Protein AF-0000000076242341 (afdb_homodimer)

Radius of gyration: 24.47 Å; Cα contacts (8 Å, |Δi|>4): 867; chains: 2; bounding box: 62×58×54 Å

pLDDT: mean 91.56, std 12.33, range [20.7, 98.94]

Foldseek 3Di:
DPCPPPPPQDDPVVLVVLVCQQAFLHALQPGALVSCLVNLVSQDDAFDAPAAEAEFLCVPLRCVLCVCVPPNNHDYLCNGCLNVVQPPWAKHAHNDPPGIDGDDDDPPNVRCQSSVLNSLQSSLLRYAEEYEYEWEQQRADPVVRHHDDRDDQPDDHCRPRNLVNHAVVGYQAYEYEYEYAPPGDGRDACPDDVNVVSCVSNVVRVHHYHYYYCPVSSVQVNCPVPCPDDVNDDDDD/DPVPCPPPQDDPVVLVVLVCQQAFLHALQPGALVSCLVNLVSQDDAADAPAAEAEFLCVPLRCVLCVCVPPNNHDYLCNGCLNVVQPPWAKHAHNDPPGIDGDDDDPPNVSCQSSVLNSLQSSLLRYAEEYEYEWEQQRADPVVRHHDDRDDQPDDHCRPRNLVNHAVVGYQAYEYEYEYAPPGDGRDACPDDVNVVSCVSNVVRVHHYHYYYCPVSSVQVNCPVPCPDPVNDDDDD

Nearest PDB structures (foldseek):
  3i9l-assembly1_B  TM=9.436E-01  e=2.288E-23  Aplysia californica
  3zwn-assembly1_A  TM=9.283E-01  e=4.387E-23  Aplysia californica
  1r0s-assembly1_B  TM=9.218E-01  e=2.382E-22  Aplysia californica
  1isf-assembly1_B  TM=8.958E-01  e=8.201E-22  Homo sapiens
  2i67-assembly1_A  TM=8.312E-01  e=7.127E-19  Homo sapiens

InterPro domains:
  IPR003193 ADP-ribosyl cyclase (CD38/157) [PF02267] (9-232)
  IPR003193 ADP-ribosyl cyclase (CD38/157) [PTHR10912] (9-235)

Solvent-accessible surface area (backbone atoms only — not comparable to full-atom values): 25477 Å² total; per-residue (Å²): 98,82,70,60,79,65,62,96,73,75,51,68,67,56,53,53,50,42,57,43,64,34,32,47,50,29,51,43,74,71,51,48,42,76,47,36,46,66,45,49,59,71,51,60,73,87,51,60,72,52,22,36,40,47,62,34,84,23,67,68,64,42,50,64,66,21,30,48,91,79,71,51,61,24,42,40,60,60,73,36,62,72,29,44,74,52,60,82,60,57,58,34,23,26,71,52,90,88,9,60,34,65,80,75,59,66,82,59,73,53,47,54,47,29,52,53,40,46,48,41,28,56,51,31,61,43,46,24,34,43,32,36,33,31,28,14,14,43,36,54,39,84,87,77,64,45,74,49,72,39,44,46,62,84,42,84,48,54,32,62,31,22,50,76,46,56,50,45,90,47,25,65,30,37,40,36,36,31,38,60,57,83,98,53,72,76,72,48,47,70,80,29,73,42,47,29,50,51,53,48,57,43,43,72,57,64,24,50,74,46,69,39,63,47,46,61,38,55,41,24,59,64,20,39,84,47,33,81,42,76,89,43,31,61,39,86,127,112,83,69,61,77,66,63,95,73,74,53,68,68,56,52,52,50,40,56,44,65,33,31,47,50,28,51,44,74,70,52,47,42,75,45,36,45,65,43,50,60,71,50,59,74,87,52,61,71,52,23,37,38,47,62,34,84,21,68,66,64,43,50,64,67,22,30,49,92,79,70,52,62,24,41,40,59,59,70,35,63,71,28,44,74,53,59,68,60,56,58,33,23,27,71,53,93,88,9,58,32,64,80,76,58,65,84,60,73,54,47,54,46,28,51,52,40,45,47,41,27,56,51,32,61,42,46,26,35,42,32,36,34,32,28,14,12,43,36,55,38,84,88,77,65,45,74,49,72,41,44,47,61,86,45,84,48,53,31,61,31,23,51,76,45,56,48,46,90,47,25,65,29,38,41,37,36,31,38,60,58,83,97,51,72,75,72,48,45,68,78,28,73,43,49,29,50,52,54,49,58,43,41,73,57,64,23,49,75,46,69,39,61,47,46,61,38,55,42,24,60,63,20,39,84,47,34,83,43,74,89,43,30,59,39,87,127

Secondary structure (DSSP, 8-state):
-------TT--HHHHHHHHHHHHTTS-GGG--HHHHHHHHHHT-----TT-BEEEES-HHHHHHHH-TTTT---B-GGGSHHHHTTTT---EE-SSTT-EESS---SGGGTTHHHHHHHHHHHHHT--EEEEEEEETT-B-TTT--B--S--TTSTTIIIIIGGG--TTTEEEEEEEEE--TTSPP---TTSHHHHHHHHHHHTTT--EEEEES-HHHHHHHHTT-TTSGGGPBPP-/-------TT--HHHHHHHHHHHHTTS-GGG--HHHHHHHHHHT-----TT-BEEEES-HHHHHHHH-TTTT---B-GGGSHHHHTTTT---EE-SSTT-EESS---SGGGTTHHHHHHHHHHHHHT--EEEEEEEETT-B-TTT--B--S--TTSTTIIIIIGGG--TTTEEEEEEEEE--TTSPP---TTSHHHHHHHHHHHTTT--EEEEES-HHHHHHHHTT-TTSGGGPBPP-

Sequence (474 aa):
MFKRDIPEKWDCGQIWSKFFEAFAYKGPCYVTQKDYEGLINYMAEEVPRDKGLLWSGSREISHKFSDFRYTNRFITLEDTLAGFLVNKLSWCGTEKDPGIDFTQCTWECSIQAPYWSTANKKFAQKLRGTVHIILNGTRQHLDDKNVYPSFMQNRYYLGPYVLPELNSKNIDKIVIIVAHTLHLKPLESCGEKTVLLLTDLIRNKGIPVDCHDDTDAVRHLLCVDDPSTDVCKFQAIMFKRDIPEKWDCGQIWSKFFEAFAYKGPCYVTQKDYEGLINYMAEEVPRDKGLLWSGSREISHKFSDFRYTNRFITLEDTLAGFLVNKLSWCGTEKDPGIDFTQCTWECSIQAPYWSTANKKFAQKLRGTVHIILNGTRQHLDDKNVYPSFMQNRYYLGPYVLPELNSKNIDKIVIIVAHTLHLKPLESCGEKTVLLLTDLIRNKGIPVDCHDDTDAVRHLLCVDDPSTDVCKFQAI

Structure (mmCIF, N/CA/C/O backbone):
data_AF-0000000076242341-model_v1
#
loop_
_entity.id
_entity.type
_entity.pdbx_description
1 polymer 'ADP-ribosyl cyclase/cyclic ADP-ribose hydrolase'
#
loop_
_atom_site.group_PDB
_atom_site.id
_atom_site.type_symbol
_atom_site.label_atom_id
_atom_site.label_alt_id
_atom_site.label_comp_id
_atom_site.label_asym_id
_atom_site.label_entity_id
_atom_site.label_seq_id
_atom_site.pdbx_PDB_ins_code
_atom_site.Cartn_x
_atom_site.Cartn_y
_atom_site.Cartn_z
_atom_site.occupancy
_atom_site.B_iso_or_equiv
_atom_site.auth_seq_id
_atom_site.auth_comp_id
_atom_site.auth_asym_id
_atom_site.auth_atom_id
_atom_site.pdbx_PDB_model_num
ATOM 1 N N . MET A 1 1 ? -6.715 -10.227 6.652 1 20.7 1 MET A N 1
ATOM 2 C CA . MET A 1 1 ? -7.918 -9.492 7.047 1 20.7 1 MET A CA 1
ATOM 3 C C . MET A 1 1 ? -7.668 -8.68 8.32 1 20.7 1 MET A C 1
ATOM 5 O O . MET A 1 1 ? -7.344 -9.25 9.367 1 20.7 1 MET A O 1
ATOM 9 N N . PHE A 1 2 ? -6.93 -7.676 8.18 1 27.08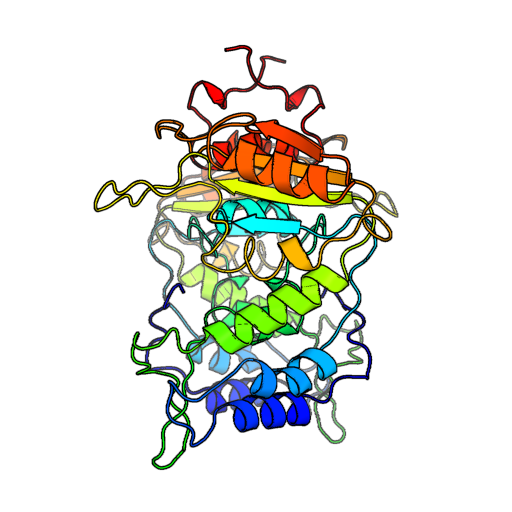 2 PHE A N 1
ATOM 10 C CA . PHE A 1 2 ? -6.867 -6.879 9.391 1 27.08 2 PHE A CA 1
ATOM 11 C C . PHE A 1 2 ? -8.242 -6.742 10.023 1 27.08 2 PHE A C 1
ATOM 13 O O . PHE A 1 2 ? -9.109 -6.043 9.492 1 27.08 2 PHE A O 1
ATOM 20 N N . LYS A 1 3 ? -8.734 -7.73 10.586 1 34.25 3 LYS A N 1
ATOM 21 C CA . LYS A 1 3 ? -9.891 -7.527 11.453 1 34.25 3 LYS A CA 1
ATOM 22 C C . LYS A 1 3 ? -9.75 -6.242 12.258 1 34.25 3 LYS A C 1
ATOM 24 O O . LYS A 1 3 ? -9.055 -6.215 13.281 1 34.25 3 LYS A O 1
ATOM 29 N N . ARG A 1 4 ? -9.453 -5.176 11.609 1 36.88 4 ARG A N 1
ATOM 30 C CA . ARG A 1 4 ? -9.688 -4.078 12.539 1 36.88 4 ARG A CA 1
ATOM 31 C C . ARG A 1 4 ? -10.977 -4.301 13.32 1 36.88 4 ARG A C 1
ATOM 33 O O . ARG A 1 4 ? -11.992 -4.727 12.758 1 36.88 4 ARG A O 1
ATOM 40 N N . ASP A 1 5 ? -10.984 -4.801 14.461 1 37.84 5 ASP A N 1
ATOM 41 C CA . ASP A 1 5 ? -12.172 -4.707 15.312 1 37.84 5 ASP A CA 1
ATOM 42 C C . ASP A 1 5 ? -13.047 -3.523 14.898 1 37.84 5 ASP A C 1
ATOM 44 O O . ASP A 1 5 ? -12.758 -2.379 15.258 1 37.84 5 ASP A O 1
ATOM 48 N N . ILE A 1 6 ? -13.391 -3.424 13.648 1 44.53 6 ILE A N 1
ATOM 49 C CA . ILE A 1 6 ? -14.422 -2.428 13.375 1 44.53 6 ILE A CA 1
ATOM 50 C C . ILE A 1 6 ? -15.453 -2.432 14.5 1 44.53 6 ILE A C 1
ATOM 52 O O . ILE A 1 6 ? -16.125 -3.441 14.727 1 44.53 6 ILE A O 1
ATOM 56 N N . PRO A 1 7 ? -15.266 -1.774 15.469 1 46.03 7 PRO A N 1
ATOM 57 C CA . PRO A 1 7 ? -16.344 -1.709 16.469 1 46.03 7 PRO A CA 1
ATOM 58 C C . PRO A 1 7 ? -17.734 -1.809 15.828 1 46.03 7 PRO A C 1
ATOM 60 O O . PRO A 1 7 ? -17.938 -1.359 14.703 1 46.03 7 PRO A O 1
ATOM 63 N N . GLU A 1 8 ? -18.656 -2.818 16.094 1 54.03 8 GLU A N 1
ATOM 64 C CA . GLU A 1 8 ? -20.094 -2.969 15.977 1 54.03 8 GLU A CA 1
ATOM 65 C C . GLU A 1 8 ? -20.781 -1.61 15.859 1 54.03 8 GLU A C 1
ATOM 67 O O . GLU A 1 8 ? -22 -1.538 15.703 1 54.03 8 GLU A O 1
ATOM 72 N N . LYS A 1 9 ? -19.828 -0.427 15.773 1 66.56 9 LYS A N 1
ATOM 73 C CA . LYS A 1 9 ? -20.438 0.83 16.188 1 66.56 9 LYS A CA 1
ATOM 74 C C . LYS A 1 9 ? -20.922 1.638 14.992 1 66.56 9 LYS A C 1
ATOM 76 O O . LYS A 1 9 ? -21.859 2.434 15.102 1 66.56 9 LYS A O 1
ATOM 81 N N . TRP A 1 10 ? -20.312 1.366 13.703 1 82.38 10 TRP A N 1
ATOM 82 C CA . TRP A 1 10 ? -20.734 2.303 12.664 1 82.38 10 TRP A CA 1
ATOM 83 C C . TRP A 1 10 ? -21.844 1.712 11.812 1 82.38 10 TRP A C 1
ATOM 85 O O . TRP A 1 10 ? -21.797 0.539 11.43 1 82.38 10 TRP A O 1
ATOM 95 N N . ASP A 1 11 ? -22.797 2.459 11.742 1 87.31 11 ASP A N 1
ATOM 96 C CA . ASP A 1 11 ? -23.859 2.133 10.805 1 87.31 11 ASP A CA 1
ATOM 97 C C . ASP A 1 11 ? -23.594 2.748 9.43 1 87.31 11 ASP A C 1
ATOM 99 O O . ASP A 1 11 ? -23.594 3.973 9.281 1 87.31 11 ASP A O 1
ATOM 103 N N . CYS A 1 12 ? -23.344 1.841 8.445 1 88.31 12 CYS A N 1
ATOM 104 C CA . CYS A 1 12 ? -22.953 2.309 7.117 1 88.31 12 CYS A CA 1
ATOM 105 C C . CYS A 1 12 ? -24.016 3.217 6.523 1 88.31 12 CYS A C 1
ATOM 107 O O . CYS A 1 12 ? -23.703 4.242 5.914 1 88.31 12 CYS A O 1
ATOM 109 N N . GLY A 1 13 ? -25.203 2.859 6.711 1 90.19 13 GLY A N 1
ATOM 110 C CA . GLY A 1 13 ? -26.297 3.689 6.223 1 90.19 13 GLY A CA 1
ATOM 111 C C . GLY A 1 13 ? -26.297 5.082 6.824 1 90.19 13 GLY A C 1
ATOM 112 O O . GLY A 1 13 ? -26.516 6.066 6.117 1 90.19 13 GLY A O 1
ATOM 113 N N . GLN A 1 14 ? -26.031 5.125 8 1 91.75 14 GLN A N 1
ATOM 114 C CA . GLN A 1 14 ? -26.016 6.41 8.688 1 91.75 14 GLN A CA 1
ATOM 115 C C . GLN A 1 14 ? -24.828 7.258 8.219 1 91.75 14 GLN A C 1
ATOM 117 O O . GLN A 1 14 ? -24.953 8.477 8.078 1 91.75 14 GLN A O 1
ATOM 122 N N . ILE A 1 15 ? -23.703 6.668 7.98 1 94.38 15 ILE A N 1
ATOM 123 C CA . ILE A 1 15 ? -22.516 7.367 7.504 1 94.38 15 ILE A CA 1
ATOM 124 C C . ILE A 1 15 ? -22.812 8.031 6.16 1 94.38 15 ILE A C 1
ATOM 126 O O . ILE A 1 15 ? -22.594 9.227 5.988 1 94.38 15 ILE A O 1
ATOM 130 N N . TRP A 1 16 ? -23.453 7.262 5.277 1 92.25 16 TRP A N 1
ATOM 131 C CA . TRP A 1 16 ? -23.734 7.805 3.951 1 92.25 16 TRP A CA 1
ATOM 132 C C . TRP A 1 16 ? -24.797 8.883 4.02 1 92.25 16 TRP A C 1
ATOM 134 O O . TRP A 1 16 ? -24.719 9.891 3.311 1 92.25 16 TRP A O 1
ATOM 144 N N . SER A 1 17 ? -25.734 8.641 4.879 1 93.12 17 SER A N 1
ATOM 145 C CA . SER A 1 17 ? -26.781 9.648 5.051 1 93.12 17 SER A CA 1
ATOM 146 C C . SER A 1 17 ? -26.203 10.969 5.527 1 93.12 17 SER A C 1
ATOM 148 O O . SER A 1 17 ? -26.469 12.023 4.941 1 93.12 17 SER A O 1
ATOM 150 N N . LYS A 1 18 ? -25.359 10.898 6.48 1 95.75 18 LYS A N 1
ATOM 151 C CA . LYS A 1 18 ? -24.719 12.102 7.008 1 95.75 18 LYS A CA 1
ATOM 152 C C . LYS A 1 18 ? -23.797 12.734 5.973 1 95.75 18 LYS A C 1
ATOM 154 O O . LYS A 1 18 ? -23.719 13.961 5.871 1 95.75 18 LYS A O 1
ATOM 159 N N . PHE A 1 19 ? -23.109 11.969 5.238 1 96.31 19 PHE A N 1
ATOM 160 C CA . PHE A 1 19 ? -22.219 12.445 4.195 1 96.31 19 PHE A CA 1
ATOM 161 C C . PHE A 1 19 ? -22.984 13.25 3.146 1 96.31 19 PHE A C 1
ATOM 163 O O . PHE A 1 19 ? -22.594 14.367 2.816 1 96.31 19 PHE A O 1
ATOM 170 N N . PHE A 1 20 ? -24.094 12.695 2.748 1 94.44 20 PHE A N 1
ATOM 171 C CA . PHE A 1 20 ? -24.859 13.352 1.693 1 94.44 20 PHE A CA 1
ATOM 172 C C . PHE A 1 20 ? -25.562 14.594 2.225 1 94.44 20 PHE A C 1
ATOM 174 O O . PHE A 1 20 ? -25.703 15.594 1.513 1 94.44 20 PHE A O 1
ATOM 181 N N . GLU A 1 21 ? -25.938 14.539 3.385 1 94.5 21 GLU A N 1
ATOM 182 C CA . GLU A 1 21 ? -26.625 15.672 3.988 1 94.5 21 GLU A CA 1
ATOM 183 C C . GLU A 1 21 ? -25.719 16.906 4.055 1 94.5 21 GLU A C 1
ATOM 185 O O . GLU A 1 21 ? -26.203 18.031 4.059 1 94.5 21 GLU A O 1
ATOM 190 N N . ALA A 1 22 ? -24.453 16.656 4.082 1 95.12 22 ALA A N 1
ATOM 191 C CA . ALA A 1 22 ? -23.5 17.75 4.277 1 95.12 22 ALA A CA 1
ATOM 192 C C . ALA A 1 22 ? -23.422 18.641 3.047 1 95.12 22 ALA A C 1
ATOM 194 O O . ALA A 1 22 ? -23.172 19.844 3.162 1 95.12 22 ALA A O 1
ATOM 195 N N . PHE A 1 23 ? -23.719 18.094 1.886 1 93.62 23 PHE A N 1
ATOM 196 C CA . PHE A 1 23 ? -23.469 18.938 0.722 1 93.62 23 PHE A CA 1
ATOM 197 C C . PHE A 1 23 ? -24.594 18.812 -0.291 1 93.62 23 PHE A C 1
ATOM 199 O O . PHE A 1 23 ? -24.703 19.625 -1.217 1 93.62 23 PHE A O 1
ATOM 206 N N . ALA A 1 24 ? -25.375 17.766 -0.125 1 93.81 24 ALA A N 1
ATOM 207 C CA . ALA A 1 24 ? -26.422 17.547 -1.123 1 93.81 24 ALA A CA 1
ATOM 208 C C . ALA A 1 24 ? -27.328 18.766 -1.237 1 93.81 24 ALA A C 1
ATOM 210 O O . ALA A 1 24 ? -27.703 19.375 -0.227 1 93.81 24 ALA A O 1
ATOM 211 N N . TYR A 1 25 ? -27.609 19.125 -2.537 1 93.06 25 TYR A N 1
ATOM 212 C CA . TYR A 1 25 ? -28.531 20.188 -2.914 1 93.06 25 TYR A CA 1
ATOM 213 C C . TYR A 1 25 ? -28 21.547 -2.463 1 93.06 25 TYR A C 1
ATOM 215 O O . TYR A 1 25 ? -28.781 22.5 -2.326 1 93.06 25 TYR A O 1
ATOM 223 N N . LYS A 1 26 ? -26.734 21.625 -2.123 1 90.62 26 LYS A N 1
ATOM 224 C CA . LYS A 1 26 ? -26.062 22.875 -1.849 1 90.62 26 LYS A CA 1
ATOM 225 C C . LYS A 1 26 ? -25.109 23.25 -2.984 1 90.62 26 LYS A C 1
ATOM 227 O O . LYS A 1 26 ? -24.469 22.375 -3.572 1 90.62 26 LYS A O 1
ATOM 232 N N . GLY A 1 27 ? -25.094 24.547 -3.279 1 86.5 27 GLY A N 1
ATOM 233 C CA . GLY A 1 27 ? -24.047 24.984 -4.184 1 86.5 27 GLY A CA 1
ATOM 234 C C . GLY A 1 27 ? -22.656 24.672 -3.672 1 86.5 27 GLY A C 1
ATOM 235 O O . GLY A 1 27 ? -22.406 24.719 -2.465 1 86.5 27 GLY A O 1
ATOM 236 N N . PRO A 1 28 ? -21.734 24.297 -4.539 1 83.38 28 PRO A N 1
ATOM 237 C CA . PRO A 1 28 ? -20.406 23.844 -4.125 1 83.38 28 PRO A CA 1
ATOM 238 C C . PRO A 1 28 ? -19.672 24.859 -3.258 1 83.38 28 PRO A C 1
ATOM 240 O O . PRO A 1 28 ? -18.844 24.484 -2.418 1 83.38 28 PRO A O 1
ATOM 243 N N . CYS A 1 29 ? -20.016 26.109 -3.375 1 87.25 29 CYS A N 1
ATOM 244 C CA . CYS A 1 29 ? -19.281 27.141 -2.652 1 87.25 29 CYS A CA 1
ATOM 245 C C . CYS A 1 29 ? -19.969 27.469 -1.326 1 87.25 29 CYS A C 1
ATOM 247 O O . CYS A 1 29 ? -19.469 28.281 -0.554 1 87.25 29 CYS A O 1
ATOM 249 N N . TYR A 1 30 ? -21.031 26.75 -1.047 1 89.25 30 TYR A N 1
ATOM 250 C CA . TYR A 1 30 ? -21.797 27.078 0.152 1 89.25 30 TYR A CA 1
ATOM 251 C C . TYR A 1 30 ? -21.609 26.016 1.228 1 89.25 30 TYR A C 1
ATOM 253 O O . TYR A 1 30 ? -22.203 26.094 2.307 1 89.25 30 TYR A O 1
ATOM 261 N N . VAL A 1 31 ? -20.875 25.062 1.008 1 92.62 31 VAL A N 1
ATOM 262 C CA . VAL A 1 31 ? -20.594 24 1.966 1 92.62 31 VAL A CA 1
ATOM 263 C C . VAL A 1 31 ? -19.469 24.422 2.908 1 92.62 31 VAL A C 1
ATOM 265 O O . VAL A 1 31 ? -18.438 24.922 2.465 1 92.62 31 VAL A O 1
ATOM 268 N N . THR A 1 32 ? -19.656 24.234 4.215 1 94.19 32 THR A N 1
ATOM 269 C CA . THR A 1 32 ? -18.688 24.703 5.211 1 94.19 32 THR A CA 1
ATOM 270 C C . THR A 1 32 ? -18.219 23.531 6.082 1 94.19 32 THR A C 1
ATOM 272 O O . THR A 1 32 ? -18.75 22.422 5.992 1 94.19 32 THR A O 1
ATOM 275 N N . GLN A 1 33 ? -17.25 23.781 6.965 1 95.62 33 GLN A N 1
ATOM 276 C CA . GLN A 1 33 ? -16.75 22.781 7.906 1 95.62 33 GLN A CA 1
ATOM 277 C C . GLN A 1 33 ? -17.859 22.281 8.828 1 95.62 33 GLN A C 1
ATOM 279 O O . GLN A 1 33 ? -17.922 21.094 9.148 1 95.62 33 GLN A O 1
ATOM 284 N N . LYS A 1 34 ? -18.734 23.188 9.211 1 96.38 34 LYS A N 1
ATOM 285 C CA . LYS A 1 34 ? -19.812 22.859 10.133 1 96.38 34 LYS A CA 1
ATOM 286 C C . LYS A 1 34 ? -20.703 21.766 9.555 1 96.38 34 LYS A C 1
ATOM 288 O O . LYS A 1 34 ? -21.219 20.922 10.297 1 96.38 34 LYS A O 1
ATOM 293 N N . ASP A 1 35 ? -20.812 21.766 8.312 1 96.75 35 ASP A N 1
ATOM 294 C CA . ASP A 1 35 ? -21.672 20.797 7.645 1 96.75 35 ASP A CA 1
ATOM 295 C C . ASP A 1 35 ? -21.141 19.375 7.816 1 96.75 35 ASP A C 1
ATOM 297 O O . ASP A 1 35 ? -21.922 18.422 7.844 1 96.75 35 ASP A O 1
ATOM 301 N N . TYR A 1 36 ? -19.844 19.266 7.969 1 97.19 36 TYR A N 1
ATOM 302 C CA . TYR A 1 36 ? -19.25 17.938 8.008 1 97.19 36 TYR A CA 1
ATOM 303 C C . TYR A 1 36 ? -18.938 17.516 9.445 1 97.19 36 TYR A C 1
ATOM 305 O O . TYR A 1 36 ? -18.562 16.375 9.695 1 97.19 36 TYR A O 1
ATOM 313 N N . GLU A 1 37 ? -19.109 18.375 10.406 1 97.06 37 GLU A N 1
ATOM 314 C CA . GLU A 1 37 ? -18.719 18.109 11.781 1 97.06 37 GLU A CA 1
ATOM 315 C C . GLU A 1 37 ? -19.438 16.891 12.344 1 97.06 37 GLU A C 1
ATOM 317 O O . GLU A 1 37 ? -18.828 16.047 13 1 97.06 37 GLU A O 1
ATOM 322 N N . GLY A 1 38 ? -20.75 16.844 12.094 1 96.25 38 GLY A N 1
ATOM 323 C CA . GLY A 1 38 ? -21.516 15.711 12.586 1 96.25 38 GLY A CA 1
ATOM 324 C C . GLY A 1 38 ? -21.016 14.375 12.055 1 96.25 38 GLY A C 1
ATOM 325 O O . GLY A 1 38 ? -20.906 13.406 12.812 1 96.25 38 GLY A O 1
ATOM 326 N N . LEU A 1 39 ? -20.766 14.359 10.828 1 97.44 39 LEU A N 1
ATOM 327 C CA . LEU A 1 39 ? -20.281 13.141 10.188 1 97.44 39 LEU A CA 1
ATOM 328 C C . LEU A 1 39 ? -18.922 12.742 10.742 1 97.44 39 LEU A C 1
ATOM 330 O O . LEU A 1 39 ? -18.719 11.594 11.141 1 97.44 39 LEU A O 1
ATOM 334 N N . ILE A 1 40 ? -17.953 13.664 10.82 1 97.38 40 ILE A N 1
ATOM 335 C CA . ILE A 1 40 ? -16.594 13.391 11.234 1 97.38 40 ILE A CA 1
ATOM 336 C C . ILE A 1 40 ? -16.578 12.93 12.688 1 97.38 40 ILE A C 1
ATOM 338 O O . ILE A 1 40 ? -15.828 12.008 13.047 1 97.38 40 ILE A O 1
ATOM 342 N N . ASN A 1 41 ? -17.469 13.5 13.492 1 95.25 41 ASN A N 1
ATOM 343 C CA . ASN A 1 41 ? -17.578 13.078 14.883 1 95.25 41 ASN A CA 1
ATOM 344 C C . ASN A 1 41 ? -18.141 11.664 14.992 1 95.25 41 ASN A C 1
ATOM 346 O O . ASN A 1 41 ? -17.703 10.883 15.844 1 95.25 41 ASN A O 1
ATOM 350 N N . TYR A 1 42 ? -19.062 11.414 14.117 1 95.25 42 TYR A N 1
ATOM 351 C CA . TYR A 1 42 ? -19.688 10.094 14.125 1 95.25 42 TYR A CA 1
ATOM 352 C C . TYR A 1 42 ? -18.688 9.016 13.75 1 95.25 42 TYR A C 1
ATOM 354 O O . TYR A 1 42 ? -18.734 7.906 14.289 1 95.25 42 TYR A O 1
ATOM 362 N N . MET A 1 43 ? -17.719 9.336 12.891 1 95.31 43 MET A N 1
ATOM 363 C CA . MET A 1 43 ? -16.75 8.367 12.383 1 95.31 43 MET A CA 1
ATOM 364 C C . MET A 1 43 ? -15.484 8.375 13.219 1 95.31 43 MET A C 1
ATOM 366 O O . MET A 1 43 ? -14.508 7.699 12.891 1 95.31 43 MET A O 1
ATOM 370 N N . ALA A 1 44 ? -15.523 9.109 14.266 1 91.69 44 ALA A N 1
ATOM 371 C CA . ALA A 1 44 ? -14.305 9.344 15.039 1 91.69 44 ALA A CA 1
ATOM 372 C C . ALA A 1 44 ? -13.742 8.031 15.578 1 91.69 44 ALA A C 1
ATOM 374 O O . ALA A 1 44 ? -14.484 7.168 16.047 1 91.69 44 ALA A O 1
ATOM 375 N N . GLU A 1 45 ? -12.43 7.832 15.438 1 93.5 45 GLU A N 1
ATOM 376 C CA . GLU A 1 45 ? -11.703 6.672 15.953 1 93.5 45 GLU A CA 1
ATOM 377 C C . GLU A 1 45 ? -10.484 7.102 16.766 1 93.5 45 GLU A C 1
ATOM 379 O O . GLU A 1 45 ? -9.953 8.195 16.562 1 93.5 45 GLU A O 1
ATOM 384 N N . GLU A 1 46 ? -10.094 6.242 17.641 1 94 46 GLU A N 1
ATOM 385 C CA . GLU A 1 46 ? -8.883 6.527 18.406 1 94 46 GLU A CA 1
ATOM 386 C C . GLU A 1 46 ? -7.629 6.215 17.609 1 94 46 GLU A C 1
ATOM 388 O O . GLU A 1 46 ? -7.633 5.32 16.766 1 94 46 GLU A O 1
ATOM 393 N N . VAL A 1 47 ? -6.668 7.016 17.844 1 96 47 VAL A N 1
ATOM 394 C CA . VAL A 1 47 ? -5.344 6.773 17.281 1 96 47 VAL A CA 1
ATOM 395 C C . VAL A 1 47 ? -4.395 6.312 18.391 1 96 47 VAL A C 1
ATOM 397 O O . VAL A 1 47 ? -4.184 7.027 19.375 1 96 47 VAL A O 1
ATOM 400 N N . PRO A 1 48 ? -3.877 5.117 18.297 1 97.25 48 PRO A N 1
ATOM 401 C CA . PRO A 1 48 ? -2.959 4.637 19.344 1 97.25 48 PRO A CA 1
ATOM 402 C C . PRO A 1 48 ? -1.779 5.578 19.562 1 97.25 48 PRO A C 1
ATOM 404 O O . PRO A 1 48 ? -1.338 6.254 18.625 1 97.25 48 PRO A O 1
ATOM 407 N N . ARG A 1 49 ? -1.332 5.551 20.797 1 98.06 49 ARG A N 1
ATOM 408 C CA . ARG A 1 49 ? -0.187 6.375 21.172 1 98.06 49 ARG A CA 1
ATOM 409 C C . ARG A 1 49 ? 1.026 6.051 20.297 1 98.06 49 ARG A C 1
ATOM 411 O O . ARG A 1 49 ? 1.271 4.883 19.984 1 98.06 49 ARG A O 1
ATOM 418 N N . ASP A 1 50 ? 1.842 7.09 19.828 1 98.5 50 ASP A N 1
ATOM 419 C CA . ASP A 1 50 ? 3.115 6.988 19.109 1 98.5 50 ASP A CA 1
ATOM 420 C C . ASP A 1 50 ? 2.916 6.457 17.703 1 98.5 50 ASP A C 1
ATOM 422 O O . ASP A 1 50 ? 3.859 5.965 17.078 1 98.5 50 ASP A O 1
ATOM 426 N N . LYS A 1 51 ? 1.624 6.594 17.219 1 98.31 51 LYS A N 1
ATOM 427 C CA . LYS A 1 51 ? 1.351 5.992 15.914 1 98.31 51 LYS A CA 1
ATOM 428 C C . LYS A 1 51 ? 0.975 7.055 14.883 1 98.31 51 LYS A C 1
ATOM 430 O O . LYS A 1 51 ? 0.915 6.773 13.688 1 98.31 51 LYS A O 1
ATOM 435 N N . GLY A 1 52 ? 0.767 8.219 15.258 1 98.44 52 GLY A N 1
ATOM 436 C CA . GLY A 1 52 ? 0.307 9.266 14.367 1 98.44 52 GLY A CA 1
ATOM 437 C C . GLY A 1 52 ? 1.368 9.711 13.375 1 98.44 52 GLY A C 1
ATOM 438 O O . GLY A 1 52 ? 2.523 9.922 13.75 1 98.44 52 GLY A O 1
ATOM 439 N N . LEU A 1 53 ? 1.04 9.797 12.109 1 98.81 53 LEU A N 1
ATOM 440 C CA . LEU A 1 53 ? 1.924 10.289 11.055 1 98.81 53 LEU A CA 1
ATOM 441 C C . LEU A 1 53 ? 1.217 11.328 10.195 1 98.81 53 LEU A C 1
ATOM 443 O O . LEU A 1 53 ? 0.128 11.078 9.672 1 98.81 53 LEU A O 1
ATOM 447 N N . LEU A 1 54 ? 1.782 12.469 10.117 1 98.88 54 LEU A N 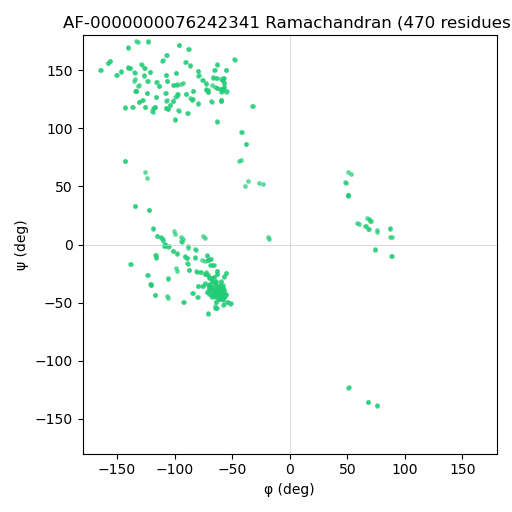1
ATOM 448 C CA . LEU A 1 54 ? 1.328 13.578 9.289 1 98.88 54 LEU A CA 1
ATOM 449 C C . LEU A 1 54 ? 2.254 13.773 8.094 1 98.88 54 LEU A C 1
ATOM 451 O O . LEU A 1 54 ? 3.369 13.25 8.07 1 98.88 54 LEU A O 1
ATOM 455 N N . TRP A 1 55 ? 1.725 14.531 7.086 1 98.38 55 TRP A N 1
ATOM 456 C CA . TRP A 1 55 ? 2.566 14.75 5.914 1 98.38 55 TRP A CA 1
ATOM 457 C C . TRP A 1 55 ? 2.127 15.992 5.148 1 98.38 55 TRP A C 1
ATOM 459 O O . TRP A 1 55 ? 1.009 16.469 5.332 1 98.38 55 TRP A O 1
ATOM 469 N N . SER A 1 56 ? 3.035 16.562 4.395 1 97.19 56 SER A N 1
ATOM 470 C CA . SER A 1 56 ? 2.787 17.672 3.488 1 97.19 56 SER A CA 1
ATOM 471 C C . SER A 1 56 ? 3.613 17.547 2.213 1 97.19 56 SER A C 1
ATOM 473 O O . SER A 1 56 ? 4.844 17.625 2.254 1 97.19 56 SER A O 1
ATOM 475 N N . GLY A 1 57 ? 2.904 17.422 1.119 1 94.75 57 GLY A N 1
ATOM 476 C CA . GLY A 1 57 ? 3.58 17.328 -0.165 1 94.75 57 GLY A CA 1
ATOM 477 C C . GLY A 1 57 ? 4.352 16.031 -0.33 1 94.75 57 GLY A C 1
ATOM 478 O O . GLY A 1 57 ? 5.199 15.914 -1.217 1 94.75 57 GLY A O 1
ATOM 479 N N . SER A 1 58 ? 4.121 15.039 0.534 1 96.62 58 SER A N 1
ATOM 480 C CA . SER A 1 58 ? 4.914 13.812 0.566 1 96.62 58 SER A CA 1
ATOM 481 C C . SER A 1 58 ? 4.02 12.578 0.662 1 96.62 58 SER A C 1
ATOM 483 O O . SER A 1 58 ? 4.375 11.602 1.322 1 96.62 58 SER A O 1
ATOM 485 N N . ARG A 1 59 ? 2.875 12.609 0.085 1 94.44 59 ARG A N 1
ATOM 486 C CA . ARG A 1 59 ? 1.843 11.594 0.237 1 94.44 59 ARG A CA 1
ATOM 487 C C . ARG A 1 59 ? 2.408 10.203 -0.029 1 94.44 59 ARG A C 1
ATOM 489 O O . ARG A 1 59 ? 2.273 9.305 0.804 1 94.44 59 ARG A O 1
ATOM 496 N N . GLU A 1 60 ? 3.082 10.031 -1.143 1 94.38 60 GLU A N 1
ATOM 497 C CA . GLU A 1 60 ? 3.537 8.711 -1.556 1 94.38 60 GLU A CA 1
ATOM 498 C C . GLU A 1 60 ? 4.539 8.133 -0.557 1 94.38 60 GLU A C 1
ATOM 500 O O . GLU A 1 60 ? 4.332 7.043 -0.021 1 94.38 60 GLU A O 1
ATOM 505 N N . ILE A 1 61 ? 5.598 8.875 -0.271 1 96.81 61 ILE A N 1
ATOM 506 C CA . ILE A 1 61 ? 6.645 8.367 0.607 1 96.81 61 ILE A CA 1
ATOM 507 C C . ILE A 1 61 ? 6.102 8.219 2.025 1 96.81 61 ILE A C 1
ATOM 509 O O . ILE A 1 61 ? 6.492 7.297 2.752 1 96.81 61 ILE A O 1
ATOM 513 N N . SER A 1 62 ? 5.133 9.078 2.436 1 97.5 62 SER A N 1
ATOM 514 C CA . SER A 1 62 ? 4.543 9 3.768 1 97.5 62 SER A CA 1
ATOM 515 C C . SER A 1 62 ? 3.758 7.707 3.947 1 97.5 62 SER A C 1
ATOM 517 O O . SER A 1 62 ? 3.875 7.043 4.977 1 97.5 62 SER A O 1
ATOM 519 N N . HIS A 1 63 ? 3.029 7.34 2.947 1 95.88 63 HIS A N 1
ATOM 520 C CA . HIS A 1 63 ? 2.223 6.133 3.064 1 95.88 63 HIS A CA 1
ATOM 521 C C . HIS A 1 63 ? 3.082 4.879 2.932 1 95.88 63 HIS A C 1
ATOM 523 O O . HIS A 1 63 ? 2.801 3.859 3.562 1 95.88 63 HIS A O 1
ATOM 529 N N . LYS A 1 64 ? 4.09 4.969 2.072 1 95.81 64 LYS A N 1
ATOM 530 C CA . LYS A 1 64 ? 5.039 3.861 2.029 1 95.81 64 LYS A CA 1
ATOM 531 C C . LYS A 1 64 ? 5.734 3.68 3.377 1 95.81 64 LYS A C 1
ATOM 533 O O . LYS A 1 64 ? 5.91 2.553 3.842 1 95.81 64 LYS A O 1
ATOM 538 N N . PHE A 1 65 ? 6.051 4.781 3.982 1 97.31 65 PHE A N 1
ATOM 539 C CA . PHE A 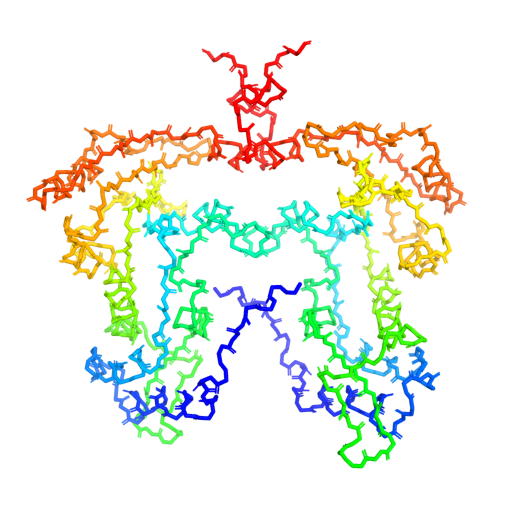1 65 ? 6.742 4.766 5.266 1 97.31 65 PHE A CA 1
ATOM 540 C C . PHE A 1 65 ? 5.812 4.301 6.379 1 97.31 65 PHE A C 1
ATOM 542 O O . PHE A 1 65 ? 6.219 3.541 7.258 1 97.31 65 PHE A O 1
ATOM 549 N N . SER A 1 66 ? 4.578 4.738 6.359 1 96.44 66 SER A N 1
ATOM 550 C CA . SER A 1 66 ? 3.617 4.336 7.383 1 96.44 66 SER A CA 1
ATOM 551 C C . SER A 1 66 ? 3.334 2.84 7.316 1 96.44 66 SER A C 1
ATOM 553 O O . SER A 1 66 ? 3.16 2.189 8.352 1 96.44 66 SER A O 1
ATOM 555 N N . ASP A 1 67 ? 3.232 2.34 6.055 1 94.12 67 ASP A N 1
ATOM 556 C CA . ASP A 1 67 ? 3.043 0.91 5.832 1 94.12 67 ASP A CA 1
ATOM 557 C C . ASP A 1 67 ? 1.89 0.37 6.672 1 94.12 67 ASP A C 1
ATOM 559 O O . ASP A 1 67 ? 2.002 -0.7 7.277 1 94.12 67 ASP A O 1
ATOM 563 N N . PHE A 1 68 ? 0.826 1.084 6.742 1 92 68 PHE A N 1
ATOM 564 C CA . PHE A 1 68 ? -0.314 0.778 7.598 1 92 68 PHE A CA 1
ATOM 565 C C . PHE A 1 68 ? -0.878 -0.601 7.277 1 92 68 PHE A C 1
ATOM 567 O O . PHE A 1 68 ? -1.188 -1.377 8.18 1 92 68 PHE A O 1
ATOM 574 N N . ARG A 1 69 ? -0.899 -0.988 6.043 1 85.5 69 ARG A N 1
ATOM 575 C CA . ARG A 1 69 ? -1.592 -2.188 5.586 1 85.5 69 ARG A CA 1
ATOM 576 C C . ARG A 1 69 ? -0.837 -3.447 6 1 85.5 69 ARG A C 1
ATOM 578 O O . ARG A 1 69 ? -1.445 -4.492 6.234 1 85.5 69 ARG A O 1
ATOM 585 N N . TYR A 1 70 ? 0.442 -3.311 6.188 1 85.5 70 TYR A N 1
ATOM 586 C CA . TYR A 1 70 ? 1.206 -4.539 6.371 1 85.5 70 TYR A CA 1
ATOM 587 C C . TYR A 1 70 ? 1.843 -4.586 7.754 1 85.5 70 TYR A C 1
ATOM 589 O O . TYR A 1 70 ? 1.803 -5.617 8.43 1 85.5 70 TYR A O 1
ATOM 597 N N . THR A 1 71 ? 2.412 -3.494 8.188 1 86.5 71 THR A N 1
ATOM 598 C CA . THR A 1 71 ? 3.111 -3.512 9.469 1 86.5 71 THR A CA 1
ATOM 599 C C . THR A 1 71 ? 2.432 -2.584 10.469 1 86.5 71 THR A C 1
ATOM 601 O O . THR A 1 71 ? 2.732 -2.623 11.664 1 86.5 71 THR A O 1
ATOM 604 N N . ASN A 1 72 ? 1.521 -1.767 10.039 1 89.38 72 ASN A N 1
ATOM 605 C CA . ASN A 1 72 ? 0.877 -0.779 10.898 1 89.38 72 ASN A CA 1
ATOM 606 C C . ASN A 1 72 ? 1.902 0.044 11.672 1 89.38 72 ASN A C 1
ATOM 608 O O . ASN A 1 72 ? 1.771 0.224 12.883 1 89.38 72 ASN A O 1
ATOM 612 N N . ARG A 1 73 ? 2.969 0.428 10.938 1 94 73 ARG A N 1
ATOM 613 C CA . ARG A 1 73 ? 4.02 1.217 11.57 1 94 73 ARG A CA 1
ATOM 614 C C . ARG A 1 73 ? 3.479 2.549 12.078 1 94 73 ARG A C 1
ATOM 616 O O . ARG A 1 73 ? 3.734 2.938 13.219 1 94 73 ARG A O 1
ATOM 623 N N . PHE A 1 74 ? 2.723 3.229 11.266 1 97.81 74 PHE A N 1
ATOM 624 C CA . PHE A 1 74 ? 2.072 4.48 11.633 1 97.81 74 PHE A CA 1
ATOM 625 C C . PHE A 1 74 ? 0.667 4.555 11.055 1 97.81 74 PHE A C 1
ATOM 627 O O . PHE A 1 74 ? 0.286 3.715 10.234 1 97.81 74 PHE A O 1
ATOM 634 N N . ILE A 1 75 ? -0.083 5.531 11.492 1 97.94 75 ILE A N 1
ATOM 635 C CA . ILE A 1 75 ? -1.452 5.766 11.047 1 97.94 75 ILE A CA 1
ATOM 636 C C . ILE A 1 75 ? -1.593 7.199 10.547 1 97.94 75 ILE A C 1
ATOM 638 O O . ILE A 1 75 ? -1.271 8.148 11.258 1 97.94 75 ILE A O 1
ATOM 642 N N . THR A 1 76 ? -1.936 7.359 9.281 1 97.94 76 THR A N 1
ATOM 643 C CA . THR A 1 76 ? -2.285 8.656 8.719 1 97.94 76 THR A CA 1
ATOM 644 C C . THR A 1 76 ? -3.797 8.859 8.719 1 97.94 76 THR A C 1
ATOM 646 O O . THR A 1 76 ? -4.551 7.934 9.023 1 97.94 76 THR A O 1
ATOM 649 N N . LEU A 1 77 ? -4.219 10.047 8.391 1 97.69 77 LEU A N 1
ATOM 650 C CA . LEU A 1 77 ? -5.648 10.32 8.297 1 97.69 77 LEU A CA 1
ATOM 651 C C . LEU A 1 77 ? -6.316 9.375 7.305 1 97.69 77 LEU A C 1
ATOM 653 O O . LEU A 1 77 ? -7.395 8.844 7.578 1 97.69 77 LEU A O 1
ATOM 657 N N . GLU A 1 78 ? -5.621 9.109 6.215 1 95.94 78 GLU A N 1
ATOM 658 C CA . GLU A 1 78 ? -6.18 8.289 5.145 1 95.94 78 GLU A CA 1
ATOM 659 C C . GLU A 1 78 ? -6.34 6.84 5.586 1 95.94 78 GLU A C 1
ATOM 661 O O . GLU A 1 78 ? -7 6.051 4.914 1 95.94 78 GLU A O 1
ATOM 666 N N . ASP A 1 79 ? -5.727 6.523 6.723 1 95.06 79 ASP A N 1
ATOM 667 C CA . ASP A 1 79 ? -5.836 5.168 7.254 1 95.06 79 ASP A CA 1
ATOM 668 C C . ASP A 1 79 ? -7.02 5.043 8.211 1 95.06 79 ASP A C 1
ATOM 670 O O . ASP A 1 79 ? -7.359 3.941 8.648 1 95.06 79 ASP A O 1
ATOM 674 N N . THR A 1 80 ? -7.625 6.105 8.594 1 95.62 80 THR A N 1
ATOM 675 C CA . THR A 1 80 ? -8.828 6.121 9.414 1 95.62 80 THR A CA 1
ATOM 676 C C . THR A 1 80 ? -10.078 6.039 8.547 1 95.62 80 THR A C 1
ATOM 678 O O . THR A 1 80 ? -10.008 6.207 7.324 1 95.62 80 THR A O 1
ATOM 681 N N . LEU A 1 81 ? -11.188 5.809 9.203 1 94.56 81 LEU A N 1
ATOM 682 C CA . LEU A 1 81 ? -12.438 5.734 8.461 1 94.56 81 LEU A CA 1
ATOM 683 C C . LEU A 1 81 ? -12.727 7.055 7.758 1 94.56 81 LEU A C 1
ATOM 685 O O . LEU A 1 81 ? -13.109 7.07 6.586 1 94.56 81 LEU A O 1
ATOM 689 N N . ALA A 1 82 ? -12.523 8.148 8.398 1 95.88 82 ALA A N 1
ATOM 690 C CA . ALA A 1 82 ? -12.812 9.477 7.852 1 95.88 82 ALA A CA 1
ATOM 691 C C . ALA A 1 82 ? -11.984 9.742 6.598 1 95.88 82 ALA A C 1
ATOM 693 O O . ALA A 1 82 ? -12.453 10.398 5.668 1 95.88 82 ALA A O 1
ATOM 694 N N . GLY A 1 83 ? -10.781 9.305 6.613 1 95.69 83 GLY A N 1
ATOM 695 C CA . GLY A 1 83 ? -9.922 9.5 5.453 1 95.69 83 GLY A CA 1
ATOM 696 C C . GLY A 1 83 ? -10.109 8.445 4.383 1 95.69 83 GLY A C 1
ATOM 697 O O . GLY A 1 83 ? -10.211 8.766 3.197 1 95.69 83 GLY A O 1
ATOM 698 N N . PHE A 1 84 ? -10.242 7.219 4.793 1 92.69 84 PHE A N 1
ATOM 699 C CA . PHE A 1 84 ? -10.289 6.066 3.904 1 92.69 84 PHE A CA 1
ATOM 700 C C . PHE A 1 84 ? -11.562 6.082 3.062 1 92.69 84 PHE A C 1
ATOM 702 O O . PHE A 1 84 ? -11.523 5.789 1.866 1 92.69 84 PHE A O 1
ATOM 709 N N . LEU A 1 85 ? -12.586 6.477 3.646 1 90.88 85 LEU A N 1
ATOM 710 C CA . LEU A 1 85 ? -13.914 6.379 3.049 1 90.88 85 LEU A CA 1
ATOM 711 C C . LEU A 1 85 ? -14 7.219 1.779 1 90.88 85 LEU A C 1
ATOM 713 O O . LEU A 1 85 ? -14.602 6.797 0.792 1 90.88 85 LEU A O 1
ATOM 717 N N . VAL A 1 86 ? -13.391 8.336 1.796 1 91.62 86 VAL A N 1
ATOM 718 C CA . VAL A 1 86 ? -13.625 9.25 0.685 1 91.62 86 VAL A CA 1
ATOM 719 C C . VAL A 1 86 ? -12.305 9.523 -0.042 1 91.62 86 VAL A C 1
ATOM 721 O O . VAL A 1 86 ? -12.211 10.469 -0.835 1 91.62 86 VAL A O 1
ATOM 724 N N . ASN A 1 87 ? -11.375 8.664 0.316 1 87.56 87 ASN A N 1
ATOM 725 C CA . ASN A 1 87 ? -10.078 8.836 -0.331 1 87.56 87 ASN A CA 1
ATOM 726 C C . ASN A 1 87 ? -10.188 8.695 -1.847 1 87.56 87 ASN A C 1
ATOM 728 O O . ASN A 1 87 ? -10.773 7.738 -2.346 1 87.56 87 ASN A O 1
ATOM 732 N N . LYS A 1 88 ? -9.75 9.703 -2.682 1 81.25 88 LYS A N 1
ATOM 733 C CA . LYS A 1 88 ? -9.711 9.742 -4.141 1 81.25 88 LYS A CA 1
ATOM 734 C C . LYS A 1 88 ? -11.102 9.961 -4.723 1 81.25 88 LYS A C 1
ATOM 736 O O . LYS A 1 88 ? -11.312 9.797 -5.926 1 81.25 88 LYS A O 1
ATOM 741 N N . LEU A 1 89 ? -12.016 10.312 -3.91 1 85.06 89 LEU A N 1
ATOM 742 C CA . LEU A 1 89 ? -13.344 10.656 -4.395 1 85.06 89 LEU A CA 1
ATOM 743 C C . LEU A 1 89 ? -13.469 12.164 -4.617 1 85.06 89 LEU A C 1
ATOM 745 O O . LEU A 1 89 ? -12.891 12.953 -3.871 1 85.06 89 LEU A O 1
ATOM 749 N N . SER A 1 90 ? -14.094 12.469 -5.684 1 86.44 90 SER A N 1
ATOM 750 C CA . SER A 1 90 ? -14.523 13.844 -5.906 1 86.44 90 SER A CA 1
ATOM 751 C C . SER A 1 90 ? -16.031 13.984 -5.758 1 86.44 90 SER A C 1
ATOM 753 O O . SER A 1 90 ? -16.797 13.164 -6.277 1 86.44 90 SER A O 1
ATOM 755 N N . TRP A 1 91 ? -16.406 14.906 -5.023 1 90.38 91 TRP A N 1
ATOM 756 C CA . TRP A 1 91 ? -17.844 15.094 -4.832 1 90.38 91 TRP A CA 1
ATOM 757 C C . TRP A 1 91 ? -18.172 16.578 -4.668 1 90.38 91 TRP A C 1
ATOM 759 O O . TRP A 1 91 ? -17.344 17.359 -4.238 1 90.38 91 TRP A O 1
ATOM 769 N N . CYS A 1 92 ? -19.359 16.938 -5.113 1 91.12 92 CYS A N 1
ATOM 770 C CA . CYS A 1 92 ? -19.906 18.266 -4.867 1 91.12 92 CYS A CA 1
ATOM 771 C C . CYS A 1 92 ? -21.422 18.25 -4.945 1 91.12 92 CYS A C 1
ATOM 773 O O . CYS A 1 92 ? -22.016 17.266 -5.398 1 91.12 92 CYS A O 1
ATOM 775 N N . GLY A 1 93 ? -22.016 19.234 -4.312 1 89.56 93 GLY A N 1
ATOM 776 C CA . GLY A 1 93 ? -23.453 19.391 -4.383 1 89.56 93 GLY A CA 1
ATOM 777 C C . GLY A 1 93 ? -23.906 20.203 -5.586 1 89.56 93 GLY A C 1
ATOM 778 O O . GLY A 1 93 ? -23.109 20.906 -6.195 1 89.56 93 GLY A O 1
ATOM 779 N N . THR A 1 94 ? -25.109 19.922 -5.969 1 87.31 94 THR A N 1
ATOM 780 C CA . THR A 1 94 ? -25.781 20.734 -6.977 1 87.31 94 THR A CA 1
ATOM 781 C C . THR A 1 94 ? -27.219 21.031 -6.551 1 87.31 94 THR A C 1
ATOM 783 O O . THR A 1 94 ? -27.828 20.25 -5.824 1 87.31 94 THR A O 1
ATOM 786 N N . GLU A 1 95 ? -27.594 22.172 -7.004 1 87.94 95 GLU A N 1
ATOM 787 C CA . GLU A 1 95 ? -28.922 22.609 -6.594 1 87.94 95 GLU A CA 1
ATOM 788 C C . GLU A 1 95 ? -30.016 21.812 -7.305 1 87.94 95 GLU A C 1
ATOM 790 O O . GLU A 1 95 ? -31.141 21.703 -6.809 1 87.94 95 GLU A O 1
ATOM 795 N N . LYS A 1 96 ? -29.75 21.281 -8.383 1 88.69 96 LYS A N 1
ATOM 796 C CA . LYS A 1 96 ? -30.719 20.531 -9.164 1 88.69 96 LYS A CA 1
ATOM 797 C C . LYS A 1 96 ? -30.688 19.047 -8.797 1 88.69 96 LYS A C 1
ATOM 799 O O . LYS A 1 96 ? -29.656 18.547 -8.328 1 88.69 96 LYS A O 1
ATOM 804 N N . ASP A 1 97 ? -31.797 18.391 -9.07 1 89.56 97 ASP A N 1
ATOM 805 C CA . ASP A 1 97 ? -31.828 16.953 -8.859 1 89.56 97 ASP A CA 1
ATOM 806 C C . ASP A 1 97 ? -30.766 16.25 -9.695 1 89.56 97 ASP A C 1
ATOM 808 O O . ASP A 1 97 ? -30.547 16.594 -10.852 1 89.56 97 ASP A O 1
ATOM 812 N N . PRO A 1 98 ? -29.969 15.312 -8.953 1 90.12 98 PRO A N 1
ATOM 813 C CA . PRO A 1 98 ? -30.219 14.609 -7.695 1 90.12 98 PRO A CA 1
ATOM 814 C C . PRO A 1 98 ? -29.5 15.258 -6.508 1 90.12 98 PRO A C 1
ATOM 816 O O . PRO A 1 98 ? -29.484 14.688 -5.414 1 90.12 98 PRO A O 1
ATOM 819 N N . GLY A 1 99 ? -29 16.406 -6.738 1 92 99 GLY A N 1
ATOM 820 C CA . GLY A 1 99 ? -28.406 17.203 -5.668 1 92 99 GLY A CA 1
ATOM 821 C C . GLY A 1 99 ? -26.938 16.906 -5.434 1 92 99 GLY A C 1
ATOM 822 O O . GLY A 1 99 ? -26.297 17.531 -4.59 1 92 99 GLY A O 1
ATOM 823 N N . ILE A 1 100 ? -26.5 15.867 -6.059 1 90.38 100 ILE A N 1
ATOM 824 C CA . ILE A 1 100 ? -25.125 15.438 -5.859 1 90.38 100 ILE A CA 1
ATOM 825 C C . ILE A 1 100 ? -24.422 15.297 -7.207 1 90.38 100 ILE A C 1
ATOM 827 O O . ILE A 1 100 ? -25.062 15.016 -8.219 1 90.38 100 ILE A O 1
ATOM 831 N N . ASP A 1 101 ? -23.141 15.609 -7.262 1 85.5 101 ASP A N 1
ATOM 832 C CA . ASP A 1 101 ? -22.297 15.422 -8.445 1 85.5 101 ASP A CA 1
ATOM 833 C C . ASP A 1 101 ? -20.938 14.828 -8.078 1 85.5 101 ASP A C 1
ATOM 835 O O . ASP A 1 101 ? -20.188 15.438 -7.32 1 85.5 101 ASP A O 1
ATOM 839 N N . PHE A 1 102 ? -20.688 13.641 -8.633 1 81.44 102 PHE A N 1
ATOM 840 C CA . PHE A 1 102 ? -19.422 12.969 -8.336 1 81.44 102 PHE A CA 1
ATOM 841 C C . PHE A 1 102 ? -18.469 13.055 -9.523 1 81.44 102 PHE A C 1
ATOM 843 O O . PHE A 1 102 ? -17.328 12.594 -9.453 1 81.44 102 PHE A O 1
ATOM 850 N N . THR A 1 103 ? -18.844 13.609 -10.547 1 78.06 103 THR A N 1
ATOM 851 C CA . THR A 1 103 ? -18.062 13.508 -11.781 1 78.06 103 THR A CA 1
ATOM 852 C C . THR A 1 103 ? -17.641 14.883 -12.273 1 78.06 103 THR A C 1
ATOM 854 O O . THR A 1 103 ? -16.625 15.023 -12.945 1 78.06 103 THR A O 1
ATOM 857 N N . GLN A 1 104 ? -18.422 15.891 -12.102 1 72.25 104 GLN A N 1
ATOM 858 C CA . GLN A 1 104 ? -18.156 17.188 -12.703 1 72.25 104 GLN A CA 1
ATOM 859 C C . GLN A 1 104 ? -18.109 18.281 -11.641 1 72.25 104 GLN A C 1
ATOM 861 O O . GLN A 1 104 ? -18.969 19.172 -11.609 1 72.25 104 GLN A O 1
ATOM 866 N N . CYS A 1 105 ? -17.234 18.062 -10.734 1 78.62 105 CYS A N 1
ATOM 867 C CA . CYS A 1 105 ? -17.094 19.125 -9.742 1 78.62 105 CYS A CA 1
ATOM 868 C C . CYS A 1 105 ? -16.141 20.203 -10.234 1 78.62 105 CYS A C 1
ATOM 870 O O . CYS A 1 105 ? -15.109 19.906 -10.836 1 78.62 105 CYS A O 1
ATOM 872 N N . THR A 1 106 ? -16.672 21.375 -10.234 1 72 106 THR A N 1
ATOM 873 C CA . THR A 1 106 ? -15.836 22.5 -10.633 1 72 106 THR A CA 1
ATOM 874 C C . THR A 1 106 ? -14.711 22.734 -9.625 1 72 106 THR A C 1
ATOM 876 O O . THR A 1 106 ? -14.812 22.328 -8.469 1 72 106 THR A O 1
ATOM 879 N N . TRP A 1 107 ? -13.578 23.109 -10.133 1 68.31 107 TRP A N 1
ATOM 880 C CA . TRP A 1 107 ? -12.43 23.391 -9.281 1 68.31 107 TRP A CA 1
ATOM 881 C C . TRP A 1 107 ? -12.625 24.719 -8.539 1 68.31 107 TRP A C 1
ATOM 883 O O . TRP A 1 107 ? -11.781 25.109 -7.73 1 68.31 107 TRP A O 1
ATOM 893 N N . GLU A 1 108 ? -13.867 25.203 -8.789 1 69.12 108 GLU A N 1
ATOM 894 C CA . GLU A 1 108 ? -14.109 26.484 -8.125 1 69.12 108 GLU A CA 1
ATOM 895 C C . GLU A 1 108 ? -14.352 26.297 -6.633 1 69.12 108 GLU A C 1
ATOM 897 O O . GLU A 1 108 ? -14.828 25.25 -6.203 1 69.12 108 GLU A O 1
ATOM 902 N N . CYS A 1 109 ? -13.852 27.203 -5.602 1 73.88 109 CYS A N 1
ATOM 903 C CA . CYS A 1 109 ? -14.086 27.375 -4.172 1 73.88 109 CYS A CA 1
ATOM 904 C C . CYS A 1 109 ? -13.516 26.203 -3.379 1 73.88 109 CYS A C 1
ATOM 906 O O . CYS A 1 109 ? -13.906 25.984 -2.23 1 73.88 109 CYS A O 1
ATOM 908 N N . SER A 1 110 ? -12.625 25.422 -3.76 1 74.62 110 SER A N 1
ATOM 909 C CA . SER A 1 110 ? -12.023 24.328 -3.025 1 74.62 110 SER A CA 1
ATOM 910 C C . SER A 1 110 ? -13.086 23.375 -2.469 1 74.62 110 SER A C 1
ATOM 912 O O . SER A 1 110 ? -13.156 23.172 -1.258 1 74.62 110 SER A O 1
ATOM 914 N N . ILE A 1 111 ? -13.875 22.766 -3.262 1 78.94 111 ILE A N 1
ATOM 915 C CA . ILE A 1 111 ? -15.172 22.125 -3.004 1 78.94 111 ILE A CA 1
ATOM 916 C C . ILE A 1 111 ? -15.016 21.062 -1.919 1 78.94 111 ILE A C 1
ATOM 918 O O . ILE A 1 111 ? -15.922 20.859 -1.11 1 78.94 111 ILE A O 1
ATOM 922 N N . GLN A 1 112 ? -13.953 20.469 -1.732 1 90.31 112 GLN A N 1
ATOM 923 C CA . GLN A 1 112 ? -13.867 19.406 -0.739 1 90.31 112 GLN A CA 1
ATOM 924 C C . GLN A 1 112 ? -13.023 19.844 0.459 1 90.31 112 GLN A C 1
ATOM 926 O O . GLN A 1 112 ? -12.859 19.078 1.414 1 90.31 112 GLN A O 1
ATOM 931 N N . ALA A 1 113 ? -12.602 21.062 0.472 1 91.94 113 ALA A N 1
ATOM 932 C CA . ALA A 1 113 ? -11.734 21.594 1.526 1 91.94 113 ALA A CA 1
ATOM 933 C C . ALA A 1 113 ? -12.438 21.547 2.881 1 91.94 113 ALA A C 1
ATOM 935 O O . ALA A 1 113 ? -11.828 21.219 3.896 1 91.94 113 ALA A O 1
ATOM 936 N N . PRO A 1 114 ? -13.75 21.812 2.889 1 94.06 114 PRO A N 1
ATOM 937 C CA . PRO A 1 114 ? -14.422 21.781 4.191 1 94.06 114 PRO A CA 1
ATOM 938 C C . PRO A 1 114 ? -14.367 20.406 4.844 1 94.06 114 PRO A C 1
ATOM 940 O O . PRO A 1 114 ? -14.203 20.297 6.062 1 94.06 114 PRO A O 1
ATOM 943 N N . TYR A 1 115 ? -14.531 19.438 4.07 1 96.12 115 TYR A N 1
ATOM 944 C CA . TYR A 1 115 ? -14.461 18.078 4.613 1 96.12 115 TYR A CA 1
ATOM 945 C C . TYR A 1 115 ? -13.062 17.781 5.133 1 96.12 115 TYR A C 1
ATOM 947 O O . TYR A 1 115 ? -12.891 17.406 6.293 1 96.12 115 TYR A O 1
ATOM 955 N N . TRP A 1 116 ? -12.07 17.953 4.305 1 96.38 116 TRP A N 1
ATOM 956 C CA . TRP A 1 116 ? -10.703 17.562 4.617 1 96.38 116 TRP A CA 1
ATOM 957 C C . TRP A 1 116 ? -10.125 18.438 5.73 1 96.38 116 TRP A C 1
ATOM 959 O O . TRP A 1 116 ? -9.328 17.969 6.543 1 96.38 116 TRP A O 1
ATOM 969 N N . SER A 1 117 ? -10.492 19.672 5.754 1 96.81 117 SER A N 1
ATOM 970 C CA . SER A 1 117 ? -10.055 20.531 6.855 1 96.81 117 SER A CA 1
ATOM 971 C C . SER A 1 117 ? -10.594 20.031 8.195 1 96.81 117 SER A C 1
ATOM 973 O O . SER A 1 117 ? -9.852 19.938 9.172 1 96.81 117 SER A O 1
ATOM 975 N N . THR A 1 118 ? -11.867 19.656 8.172 1 97.88 118 THR A N 1
ATOM 976 C CA . THR A 1 118 ? -12.5 19.156 9.391 1 97.88 118 THR A CA 1
ATOM 977 C C . THR A 1 118 ? -11.875 17.828 9.812 1 97.88 118 THR A C 1
ATOM 979 O O . THR A 1 118 ? -11.594 17.609 10.992 1 97.8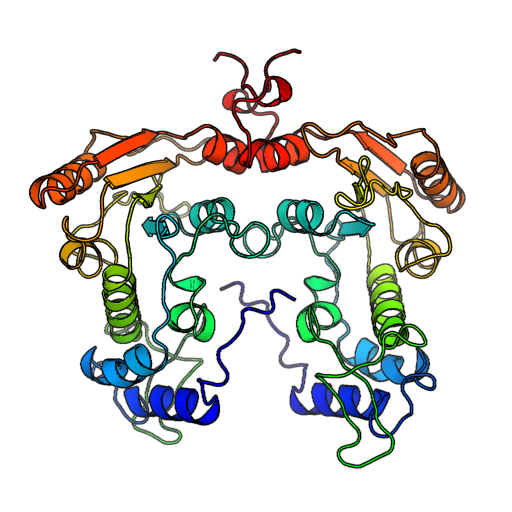8 118 THR A O 1
ATOM 982 N N . ALA A 1 119 ? -11.68 16.969 8.867 1 98.12 119 ALA A N 1
ATOM 983 C CA . ALA A 1 119 ? -11.102 15.648 9.141 1 98.12 119 ALA A CA 1
ATOM 984 C C . ALA A 1 119 ? -9.68 15.781 9.68 1 98.12 119 ALA A C 1
ATOM 986 O O . ALA A 1 119 ? -9.305 15.086 10.633 1 98.12 119 ALA A O 1
ATOM 987 N N . ASN A 1 120 ? -8.883 16.672 9.102 1 98.25 120 ASN A N 1
ATOM 988 C CA . ASN A 1 120 ? -7.512 16.891 9.555 1 98.25 120 ASN A CA 1
ATOM 989 C C . ASN A 1 120 ? -7.477 17.453 10.969 1 98.25 120 ASN A C 1
ATOM 991 O O . ASN A 1 120 ? -6.652 17.047 11.789 1 98.25 120 ASN A O 1
ATOM 995 N N . LYS A 1 121 ? -8.328 18.375 11.219 1 98 121 LYS A N 1
ATOM 996 C CA . LYS A 1 121 ? -8.422 18.969 12.547 1 98 121 LYS A CA 1
ATOM 997 C C . LYS A 1 121 ? -8.719 17.906 13.602 1 98 121 LYS A C 1
ATOM 999 O O . LYS A 1 121 ? -8.039 17.828 14.625 1 98 121 LYS A O 1
ATOM 1004 N N . LYS A 1 122 ? -9.75 17.141 13.328 1 97.81 122 LYS A N 1
ATOM 1005 C CA . LYS A 1 122 ? -10.164 16.109 14.273 1 97.81 122 LYS A CA 1
ATOM 1006 C C . LYS A 1 122 ? -9.086 15.039 14.438 1 97.81 122 LYS A C 1
ATOM 1008 O O . LYS A 1 122 ? -8.867 14.539 15.547 1 97.81 122 LYS A O 1
ATOM 1013 N N . PHE A 1 123 ? -8.445 14.68 13.406 1 98.12 123 PHE A N 1
ATOM 1014 C CA . PHE A 1 123 ? -7.348 13.727 13.461 1 98.12 123 PHE A CA 1
ATOM 1015 C C . PHE A 1 123 ? -6.223 14.242 14.352 1 98.12 123 PHE A C 1
ATOM 1017 O O . PHE A 1 123 ? -5.695 13.508 15.188 1 98.12 123 PHE A O 1
ATOM 1024 N N . ALA A 1 124 ? -5.879 15.484 14.148 1 98.5 124 ALA A N 1
ATOM 1025 C CA . ALA A 1 124 ? -4.816 16.109 14.93 1 98.5 124 ALA A CA 1
ATOM 1026 C C . ALA A 1 124 ? -5.129 16.062 16.422 1 98.5 124 ALA A C 1
ATOM 1028 O O . ALA A 1 124 ? -4.234 15.844 17.234 1 98.5 124 ALA A O 1
ATOM 1029 N N . GLN A 1 125 ? -6.371 16.188 16.75 1 97.94 125 GLN A N 1
ATOM 1030 C CA . GLN A 1 125 ? -6.805 16.234 18.141 1 97.94 125 GLN A CA 1
ATOM 1031 C C . GLN A 1 125 ? -6.621 14.875 18.812 1 97.94 125 GLN A C 1
ATOM 1033 O O . GLN A 1 125 ? -6.621 14.781 20.047 1 97.94 125 GLN A O 1
ATOM 1038 N N . LYS A 1 126 ? -6.465 13.859 18.047 1 97.56 126 LYS A N 1
ATOM 1039 C CA . LYS A 1 126 ? -6.398 12.508 18.594 1 97.56 126 LYS A CA 1
ATOM 1040 C C . LYS A 1 126 ? -4.953 12.047 18.734 1 97.56 126 LYS A C 1
ATOM 1042 O O . LYS A 1 126 ? -4.691 10.977 19.297 1 97.56 126 LYS A O 1
ATOM 1047 N N . LEU A 1 127 ? -4.035 12.82 18.234 1 98.5 127 LEU A N 1
ATOM 1048 C CA . LEU A 1 127 ? -2.633 12.414 18.234 1 98.5 127 LEU A CA 1
ATOM 1049 C C . LEU A 1 127 ? -2.049 12.492 19.641 1 98.5 127 LEU A C 1
ATOM 1051 O O . LEU A 1 127 ? -2.33 13.438 20.391 1 98.5 127 LEU A O 1
ATOM 1055 N N . ARG A 1 128 ? -1.345 11.469 20.031 1 98.56 128 ARG A N 1
ATOM 1056 C CA . ARG A 1 128 ? -0.713 11.375 21.344 1 98.56 128 ARG A CA 1
ATOM 1057 C C . ARG A 1 128 ? 0.685 10.773 21.25 1 98.56 128 ARG A C 1
ATOM 1059 O O . ARG A 1 128 ? 0.949 9.961 20.359 1 98.56 128 ARG A O 1
ATOM 1066 N N . GLY A 1 129 ? 1.591 11.164 22.234 1 98.69 129 GLY A N 1
ATOM 1067 C CA . GLY A 1 129 ? 2.938 10.617 22.266 1 98.69 129 GLY A CA 1
ATOM 1068 C C . GLY A 1 129 ? 3.846 11.203 21.203 1 98.69 129 GLY A C 1
ATOM 1069 O O . GLY A 1 129 ? 3.85 12.414 20.984 1 98.69 129 GLY A O 1
ATOM 1070 N N . THR A 1 130 ? 4.617 10.422 20.594 1 98.81 130 THR A N 1
ATOM 1071 C CA . THR A 1 130 ? 5.496 10.875 19.516 1 98.81 130 THR A CA 1
ATOM 1072 C C . THR A 1 130 ? 4.758 10.883 18.188 1 98.81 130 THR A C 1
ATOM 1074 O O . THR A 1 130 ? 4.164 9.883 17.797 1 98.81 130 THR A O 1
ATOM 1077 N N . VAL A 1 131 ? 4.75 11.961 17.547 1 98.88 131 VAL A N 1
ATOM 1078 C CA . VAL A 1 131 ? 4.086 12.125 16.25 1 98.88 131 VAL A CA 1
ATOM 1079 C C . VAL A 1 131 ? 5.125 12.422 15.172 1 98.88 131 VAL A C 1
ATOM 1081 O O . VAL A 1 131 ? 6.078 13.172 15.406 1 98.88 131 VAL A O 1
ATOM 1084 N N . HIS A 1 132 ? 4.957 11.844 14.008 1 98.88 132 HIS A N 1
ATOM 1085 C CA . HIS A 1 132 ? 5.883 12.055 12.906 1 98.88 132 HIS A CA 1
ATOM 1086 C C . HIS A 1 132 ? 5.258 12.93 11.82 1 98.88 132 HIS A C 1
ATOM 1088 O O . HIS A 1 132 ? 4.043 12.883 11.602 1 98.88 132 HIS A O 1
ATOM 1094 N N . ILE A 1 133 ? 6.043 13.711 11.195 1 98.94 133 ILE A N 1
ATOM 1095 C CA . ILE A 1 133 ? 5.672 14.508 10.023 1 98.94 133 ILE A CA 1
ATOM 1096 C C . ILE A 1 133 ? 6.676 14.273 8.898 1 98.94 133 ILE A C 1
ATOM 1098 O O . ILE A 1 133 ? 7.879 14.469 9.086 1 98.94 133 ILE A O 1
ATOM 1102 N N . ILE A 1 134 ? 6.188 13.875 7.746 1 98.88 134 ILE A N 1
ATOM 1103 C CA . ILE A 1 134 ? 7.082 13.711 6.605 1 98.88 134 ILE A CA 1
ATOM 1104 C C . ILE A 1 134 ? 6.844 14.836 5.598 1 98.88 134 ILE A C 1
ATOM 1106 O O . ILE A 1 134 ? 5.719 15.031 5.129 1 98.88 134 ILE A O 1
ATOM 1110 N N . LEU A 1 135 ? 7.883 15.555 5.277 1 98.69 135 LEU A N 1
ATOM 1111 C CA . LEU A 1 135 ? 7.848 16.656 4.324 1 98.69 135 LEU A CA 1
ATOM 1112 C C . LEU A 1 135 ? 8.602 16.297 3.049 1 98.69 135 LEU A C 1
ATOM 1114 O O . LEU A 1 135 ? 9.406 15.359 3.045 1 98.69 135 LEU A O 1
ATOM 1118 N N . ASN A 1 136 ? 8.258 17 2.035 1 98.06 136 ASN A N 1
ATOM 1119 C CA . ASN A 1 136 ? 8.938 16.859 0.752 1 98.06 136 ASN A CA 1
ATOM 1120 C C . ASN A 1 136 ? 9.969 17.969 0.542 1 98.06 136 ASN A C 1
ATOM 1122 O O . ASN A 1 136 ? 9.617 19.109 0.257 1 98.06 136 ASN A O 1
ATOM 1126 N N . GLY A 1 137 ? 11.195 17.656 0.622 1 97.94 137 GLY A N 1
ATOM 1127 C CA . GLY A 1 137 ? 12.266 18.625 0.481 1 97.94 137 GLY A CA 1
ATOM 1128 C C . GLY A 1 137 ? 12.602 18.938 -0.965 1 97.94 137 GLY A C 1
ATOM 1129 O O . GLY A 1 137 ? 13.461 19.781 -1.241 1 97.94 137 GLY A O 1
ATOM 1130 N N . THR A 1 138 ? 11.977 18.25 -1.914 1 96.19 138 THR A N 1
ATOM 1131 C CA . THR A 1 138 ? 12.164 18.469 -3.344 1 96.19 138 THR A CA 1
ATOM 1132 C C . THR A 1 138 ? 10.836 18.812 -4.023 1 96.19 138 THR A C 1
ATOM 1134 O O . THR A 1 138 ? 10.648 18.516 -5.203 1 96.19 138 THR A O 1
ATOM 1137 N N . ARG A 1 139 ? 9.992 19.391 -3.344 1 93.38 139 ARG A N 1
ATOM 1138 C CA . ARG A 1 139 ? 8.633 19.641 -3.83 1 93.38 139 ARG A CA 1
ATOM 1139 C C . ARG A 1 139 ? 8.656 20.562 -5.055 1 93.38 139 ARG A C 1
ATOM 1141 O O . ARG A 1 139 ? 8.922 21.75 -4.941 1 93.38 139 ARG A O 1
ATOM 1148 N N . GLN A 1 140 ? 8.406 19.922 -6.176 1 87.19 140 GLN A N 1
ATOM 1149 C CA . GLN A 1 140 ? 8.43 20.641 -7.438 1 87.19 140 GLN A CA 1
ATOM 1150 C C . GLN A 1 140 ? 7.48 20.016 -8.453 1 87.19 140 GLN A C 1
ATOM 1152 O O . GLN A 1 140 ? 7.148 18.828 -8.344 1 87.19 140 GLN A O 1
ATOM 1157 N N . HIS A 1 141 ? 6.934 20.906 -9.234 1 78.25 141 HIS A N 1
ATOM 1158 C CA . HIS A 1 141 ? 6.16 20.391 -10.367 1 78.25 141 HIS A CA 1
ATOM 1159 C C . HIS A 1 141 ? 7.074 19.969 -11.516 1 78.25 141 HIS A C 1
ATOM 1161 O O . HIS A 1 141 ? 7.859 20.781 -12.008 1 78.25 141 HIS A O 1
ATOM 1167 N N . LEU A 1 142 ? 6.977 18.766 -11.891 1 69.06 142 LEU A N 1
ATOM 1168 C CA . LEU A 1 142 ? 7.914 18.234 -12.875 1 69.06 142 LEU A CA 1
ATOM 1169 C C . LEU A 1 142 ? 7.66 18.844 -14.25 1 69.06 142 LEU A C 1
ATOM 1171 O O . LEU A 1 142 ? 8.602 19.062 -15.023 1 69.06 142 LEU A O 1
ATOM 1175 N N . ASP A 1 143 ? 6.469 19.203 -14.469 1 68.56 143 ASP A N 1
ATOM 1176 C CA . ASP A 1 143 ? 6.117 19.672 -15.805 1 68.56 143 ASP A CA 1
ATOM 1177 C C . ASP A 1 143 ? 6.531 21.125 -16 1 68.56 143 ASP A C 1
ATOM 1179 O O . ASP A 1 143 ? 7.133 21.484 -17.016 1 68.56 143 ASP A O 1
ATOM 1183 N N . ASP A 1 144 ? 6.223 21.938 -14.961 1 73.81 144 ASP A N 1
ATOM 1184 C CA . ASP A 1 144 ? 6.512 23.359 -15.133 1 73.81 144 ASP A CA 1
ATOM 1185 C C . ASP A 1 144 ? 7.641 23.797 -14.211 1 73.81 144 ASP A C 1
ATOM 1187 O O . ASP A 1 144 ? 7.965 24.984 -14.148 1 73.81 144 ASP A O 1
ATOM 1191 N N . LYS A 1 145 ? 8.25 22.984 -13.523 1 76.19 145 LYS A N 1
ATOM 1192 C CA . LYS A 1 145 ? 9.422 23.172 -12.68 1 76.19 145 LYS A CA 1
ATOM 1193 C C . LYS A 1 145 ? 9.156 24.203 -11.578 1 76.19 145 LYS A C 1
ATOM 1195 O O . LYS A 1 145 ? 10.086 24.781 -11.016 1 76.19 145 LYS A O 1
ATOM 1200 N N . ASN A 1 146 ? 7.844 24.375 -11.438 1 86.06 146 ASN A N 1
ATOM 1201 C CA . ASN A 1 146 ? 7.496 25.219 -10.305 1 86.06 146 ASN A CA 1
ATOM 1202 C C . ASN A 1 146 ? 7.879 24.578 -8.977 1 86.06 146 ASN A C 1
ATOM 1204 O O . ASN A 1 146 ? 7.734 23.375 -8.805 1 86.06 146 ASN A O 1
ATOM 1208 N N . VAL A 1 147 ? 8.461 25.438 -8.141 1 88.12 147 VAL A N 1
ATOM 1209 C CA . VAL A 1 147 ? 8.922 24.984 -6.836 1 88.12 147 VAL A CA 1
ATOM 1210 C C . VAL A 1 147 ? 7.91 25.375 -5.762 1 88.12 147 VAL A C 1
ATOM 1212 O O . VAL A 1 147 ? 7.367 26.484 -5.797 1 88.12 147 VAL A O 1
ATOM 1215 N N . TYR A 1 148 ? 7.664 24.469 -4.887 1 90.62 148 TYR A N 1
ATOM 1216 C CA . TYR A 1 148 ? 6.766 24.719 -3.766 1 90.62 148 TYR A CA 1
ATOM 1217 C C . TYR A 1 148 ? 7.48 24.516 -2.438 1 90.62 148 TYR A C 1
ATOM 1219 O O . TYR A 1 148 ? 8.414 23.703 -2.346 1 90.62 148 TYR A O 1
ATOM 1227 N N . PRO A 1 149 ? 7.02 25.328 -1.446 1 95.06 149 PRO A N 1
ATOM 1228 C CA . PRO A 1 149 ? 7.609 25.109 -0.125 1 95.06 149 PRO A CA 1
ATOM 1229 C C . PRO A 1 149 ? 7.262 23.734 0.451 1 95.06 149 PRO A C 1
ATOM 1231 O O . PRO A 1 149 ? 6.207 23.188 0.136 1 95.06 149 PRO A O 1
ATOM 1234 N N . SER A 1 150 ? 8.172 23.156 1.292 1 96.94 150 SER A N 1
ATOM 1235 C CA . SER A 1 150 ? 7.926 21.891 1.961 1 96.94 150 SER A CA 1
ATOM 1236 C C . SER A 1 150 ? 6.758 21.984 2.938 1 96.94 150 SER A C 1
ATOM 1238 O O . SER A 1 150 ? 6.027 21.016 3.146 1 96.94 150 SER A O 1
ATOM 1240 N N . PHE A 1 151 ? 6.633 23.156 3.486 1 97.69 151 PHE A N 1
ATOM 1241 C CA . PHE A 1 151 ? 5.582 23.453 4.449 1 97.69 151 PHE A CA 1
ATOM 1242 C C . PHE A 1 151 ? 4.91 24.781 4.121 1 97.69 151 PHE A C 1
ATOM 1244 O O . PHE A 1 151 ? 5.586 25.766 3.818 1 97.69 151 PHE A O 1
ATOM 1251 N N . MET A 1 152 ? 3.615 24.75 4.125 1 95.75 152 MET A N 1
ATOM 1252 C CA . MET A 1 152 ? 2.836 25.969 3.914 1 95.75 152 MET A CA 1
ATOM 1253 C C . MET A 1 152 ? 1.957 26.266 5.125 1 95.75 152 MET A C 1
ATOM 1255 O O . MET A 1 152 ? 0.976 25.562 5.371 1 95.75 152 MET A O 1
ATOM 1259 N N . GLN A 1 153 ? 2.232 27.312 5.746 1 95.81 153 GLN A N 1
ATOM 1260 C CA . GLN A 1 153 ? 1.612 27.641 7.027 1 95.81 153 GLN A CA 1
ATOM 1261 C C . GLN A 1 153 ? 0.13 27.953 6.855 1 95.81 153 GLN A C 1
ATOM 1263 O O . GLN A 1 153 ? -0.686 27.625 7.719 1 95.81 153 GLN A O 1
ATOM 1268 N N . ASN A 1 154 ? -0.226 28.625 5.719 1 94.44 154 ASN A N 1
ATOM 1269 C CA . ASN A 1 154 ? -1.585 29.141 5.594 1 94.44 154 ASN A CA 1
ATOM 1270 C C . ASN A 1 154 ? -2.342 28.453 4.457 1 94.44 154 ASN A C 1
ATOM 1272 O O . ASN A 1 154 ? -3.398 28.938 4.035 1 94.44 154 ASN A O 1
ATOM 1276 N N . ARG A 1 155 ? -1.714 27.484 3.949 1 91.81 155 ARG A N 1
ATOM 1277 C CA . ARG A 1 155 ? -2.334 26.781 2.838 1 91.81 155 ARG A CA 1
ATOM 1278 C C . ARG A 1 155 ? -2.402 25.281 3.117 1 91.81 155 ARG A C 1
ATOM 1280 O O . ARG A 1 155 ? -1.63 24.75 3.922 1 91.81 155 ARG A O 1
ATOM 1287 N N . TYR A 1 156 ? -3.389 24.625 2.523 1 91.62 156 TYR A N 1
ATOM 1288 C CA . TYR A 1 156 ? -3.615 23.188 2.639 1 91.62 156 TYR A CA 1
ATOM 1289 C C . TYR A 1 156 ? -4.043 22.812 4.055 1 91.62 156 TYR A C 1
ATOM 1291 O O . TYR A 1 156 ? -4.895 23.484 4.648 1 91.62 156 TYR A O 1
ATOM 1299 N N . TYR A 1 157 ? -3.449 21.719 4.594 1 96.62 157 TYR A N 1
ATOM 1300 C CA . TYR A 1 157 ? -4.137 21.219 5.777 1 96.62 157 TYR A CA 1
ATOM 1301 C C . TYR A 1 157 ? -3.215 21.219 6.992 1 96.62 157 TYR A C 1
ATOM 1303 O O . TYR A 1 157 ? -3.643 21.547 8.102 1 96.62 157 TYR A O 1
ATOM 1311 N N . LEU A 1 158 ? -1.898 20.953 6.855 1 98.25 158 LEU A N 1
ATOM 1312 C CA . LEU A 1 158 ? -0.979 20.812 7.98 1 98.25 158 LEU A CA 1
ATOM 1313 C C . LEU A 1 158 ? -0.862 22.125 8.758 1 98.25 158 LEU A C 1
ATOM 1315 O O . LEU A 1 158 ? -0.958 22.125 9.984 1 98.25 158 LEU A O 1
ATOM 1319 N N . GLY A 1 159 ? -0.719 23.172 8.07 1 97.88 159 GLY A N 1
ATOM 1320 C CA . GLY A 1 159 ? -0.519 24.469 8.695 1 97.88 159 GLY A CA 1
ATOM 1321 C C . GLY A 1 159 ? -1.765 25 9.383 1 97.88 159 GLY A C 1
ATOM 1322 O O . GLY A 1 159 ? -1.804 25.125 10.609 1 97.88 159 GLY A O 1
ATOM 1323 N N . PRO A 1 160 ? -2.805 25.172 8.625 1 97.38 160 PRO A N 1
ATOM 1324 C CA . PRO A 1 160 ? -3.959 25.906 9.172 1 97.38 160 PRO A CA 1
ATOM 1325 C C . PRO A 1 160 ? -4.844 25.016 10.047 1 97.38 160 PRO A C 1
ATOM 1327 O O . PRO A 1 160 ? -5.52 25.516 10.953 1 97.38 160 PRO A O 1
ATOM 1330 N N . TYR A 1 161 ? -4.816 23.75 9.891 1 97.75 161 TYR A N 1
ATOM 1331 C CA . TYR A 1 161 ? -5.859 22.969 10.539 1 97.75 161 TYR A CA 1
ATOM 1332 C C . TYR A 1 161 ? -5.254 21.906 11.461 1 97.75 161 TYR A C 1
ATOM 1334 O O . TYR A 1 161 ? -5.891 21.484 12.422 1 97.75 161 TYR A O 1
ATOM 1342 N N . VAL A 1 162 ? -4.043 21.469 11.18 1 98.69 162 VAL A N 1
ATOM 1343 C CA . VAL A 1 162 ? -3.414 20.438 11.992 1 98.69 162 VAL A CA 1
ATOM 1344 C C . VAL A 1 162 ? -2.58 21.078 13.094 1 98.69 162 VAL A C 1
ATOM 1346 O O . VAL A 1 162 ? -2.789 20.812 14.281 1 98.69 162 VAL A O 1
ATOM 1349 N N . LEU A 1 163 ? -1.738 22.016 12.758 1 98.44 163 LEU A N 1
ATOM 1350 C CA . LEU A 1 163 ? -0.758 22.609 13.664 1 98.44 163 LEU A CA 1
ATOM 1351 C C . LEU A 1 163 ? -1.446 23.266 14.859 1 98.44 163 LEU A C 1
ATOM 1353 O O . LEU A 1 163 ? -1.047 23.047 16 1 98.44 163 LEU A O 1
ATOM 1357 N N . PRO A 1 164 ? -2.529 24.016 14.648 1 98.06 164 PRO A N 1
ATOM 1358 C CA . PRO A 1 164 ? -3.166 24.672 15.789 1 98.06 164 PRO A CA 1
ATOM 1359 C C . PRO A 1 164 ? -3.723 23.688 16.812 1 98.06 164 PRO A C 1
ATOM 1361 O O . PRO A 1 164 ? -3.887 24.016 17.984 1 98.06 164 PRO A O 1
ATOM 1364 N N . GLU A 1 165 ? -3.979 22.484 16.359 1 98.31 165 GLU A N 1
ATOM 1365 C CA . GLU A 1 165 ? -4.637 21.5 17.234 1 98.31 165 GLU A CA 1
ATOM 1366 C C . GLU A 1 165 ? -3.619 20.703 18.047 1 98.31 165 GLU A C 1
ATOM 1368 O O . GLU A 1 165 ? -3.98 20.016 18.984 1 98.31 165 GLU A O 1
ATOM 1373 N N . LEU A 1 166 ? -2.342 20.75 17.625 1 98.12 166 LEU A N 1
ATOM 1374 C CA . LEU A 1 166 ? -1.299 20.031 18.344 1 98.12 166 LEU A CA 1
ATOM 1375 C C . LEU A 1 166 ? -1.008 20.703 19.688 1 98.12 166 LEU A C 1
ATOM 1377 O O . LEU A 1 166 ? -0.948 21.922 19.781 1 98.12 166 LEU A O 1
ATOM 1381 N N . ASN A 1 167 ? -0.94 19.859 20.75 1 94.56 167 ASN A N 1
ATOM 1382 C CA . ASN A 1 167 ? -0.679 20.453 22.062 1 94.56 167 ASN A CA 1
ATOM 1383 C C . ASN A 1 167 ? 0.278 19.594 22.891 1 94.56 167 ASN A C 1
ATOM 1385 O O . ASN A 1 167 ? 0.281 18.375 22.766 1 94.56 167 ASN A O 1
ATOM 1389 N N . SER A 1 168 ? 1.025 20.234 23.781 1 96.94 168 SER A N 1
ATOM 1390 C CA . SER A 1 168 ? 2.104 19.609 24.547 1 96.94 168 SER A CA 1
ATOM 1391 C C . SER A 1 168 ? 1.553 18.703 25.641 1 96.94 168 SER A C 1
ATOM 1393 O O . SER A 1 168 ? 2.291 17.906 26.219 1 96.94 168 SER A O 1
ATOM 1395 N N . LYS A 1 169 ? 0.312 18.812 25.938 1 97.44 169 LYS A N 1
ATOM 1396 C CA . LYS A 1 169 ? -0.288 17.953 26.953 1 97.44 169 LYS A CA 1
ATOM 1397 C C . LYS A 1 169 ? -0.388 16.516 26.469 1 97.44 169 LYS A C 1
ATOM 1399 O O . LYS A 1 169 ? -0.243 15.578 27.25 1 97.44 169 LYS A O 1
ATOM 1404 N N . ASN A 1 170 ? -0.634 16.359 25.203 1 97.81 170 ASN A N 1
ATOM 1405 C CA . ASN A 1 170 ? -0.859 15.031 24.625 1 97.81 170 ASN A CA 1
ATOM 1406 C C . ASN A 1 170 ? 0.344 14.555 23.812 1 97.81 170 ASN A C 1
ATOM 1408 O O . ASN A 1 170 ? 0.556 13.352 23.656 1 97.81 170 ASN A O 1
ATOM 1412 N N . ILE A 1 171 ? 1.092 15.508 23.234 1 98.69 171 ILE A N 1
ATOM 1413 C CA . ILE A 1 171 ? 2.195 15.164 22.344 1 98.69 171 ILE A CA 1
ATOM 1414 C C . ILE A 1 171 ? 3.525 15.367 23.078 1 98.69 171 ILE A C 1
ATOM 1416 O O . ILE A 1 171 ? 3.85 16.484 23.5 1 98.69 171 ILE A O 1
ATOM 1420 N N . ASP A 1 172 ? 4.281 14.328 23.203 1 98.69 172 ASP A N 1
ATOM 1421 C CA . ASP A 1 172 ? 5.566 14.359 23.891 1 98.69 172 ASP A CA 1
ATOM 1422 C C . ASP A 1 172 ? 6.656 14.945 23 1 98.69 172 ASP A C 1
ATOM 1424 O O . ASP A 1 172 ? 7.582 15.602 23.484 1 98.69 172 ASP A O 1
ATOM 1428 N N . LYS A 1 173 ? 6.535 14.633 21.734 1 98.69 173 LYS A N 1
ATOM 1429 C CA . LYS A 1 173 ? 7.562 15.047 20.797 1 98.69 173 LYS A CA 1
ATOM 1430 C C . LYS A 1 173 ? 7.062 14.922 19.359 1 98.69 173 LYS A C 1
ATOM 1432 O O . LYS A 1 173 ? 6.195 14.102 19.062 1 98.69 173 LYS A O 1
ATOM 1437 N N . ILE A 1 174 ? 7.586 15.766 18.516 1 98.88 174 ILE A N 1
ATOM 1438 C CA . ILE A 1 174 ? 7.34 15.664 17.078 1 98.88 174 ILE A CA 1
ATOM 1439 C C . ILE A 1 174 ? 8.648 15.375 16.344 1 98.88 174 ILE A C 1
ATOM 1441 O O . ILE A 1 174 ? 9.672 16.016 16.609 1 98.88 174 ILE A O 1
ATOM 1445 N N . VAL A 1 175 ? 8.672 14.375 15.562 1 98.88 175 VAL A N 1
ATOM 1446 C CA . VAL A 1 175 ? 9.812 14.039 14.719 1 98.88 175 VAL A CA 1
ATOM 1447 C C . VAL A 1 175 ? 9.5 14.398 13.266 1 98.88 175 VAL A C 1
ATOM 1449 O O . VAL A 1 175 ? 8.594 13.828 12.656 1 98.88 175 VAL A O 1
ATOM 1452 N N . ILE A 1 176 ? 10.242 15.305 12.711 1 98.88 176 ILE A N 1
ATOM 1453 C CA . ILE A 1 176 ? 10.094 15.719 11.32 1 98.88 176 ILE A CA 1
ATOM 1454 C C . ILE A 1 176 ? 11.117 14.984 10.461 1 98.88 176 ILE A C 1
ATOM 1456 O O . ILE A 1 176 ? 12.297 14.906 10.812 1 98.88 176 ILE A O 1
ATOM 1460 N N . ILE A 1 177 ? 10.664 14.383 9.398 1 98.88 177 ILE A N 1
ATOM 1461 C CA . ILE A 1 177 ? 11.531 13.773 8.406 1 98.88 177 ILE A CA 1
ATOM 1462 C C . ILE A 1 177 ? 11.367 14.484 7.062 1 98.88 177 ILE A C 1
ATOM 1464 O O . ILE A 1 177 ? 10.266 14.539 6.516 1 98.88 177 ILE A O 1
ATOM 1468 N N . VAL A 1 178 ? 12.422 15.062 6.574 1 98.81 178 VAL A N 1
ATOM 1469 C CA . VAL A 1 178 ? 12.414 15.688 5.258 1 98.81 178 VAL A CA 1
ATOM 1470 C C . VAL A 1 178 ? 12.977 14.719 4.219 1 98.81 178 VAL A C 1
ATOM 1472 O O . VAL A 1 178 ? 14.156 14.359 4.273 1 98.81 178 VAL A O 1
ATOM 1475 N N . ALA A 1 179 ? 12.125 14.32 3.287 1 98.38 179 ALA A N 1
ATOM 1476 C CA . ALA A 1 179 ? 12.523 13.375 2.248 1 98.38 179 ALA A CA 1
ATOM 1477 C C . ALA A 1 179 ? 12.898 14.094 0.959 1 98.38 179 ALA A C 1
ATOM 1479 O O . ALA A 1 179 ? 12.234 15.055 0.561 1 98.38 179 ALA A O 1
ATOM 1480 N N . HIS A 1 180 ? 13.961 13.656 0.324 1 97.31 180 HIS A N 1
ATOM 1481 C CA . HIS A 1 180 ? 14.414 14.227 -0.94 1 97.31 180 HIS A CA 1
ATOM 1482 C C . HIS A 1 180 ? 14.398 13.18 -2.049 1 97.31 180 HIS A C 1
ATOM 1484 O O . HIS A 1 180 ? 15.102 12.164 -1.966 1 97.31 180 HIS A O 1
ATOM 1490 N N . THR A 1 181 ? 13.602 13.414 -3.049 1 94.06 181 THR A N 1
ATOM 1491 C CA . THR A 1 181 ? 13.523 12.508 -4.191 1 94.06 181 THR A CA 1
ATOM 1492 C C . THR A 1 181 ? 14.883 12.383 -4.875 1 94.06 181 THR A C 1
ATOM 1494 O O . THR A 1 181 ? 15.586 13.375 -5.051 1 94.06 181 THR A O 1
ATOM 1497 N N . LEU A 1 182 ? 15.188 11.164 -5.324 1 93.75 182 LEU A N 1
ATOM 1498 C CA . LEU A 1 182 ? 16.469 10.914 -5.965 1 93.75 182 LEU A CA 1
ATOM 1499 C C . LEU A 1 182 ? 16.609 11.711 -7.258 1 93.75 182 LEU A C 1
ATOM 1501 O O . LEU A 1 182 ? 15.625 11.914 -7.969 1 93.75 182 LEU A O 1
ATOM 1505 N N . HIS A 1 183 ? 17.766 12.18 -7.531 1 92.12 183 HIS A N 1
ATOM 1506 C CA . HIS A 1 183 ? 18.156 12.812 -8.789 1 92.12 183 HIS A CA 1
ATOM 1507 C C . HIS A 1 183 ? 17.562 14.211 -8.906 1 92.12 183 HIS A C 1
ATOM 1509 O O . HIS A 1 183 ? 17.734 14.875 -9.93 1 92.12 183 HIS A O 1
ATOM 1515 N N . LEU A 1 184 ? 16.75 14.656 -7.965 1 91.81 184 LEU A N 1
ATOM 1516 C CA . LEU A 1 184 ? 16.234 16.016 -7.953 1 91.81 184 LEU A CA 1
ATOM 1517 C C . LEU A 1 184 ? 17.047 16.891 -6.992 1 91.81 184 LEU A C 1
ATOM 1519 O O . LEU A 1 184 ? 17.531 16.406 -5.965 1 91.81 184 LEU A O 1
ATOM 1523 N N . LYS A 1 185 ? 17.156 18.094 -7.328 1 91.19 185 LYS A N 1
ATOM 1524 C CA . LYS A 1 185 ? 17.875 19.031 -6.484 1 91.19 185 LYS A CA 1
ATOM 1525 C C . LYS A 1 185 ? 17.141 19.297 -5.176 1 91.19 185 LYS A C 1
ATOM 1527 O O . LYS A 1 185 ? 15.945 19.609 -5.184 1 91.19 185 LYS A O 1
ATOM 1532 N N . PRO A 1 186 ? 17.781 19.062 -4.066 1 94.81 186 PRO A N 1
ATOM 1533 C CA . PRO A 1 186 ? 17.156 19.406 -2.787 1 94.81 186 PRO A CA 1
ATOM 1534 C C . PRO A 1 186 ? 16.797 20.891 -2.693 1 94.81 186 PRO A C 1
ATOM 1536 O O . PRO A 1 186 ? 17.609 21.75 -3.055 1 94.81 186 PRO A O 1
ATOM 1539 N N . LEU A 1 187 ? 15.625 21.188 -2.252 1 96.31 187 LEU A N 1
ATOM 1540 C CA . LEU A 1 187 ? 15.148 22.562 -2.16 1 96.31 187 LEU A CA 1
ATOM 1541 C C . LEU A 1 187 ? 15.133 23.031 -0.709 1 96.31 187 LEU A C 1
ATOM 1543 O O . LEU A 1 187 ? 15.5 24.172 -0.419 1 96.31 187 LEU A O 1
ATOM 1547 N N . GLU A 1 188 ? 14.617 22.203 0.181 1 97.62 188 GLU A N 1
ATOM 1548 C CA . GLU A 1 188 ? 14.586 22.531 1.603 1 97.62 188 GLU A CA 1
ATOM 1549 C C . GLU A 1 188 ? 15.031 21.344 2.453 1 97.62 188 GLU A C 1
ATOM 1551 O O . GLU A 1 188 ? 14.758 20.188 2.107 1 97.62 188 GLU A O 1
ATOM 1556 N N . SER A 1 189 ? 15.758 21.625 3.51 1 98.31 189 SER A N 1
ATOM 1557 C CA . SER A 1 189 ? 16.219 20.641 4.492 1 98.31 189 SER A CA 1
ATOM 1558 C C . SER A 1 189 ? 15.977 21.141 5.914 1 98.31 189 SER A C 1
ATOM 1560 O O . SER A 1 189 ? 15.508 22.25 6.121 1 98.31 189 SER A O 1
ATOM 1562 N N . CYS A 1 190 ? 16.266 20.297 6.84 1 98.62 190 CYS A N 1
ATOM 1563 C CA . CYS A 1 190 ? 16.109 20.688 8.234 1 98.62 190 CYS A CA 1
ATOM 1564 C C . CYS A 1 190 ? 16.906 21.953 8.531 1 98.62 190 CYS A C 1
ATOM 1566 O O . CYS A 1 190 ? 18.047 22.094 8.109 1 98.62 190 CYS A O 1
ATOM 1568 N N . GLY A 1 191 ? 16.188 22.891 9.18 1 98.19 191 GLY A N 1
ATOM 1569 C CA . GLY A 1 191 ? 16.844 24.125 9.594 1 98.19 191 GLY A CA 1
ATOM 1570 C C . GLY A 1 191 ? 16.812 25.203 8.531 1 98.19 191 GLY A C 1
ATOM 1571 O O . GLY A 1 191 ? 17.406 26.266 8.703 1 98.19 191 GLY A O 1
ATOM 1572 N N . GLU A 1 192 ? 16.078 24.875 7.461 1 97.81 192 GLU A N 1
ATOM 1573 C CA . GLU A 1 192 ? 16.047 25.844 6.367 1 97.81 192 GLU A CA 1
ATOM 1574 C C . GLU A 1 192 ? 14.617 26.25 6.027 1 97.81 192 GLU A C 1
ATOM 1576 O O . GLU A 1 192 ? 13.695 25.438 6.121 1 97.81 192 GLU A O 1
ATOM 1581 N N . LYS A 1 193 ? 14.461 27.531 5.746 1 97.62 193 LYS A N 1
ATOM 1582 C CA . LYS A 1 193 ? 13.273 28.078 5.094 1 97.62 193 LYS A CA 1
ATOM 1583 C C . LYS A 1 193 ? 12 27.625 5.805 1 97.62 193 LYS A C 1
ATOM 1585 O O . LYS A 1 193 ? 11.859 27.812 7.012 1 97.62 193 LYS A O 1
ATOM 1590 N N . THR A 1 194 ? 11.086 26.969 5.055 1 98.44 194 THR A N 1
ATOM 1591 C CA . THR A 1 194 ? 9.773 26.688 5.637 1 98.44 194 THR A CA 1
ATOM 1592 C C . THR A 1 194 ? 9.852 25.5 6.59 1 98.44 194 THR A C 1
ATOM 1594 O O . THR A 1 194 ? 8.969 25.328 7.438 1 98.44 194 THR A O 1
ATOM 1597 N N . VAL A 1 195 ? 10.828 24.641 6.426 1 98.69 195 VAL A N 1
ATOM 1598 C CA . VAL A 1 195 ? 11.023 23.562 7.395 1 98.69 195 VAL A CA 1
ATOM 1599 C C . VAL A 1 195 ? 11.391 24.156 8.758 1 98.69 195 VAL A C 1
ATOM 1601 O O . VAL A 1 195 ? 10.883 23.719 9.789 1 98.69 195 VAL A O 1
ATOM 1604 N N . LEU A 1 196 ? 12.312 25.156 8.695 1 98.62 196 LEU A N 1
ATOM 1605 C CA . LEU A 1 196 ? 12.664 25.859 9.922 1 98.62 196 LEU A CA 1
ATOM 1606 C C . LEU A 1 196 ? 11.438 26.547 10.531 1 98.62 196 LEU A C 1
ATOM 1608 O O . LEU A 1 196 ? 11.242 26.5 11.75 1 98.62 196 LEU A O 1
ATOM 1612 N N . LEU A 1 197 ? 10.711 27.172 9.68 1 98.69 197 LEU A N 1
ATOM 1613 C CA . LEU A 1 197 ? 9.492 27.844 10.133 1 98.69 197 LEU A CA 1
ATOM 1614 C C . LEU A 1 197 ? 8.586 26.859 10.875 1 98.69 197 LEU A C 1
ATOM 1616 O O . LEU A 1 197 ? 8.102 27.172 11.961 1 98.69 197 LEU A O 1
ATOM 1620 N N . LEU A 1 198 ? 8.32 25.688 10.289 1 98.75 198 LEU A N 1
ATOM 1621 C CA . LEU A 1 198 ? 7.488 24.672 10.914 1 98.75 198 LEU A CA 1
ATOM 1622 C C . LEU A 1 198 ? 8.062 24.25 12.266 1 98.75 198 LEU A C 1
ATOM 1624 O O . LEU A 1 198 ? 7.332 24.156 13.258 1 98.75 198 LEU A O 1
ATOM 1628 N N . THR A 1 199 ? 9.383 23.984 12.312 1 98.69 199 THR A N 1
ATOM 1629 C CA . THR A 1 199 ? 10.055 23.578 13.539 1 98.69 199 THR A CA 1
ATOM 1630 C C . THR A 1 199 ? 9.852 24.625 14.633 1 98.69 199 THR A C 1
ATOM 1632 O O . THR A 1 199 ? 9.531 24.281 15.773 1 98.69 199 THR A O 1
ATOM 1635 N N . ASP A 1 200 ? 9.961 25.844 14.281 1 98.44 200 ASP A N 1
ATOM 1636 C CA . ASP A 1 200 ? 9.82 26.938 15.242 1 98.44 200 ASP A CA 1
ATOM 1637 C C . ASP A 1 200 ? 8.383 27.031 15.75 1 98.44 200 ASP A C 1
ATOM 1639 O O . ASP A 1 200 ? 8.156 27.266 16.938 1 98.44 200 ASP A O 1
ATOM 1643 N N . LEU A 1 201 ? 7.488 26.938 14.828 1 98.56 201 LEU A N 1
ATOM 1644 C CA . LEU A 1 201 ? 6.078 27.016 15.203 1 98.56 201 LEU A CA 1
ATOM 1645 C C . LEU A 1 201 ? 5.719 25.922 16.203 1 98.56 201 LEU A C 1
ATOM 1647 O O . LEU A 1 201 ? 4.965 26.172 17.141 1 98.56 201 LEU A O 1
ATOM 1651 N N . ILE A 1 202 ? 6.246 24.734 16.016 1 98.62 202 ILE A N 1
ATOM 1652 C CA . ILE A 1 202 ? 5.977 23.609 16.906 1 98.62 202 ILE A CA 1
ATOM 1653 C C . ILE A 1 202 ? 6.648 23.844 18.266 1 98.62 202 ILE A C 1
ATOM 1655 O O . ILE A 1 202 ? 6.031 23.641 19.312 1 98.62 202 ILE A O 1
ATOM 1659 N N . ARG A 1 203 ? 7.871 24.344 18.25 1 98.12 203 ARG A N 1
ATOM 1660 C CA . ARG A 1 203 ? 8.602 24.641 19.469 1 98.12 203 ARG A CA 1
ATOM 1661 C C . ARG A 1 203 ? 7.887 25.719 20.297 1 98.12 203 ARG A C 1
ATOM 1663 O O . ARG A 1 203 ? 7.863 25.656 21.516 1 98.12 203 ARG A O 1
ATOM 1670 N N . ASN A 1 204 ? 7.348 26.625 19.594 1 97.69 204 ASN A N 1
ATOM 1671 C CA . ASN A 1 204 ? 6.637 27.703 20.25 1 97.69 204 ASN A CA 1
ATOM 1672 C C . ASN A 1 204 ? 5.387 27.203 20.969 1 97.69 204 ASN A C 1
ATOM 1674 O O . ASN A 1 204 ? 4.867 27.859 21.859 1 97.69 204 ASN A O 1
ATOM 1678 N N . LYS A 1 205 ? 4.934 26.078 20.656 1 97.81 205 LYS A N 1
ATOM 1679 C CA . LYS A 1 205 ? 3.795 25.453 21.328 1 97.81 205 LYS A CA 1
ATOM 1680 C C . LYS A 1 205 ? 4.246 24.641 22.531 1 97.81 205 LYS A C 1
ATOM 1682 O O . LYS A 1 205 ? 3.422 24.031 23.219 1 97.81 205 LYS A O 1
ATOM 1687 N N . GLY A 1 206 ? 5.59 24.609 22.688 1 97.94 206 GLY A N 1
ATOM 1688 C CA . GLY A 1 206 ? 6.141 23.906 23.828 1 97.94 206 GLY A CA 1
ATOM 1689 C C . GLY A 1 206 ? 6.371 22.422 23.562 1 97.94 206 GLY A C 1
ATOM 1690 O O . GLY A 1 206 ? 6.496 21.625 24.5 1 97.94 206 GLY A O 1
ATOM 1691 N N . ILE A 1 207 ? 6.34 22 22.391 1 98.62 207 ILE A N 1
ATOM 1692 C CA . ILE A 1 207 ? 6.543 20.594 22.016 1 98.62 207 ILE A CA 1
ATOM 1693 C C . ILE A 1 207 ? 7.965 20.406 21.5 1 98.62 207 ILE A C 1
ATOM 1695 O O . ILE A 1 207 ? 8.398 21.094 20.562 1 98.62 207 ILE A O 1
ATOM 1699 N N . PRO A 1 208 ? 8.711 19.5 22.125 1 98.56 208 PRO A N 1
ATOM 1700 C CA . PRO A 1 208 ? 10.031 19.188 21.578 1 98.56 208 PRO A CA 1
ATOM 1701 C C . PRO A 1 208 ? 9.977 18.703 20.141 1 98.56 208 PRO A C 1
ATOM 1703 O O . PRO A 1 208 ? 9.039 17.984 19.75 1 98.56 208 PRO A O 1
ATOM 1706 N N . VAL A 1 209 ? 10.992 19.109 19.328 1 98.44 209 VAL A N 1
ATOM 1707 C CA . VAL A 1 209 ? 10.992 18.75 17.922 1 98.44 209 VAL A CA 1
ATOM 1708 C C . VAL A 1 209 ? 12.375 18.25 17.5 1 98.44 209 VAL A C 1
ATOM 1710 O O . VAL A 1 209 ? 13.391 18.859 17.875 1 98.44 209 VAL A O 1
ATOM 1713 N N . ASP A 1 210 ? 12.414 17.109 16.797 1 98.5 210 ASP A N 1
ATOM 1714 C CA . ASP A 1 210 ? 13.594 16.625 16.094 1 98.5 210 ASP A CA 1
ATOM 1715 C C . ASP A 1 210 ? 13.367 16.625 14.586 1 98.5 210 ASP A C 1
ATOM 1717 O O . ASP A 1 210 ? 12.281 16.281 14.117 1 98.5 210 ASP A O 1
ATOM 1721 N N . CYS A 1 211 ? 14.359 17.078 13.891 1 98.75 211 CYS A N 1
ATOM 1722 C CA . CYS A 1 211 ? 14.266 17.109 12.438 1 98.75 211 CYS A CA 1
ATOM 1723 C C . CYS A 1 211 ? 15.414 16.344 11.797 1 98.75 211 CYS A C 1
ATOM 1725 O O . CYS A 1 211 ? 16.578 16.531 12.18 1 98.75 211 CYS A O 1
ATOM 1727 N N . HIS A 1 212 ? 15.117 15.445 10.859 1 98.62 212 HIS A N 1
ATOM 1728 C CA . HIS A 1 212 ? 16.109 14.633 10.172 1 98.62 212 HIS A CA 1
ATOM 1729 C C . HIS A 1 212 ? 15.898 14.656 8.656 1 98.62 212 HIS A C 1
ATOM 1731 O O . HIS A 1 212 ? 14.758 14.594 8.195 1 98.62 212 HIS A O 1
ATOM 1737 N N . ASP A 1 213 ? 17 14.789 7.977 1 98.19 213 ASP A N 1
ATOM 1738 C CA . ASP A 1 213 ? 16.938 14.648 6.527 1 98.19 213 ASP A CA 1
ATOM 1739 C C . ASP A 1 213 ? 17.172 13.195 6.109 1 98.19 213 ASP A C 1
ATOM 1741 O O . ASP A 1 213 ? 18.156 12.57 6.539 1 98.19 213 ASP A O 1
ATOM 1745 N N . ASP A 1 214 ? 16.281 12.664 5.27 1 97.06 214 ASP A N 1
ATOM 1746 C CA . ASP A 1 214 ? 16.484 11.391 4.582 1 97.06 214 ASP A CA 1
ATOM 1747 C C . ASP A 1 214 ? 16.938 10.305 5.559 1 97.06 214 ASP A C 1
ATOM 1749 O O . ASP A 1 214 ? 17.969 9.664 5.34 1 97.06 214 ASP A O 1
ATOM 1753 N N . THR A 1 215 ? 16.141 10.148 6.637 1 97.25 215 THR A N 1
ATOM 1754 C CA . THR A 1 215 ? 16.5 9.055 7.535 1 97.25 215 THR A CA 1
ATOM 1755 C C . THR A 1 215 ? 16.75 7.77 6.746 1 97.25 215 THR A C 1
ATOM 1757 O O . THR A 1 215 ? 16.281 7.621 5.621 1 97.25 215 THR A O 1
ATOM 1760 N N . ASP A 1 216 ? 17.469 6.812 7.32 1 96.88 216 ASP A N 1
ATOM 1761 C CA . ASP A 1 216 ? 17.844 5.59 6.621 1 96.88 216 ASP A CA 1
ATOM 1762 C C . ASP A 1 216 ? 16.625 4.848 6.102 1 96.88 216 ASP A C 1
ATOM 1764 O O . ASP A 1 216 ? 16.609 4.363 4.969 1 96.88 216 ASP A O 1
ATOM 1768 N N . ALA A 1 217 ? 15.633 4.73 6.934 1 97.38 217 ALA A N 1
ATOM 1769 C CA . ALA A 1 217 ? 14.414 4.039 6.527 1 97.38 217 ALA A CA 1
ATOM 1770 C C . ALA A 1 217 ? 13.797 4.688 5.293 1 97.38 217 ALA A C 1
ATOM 1772 O O . ALA A 1 217 ? 13.422 3.998 4.34 1 97.38 217 ALA A O 1
ATOM 1773 N N . VAL A 1 218 ? 13.727 6.016 5.281 1 97.75 218 VAL A N 1
ATOM 1774 C CA . VAL A 1 218 ? 13.164 6.766 4.16 1 97.75 218 VAL A CA 1
ATOM 1775 C C . VAL A 1 218 ? 14.062 6.605 2.934 1 97.75 218 VAL A C 1
ATOM 1777 O O . VAL A 1 218 ? 13.57 6.426 1.816 1 97.75 218 VAL A O 1
ATOM 1780 N N . ARG A 1 219 ? 15.352 6.672 3.141 1 97.06 219 ARG A N 1
ATOM 1781 C CA . ARG A 1 219 ? 16.297 6.504 2.047 1 97.06 219 ARG A CA 1
ATOM 1782 C C . ARG A 1 219 ? 16.141 5.137 1.392 1 97.06 219 ARG A C 1
ATOM 1784 O O . ARG A 1 219 ? 16.203 5.02 0.166 1 97.06 219 ARG A O 1
ATOM 1791 N N . HIS A 1 220 ? 16 4.086 2.201 1 98.12 220 HIS A N 1
ATOM 1792 C CA . HIS A 1 220 ? 15.758 2.758 1.655 1 98.12 220 HIS A CA 1
ATOM 1793 C C . HIS A 1 220 ? 14.523 2.748 0.763 1 98.12 220 HIS A C 1
ATOM 1795 O O . HIS A 1 220 ? 14.523 2.137 -0.308 1 98.12 220 HIS A O 1
ATOM 1801 N N . LEU A 1 221 ? 13.461 3.406 1.189 1 97.62 221 LEU A N 1
ATOM 1802 C CA . LEU A 1 221 ? 12.234 3.473 0.395 1 97.62 221 LEU A CA 1
ATOM 1803 C C . LEU A 1 221 ? 12.484 4.195 -0.925 1 97.62 221 LEU A C 1
ATOM 1805 O O . LEU A 1 221 ? 12.023 3.748 -1.979 1 97.62 221 LEU A O 1
ATOM 1809 N N . LEU A 1 222 ? 13.242 5.27 -0.888 1 96.62 222 LEU A N 1
ATOM 1810 C CA . LEU A 1 222 ? 13.539 6.047 -2.086 1 96.62 222 LEU A CA 1
ATOM 1811 C C . LEU A 1 222 ? 14.414 5.25 -3.049 1 96.62 222 LEU A C 1
ATOM 1813 O O . LEU A 1 222 ? 14.312 5.414 -4.266 1 96.62 222 LEU A O 1
ATOM 1817 N N . CYS A 1 223 ? 15.188 4.383 -2.551 1 97.44 223 CYS A N 1
ATOM 1818 C CA . CYS A 1 223 ? 16.203 3.674 -3.324 1 97.44 223 CYS A CA 1
ATOM 1819 C C . CYS A 1 223 ? 15.594 2.492 -4.07 1 97.44 223 CYS A C 1
ATOM 1821 O O . CYS A 1 223 ? 16.219 1.928 -4.969 1 97.44 223 CYS A O 1
ATOM 1823 N N . VAL A 1 224 ? 14.352 2.109 -3.777 1 96.62 224 VAL A N 1
ATOM 1824 C CA . VAL A 1 224 ? 13.727 0.932 -4.367 1 96.62 224 VAL A CA 1
ATOM 1825 C C . VAL A 1 224 ? 13.648 1.092 -5.883 1 96.62 224 VAL A C 1
ATOM 1827 O O . VAL A 1 224 ? 13.883 0.136 -6.629 1 96.62 224 VAL A O 1
ATOM 1830 N N . ASP A 1 225 ? 13.438 2.271 -6.363 1 91.62 225 ASP A N 1
ATOM 1831 C CA . ASP A 1 225 ? 13.18 2.492 -7.781 1 91.62 225 ASP A CA 1
ATOM 1832 C C . ASP A 1 225 ? 14.484 2.662 -8.555 1 91.62 225 ASP A C 1
ATOM 1834 O O . ASP A 1 225 ? 14.5 2.559 -9.781 1 91.62 225 ASP A O 1
ATOM 1838 N N . ASP A 1 226 ? 15.516 3.021 -7.871 1 94.31 226 ASP A N 1
ATOM 1839 C CA . ASP A 1 226 ? 16.828 3.121 -8.5 1 94.31 226 ASP A CA 1
ATOM 1840 C C . ASP A 1 226 ? 17.938 2.656 -7.543 1 94.31 226 ASP A C 1
ATOM 1842 O O . ASP A 1 226 ? 18.766 3.453 -7.125 1 94.31 226 ASP A O 1
ATOM 1846 N N . PRO A 1 227 ? 17.953 1.404 -7.355 1 95.62 227 PRO A N 1
ATOM 1847 C CA . PRO A 1 227 ? 18.875 0.892 -6.336 1 95.62 227 PRO A CA 1
ATOM 1848 C C . PRO A 1 227 ? 20.328 0.987 -6.758 1 95.62 227 PRO A C 1
ATOM 1850 O O . PRO A 1 227 ? 21.234 0.856 -5.926 1 95.62 227 PRO A O 1
ATOM 1853 N N . SER A 1 228 ? 20.641 1.241 -8.008 1 94 228 SER A N 1
ATOM 1854 C CA . SER A 1 228 ? 22.016 1.235 -8.5 1 94 228 SER A CA 1
ATOM 1855 C C . SER A 1 228 ? 22.656 2.611 -8.367 1 94 228 SER A C 1
ATOM 1857 O O . SER A 1 228 ? 23.859 2.762 -8.57 1 94 228 SER A O 1
ATOM 1859 N N . THR A 1 229 ? 21.891 3.629 -8.086 1 94.38 229 THR A N 1
ATOM 1860 C CA . THR A 1 229 ? 22.453 4.969 -7.922 1 94.38 229 THR A CA 1
ATOM 1861 C C . THR A 1 229 ? 23.406 5.012 -6.738 1 94.38 229 THR A C 1
ATOM 1863 O O . THR A 1 229 ? 23.25 4.277 -5.766 1 94.38 229 THR A O 1
ATOM 1866 N N . ASP A 1 230 ? 24.297 5.867 -6.723 1 92.25 230 ASP A N 1
ATOM 1867 C CA . ASP A 1 230 ? 25.406 5.879 -5.785 1 92.25 230 ASP A CA 1
ATOM 1868 C C . ASP A 1 230 ? 24.922 6 -4.344 1 92.25 230 ASP A C 1
ATOM 1870 O O . ASP A 1 230 ? 25.375 5.273 -3.461 1 92.25 230 ASP A O 1
ATOM 1874 N N . VAL A 1 231 ? 24.016 6.801 -4.098 1 93.12 231 VAL A N 1
ATOM 1875 C CA . VAL A 1 231 ? 23.562 7.074 -2.736 1 93.12 231 VAL A CA 1
ATOM 1876 C C . VAL A 1 231 ? 22.781 5.875 -2.207 1 93.12 231 VAL A C 1
ATOM 1878 O O . VAL A 1 231 ? 22.484 5.797 -1.012 1 93.12 231 VAL A O 1
ATOM 1881 N N . CYS A 1 232 ? 22.453 4.871 -3.041 1 96.38 232 CYS A N 1
ATOM 1882 C CA . CYS A 1 232 ? 21.609 3.744 -2.668 1 96.38 232 CYS A CA 1
ATOM 1883 C C . CYS A 1 232 ? 22.422 2.461 -2.57 1 96.38 232 CYS A C 1
ATOM 1885 O O . CYS A 1 232 ? 21.875 1.4 -2.248 1 96.38 232 CYS A O 1
ATOM 1887 N N . LYS A 1 233 ? 23.656 2.52 -2.84 1 96.06 233 LYS A N 1
ATOM 1888 C CA . LYS A 1 233 ? 24.516 1.329 -2.811 1 96.06 233 LYS A CA 1
ATOM 1889 C C . LYS A 1 233 ? 24.781 0.877 -1.378 1 96.06 233 LYS A C 1
ATOM 1891 O O . LYS A 1 233 ? 24.984 1.705 -0.489 1 96.06 233 LYS A O 1
ATOM 1896 N N . PHE A 1 234 ? 24.734 -0.381 -1.189 1 95.56 234 PHE A N 1
ATOM 1897 C CA . PHE A 1 234 ? 24.953 -0.97 0.126 1 95.56 234 PHE A CA 1
ATOM 1898 C C . PHE A 1 234 ? 26.453 -1.041 0.445 1 95.56 234 PHE A C 1
ATOM 1900 O O . PHE A 1 234 ? 27.281 -1.157 -0.459 1 95.56 234 PHE A O 1
ATOM 1907 N N . GLN A 1 235 ? 26.703 -0.942 1.729 1 91.44 235 GLN A N 1
ATOM 1908 C CA . GLN A 1 235 ? 28.062 -1.216 2.197 1 91.44 235 GLN A CA 1
ATOM 1909 C C . GLN A 1 235 ? 28.453 -2.664 1.924 1 91.44 235 GLN A C 1
ATOM 1911 O O . GLN A 1 235 ? 27.641 -3.574 2.07 1 91.44 235 GLN A O 1
ATOM 1916 N N . ALA A 1 236 ? 29.672 -2.842 1.402 1 79 236 ALA A N 1
ATOM 1917 C CA . ALA A 1 236 ? 30.172 -4.195 1.162 1 79 236 ALA A CA 1
ATOM 1918 C C . ALA A 1 236 ? 30.234 -4.996 2.461 1 79 236 ALA A C 1
ATOM 1920 O O . ALA A 1 236 ? 30.594 -4.457 3.51 1 79 236 ALA A O 1
ATOM 1921 N N . ILE A 1 237 ? 29.578 -6.156 2.539 1 68.19 237 ILE A N 1
ATOM 1922 C CA . ILE A 1 237 ? 29.641 -7.008 3.721 1 68.19 237 ILE A CA 1
ATOM 1923 C C . ILE A 1 237 ? 30.891 -7.879 3.662 1 68.19 237 ILE A C 1
ATOM 1925 O O . ILE A 1 237 ? 31.266 -8.359 2.592 1 68.19 237 ILE A O 1
ATOM 1929 N N . MET B 1 1 ? -5.191 9.898 -8.117 1 20.97 1 MET B N 1
ATOM 1930 C CA . MET B 1 1 ? -6.414 9.172 -8.453 1 20.97 1 MET B CA 1
ATOM 1931 C C . MET B 1 1 ? -6.223 8.328 -9.711 1 20.97 1 MET B C 1
ATOM 1933 O O . MET B 1 1 ? -5.996 8.875 -10.789 1 20.97 1 MET B O 1
ATOM 1937 N N . PHE B 1 2 ? -5.422 7.363 -9.57 1 26.39 2 PHE B N 1
ATOM 1938 C CA . PHE B 1 2 ? -5.328 6.562 -10.789 1 26.39 2 PHE B CA 1
ATOM 1939 C C . PHE B 1 2 ? -6.707 6.312 -11.383 1 26.39 2 PHE B C 1
ATOM 1941 O O . PHE B 1 2 ? -7.508 5.566 -10.812 1 26.39 2 PHE B O 1
ATOM 1948 N N . LYS B 1 3 ? -7.266 7.266 -11.914 1 33.69 3 LYS B N 1
ATOM 1949 C CA . LYS B 1 3 ? -8.406 6.984 -12.781 1 33.69 3 LYS B CA 1
ATOM 1950 C C . LYS B 1 3 ? -8.195 5.684 -13.555 1 33.69 3 LYS B C 1
ATOM 1952 O O . LYS B 1 3 ? -7.484 5.66 -14.562 1 33.69 3 LYS B O 1
ATOM 1957 N N . ARG B 1 4 ? -7.934 4.637 -12.836 1 37.22 4 ARG B N 1
ATOM 1958 C CA . ARG B 1 4 ? -8.062 3.516 -13.758 1 37.22 4 ARG B CA 1
ATOM 1959 C C . ARG B 1 4 ? -9.266 3.693 -14.672 1 37.22 4 ARG B C 1
ATOM 1961 O O . ARG B 1 4 ? -10.344 4.074 -14.219 1 37.22 4 ARG B O 1
ATOM 1968 N N . ASP B 1 5 ? -9.188 4.152 -15.805 1 37.38 5 ASP B N 1
ATOM 1969 C CA . ASP B 1 5 ? -10.281 4.02 -16.766 1 37.38 5 ASP B CA 1
ATOM 1970 C C . ASP B 1 5 ? -11.133 2.789 -16.469 1 37.38 5 ASP B C 1
ATOM 1972 O O . ASP B 1 5 ? -10.766 1.667 -16.812 1 37.38 5 ASP B O 1
ATOM 1976 N N . ILE B 1 6 ? -11.609 2.641 -15.25 1 44.94 6 ILE B N 1
ATOM 1977 C CA . ILE B 1 6 ? -12.609 1.587 -15.133 1 44.94 6 ILE B CA 1
ATOM 1978 C C . ILE B 1 6 ? -13.492 1.569 -16.375 1 44.94 6 ILE B C 1
ATOM 1980 O O . ILE B 1 6 ? -14.172 2.551 -16.672 1 44.94 6 ILE B O 1
ATOM 1984 N N . PRO B 1 7 ? -13.164 0.944 -17.328 1 45.22 7 PRO B N 1
ATOM 1985 C CA . PRO B 1 7 ? -14.102 0.837 -18.438 1 45.22 7 PRO B CA 1
ATOM 1986 C C . PRO B 1 7 ? -15.562 0.819 -17.984 1 45.22 7 PRO B C 1
ATOM 1988 O O . PRO B 1 7 ? -15.859 0.348 -16.875 1 45.22 7 PRO B O 1
ATOM 1991 N N . GLU B 1 8 ? -16.5 1.737 -18.344 1 53.09 8 GLU B N 1
ATOM 1992 C CA . GLU B 1 8 ? -17.953 1.78 -18.422 1 53.09 8 GLU B CA 1
ATOM 1993 C C . GLU B 1 8 ? -18.547 0.374 -18.438 1 53.09 8 GLU B C 1
ATOM 1995 O O . GLU B 1 8 ? -19.781 0.211 -18.453 1 53.09 8 GLU B O 1
ATOM 2000 N N . LYS B 1 9 ? -17.562 -0.702 -18.219 1 66.75 9 LYS B N 1
ATOM 2001 C CA . LYS B 1 9 ? -18.047 -1.977 -18.734 1 66.75 9 LYS B CA 1
ATOM 2002 C C . LYS B 1 9 ? -18.625 -2.842 -17.625 1 66.75 9 LYS B C 1
ATOM 2004 O O . LYS B 1 9 ? -19.5 -3.68 -17.859 1 66.75 9 LYS B O 1
ATOM 2009 N N . TRP B 1 10 ? -18.234 -2.533 -16.266 1 82.69 10 TRP B N 1
ATOM 2010 C CA . TRP B 1 10 ? -18.719 -3.494 -15.289 1 82.69 10 TRP B CA 1
ATOM 2011 C C . TRP B 1 10 ? -19.969 -2.969 -14.586 1 82.69 10 TRP B C 1
ATOM 2013 O O . TRP B 1 10 ? -20.031 -1.795 -14.211 1 82.69 10 TRP B O 1
ATOM 2023 N N . ASP B 1 11 ? -20.891 -3.77 -14.641 1 87.12 11 ASP B N 1
ATOM 2024 C CA . ASP B 1 11 ? -22.094 -3.506 -13.836 1 87.12 11 ASP B CA 1
ATOM 2025 C C . ASP B 1 11 ? -21.953 -4.102 -12.438 1 87.12 11 ASP B C 1
ATOM 2027 O O . ASP B 1 11 ? -21.906 -5.324 -12.281 1 87.12 11 ASP B O 1
ATOM 2031 N N . CYS B 1 12 ? -21.891 -3.18 -11.438 1 88.25 12 CYS B N 1
ATOM 2032 C CA . CYS B 1 12 ? -21.641 -3.625 -10.07 1 88.25 12 CYS B CA 1
ATOM 2033 C C . CYS B 1 12 ? -22.734 -4.594 -9.617 1 88.25 12 CYS B C 1
ATOM 2035 O O . CYS B 1 12 ? -22.438 -5.594 -8.961 1 88.25 12 CYS B O 1
ATOM 2037 N N . GLY B 1 13 ? -23.906 -4.285 -9.969 1 90 13 GLY B N 1
ATOM 2038 C CA . GLY B 1 13 ? -25 -5.176 -9.617 1 90 13 GLY B CA 1
ATOM 2039 C C . GLY B 1 13 ? -24.844 -6.566 -10.203 1 90 13 GLY B C 1
ATOM 2040 O O . GLY B 1 13 ? -25.109 -7.562 -9.523 1 90 13 GLY B O 1
ATOM 2041 N N . GLN B 1 14 ? -24.422 -6.598 -11.328 1 91.69 14 GLN B N 1
ATOM 2042 C CA . GLN B 1 14 ? -24.234 -7.879 -12 1 91.69 14 GLN B CA 1
ATOM 2043 C C . GLN B 1 14 ? -23.094 -8.664 -11.375 1 91.69 14 GLN B C 1
ATOM 2045 O O . GLN B 1 14 ? -23.156 -9.883 -11.242 1 91.69 14 GLN B O 1
ATOM 2050 N N . ILE B 1 15 ? -22.047 -8.016 -11.008 1 94.38 15 ILE B N 1
ATOM 2051 C CA . ILE B 1 15 ? -20.891 -8.648 -10.375 1 94.38 15 ILE B CA 1
ATOM 2052 C C . ILE B 1 15 ? -21.312 -9.32 -9.078 1 94.38 15 ILE B C 1
ATOM 2054 O O . ILE B 1 15 ? -21.047 -10.508 -8.867 1 94.38 15 ILE B O 1
ATOM 2058 N N . TRP B 1 16 ? -22.094 -8.594 -8.289 1 92.25 16 TRP B N 1
ATOM 2059 C CA . TRP B 1 16 ? -22.516 -9.148 -7.004 1 92.25 16 TRP B CA 1
ATOM 2060 C C . TRP B 1 16 ? -23.516 -10.289 -7.199 1 92.25 16 TRP B C 1
ATOM 2062 O O . TRP B 1 16 ? -23.469 -11.289 -6.48 1 92.25 16 TRP B O 1
ATOM 2072 N N . SER B 1 17 ? -24.344 -10.094 -8.18 1 93 17 SER B N 1
ATOM 2073 C CA . SER B 1 17 ? -25.297 -11.156 -8.477 1 93 17 SER B CA 1
ATOM 2074 C C . SER B 1 17 ? -24.578 -12.445 -8.867 1 93 17 SER B C 1
ATOM 2076 O O . SER B 1 17 ? -24.875 -13.508 -8.312 1 93 17 SER B O 1
ATOM 2078 N N . LYS B 1 18 ? -23.641 -12.328 -9.711 1 95.75 18 LYS B N 1
ATOM 2079 C CA . LYS B 1 18 ? -22.875 -13.5 -10.148 1 95.75 18 LYS B CA 1
ATOM 2080 C C . LYS B 1 18 ? -22.047 -14.078 -9 1 95.75 18 LYS B C 1
ATOM 2082 O O . LYS B 1 18 ? -21.906 -15.297 -8.883 1 95.75 18 LYS B O 1
ATOM 2087 N N . PHE B 1 19 ? -21.516 -13.273 -8.188 1 96.31 19 PHE B N 1
ATOM 2088 C CA . PHE B 1 19 ? -20.719 -13.695 -7.035 1 96.31 19 PHE B CA 1
ATOM 2089 C C . PHE B 1 19 ? -21.562 -14.539 -6.086 1 96.31 19 PHE B C 1
ATOM 2091 O O . PHE B 1 19 ? -21.156 -15.641 -5.703 1 96.31 19 PHE B O 1
ATOM 2098 N N . PHE B 1 20 ? -22.75 -14.047 -5.836 1 94.5 20 PHE B N 1
ATOM 2099 C CA . PHE B 1 20 ? -23.609 -14.742 -4.883 1 94.5 20 PHE B CA 1
ATOM 2100 C C . PHE B 1 20 ? -24.172 -16.031 -5.492 1 94.5 20 PHE B C 1
ATOM 2102 O O . PHE B 1 20 ? -24.344 -17.031 -4.797 1 94.5 20 PHE B O 1
ATOM 2109 N N . GLU B 1 21 ? -24.406 -15.992 -6.691 1 94.5 21 GLU B N 1
ATOM 2110 C CA . GLU B 1 21 ? -24.938 -17.172 -7.367 1 94.5 21 GLU B CA 1
ATOM 2111 C C . GLU B 1 21 ? -23.969 -18.328 -7.312 1 94.5 21 GLU B C 1
ATOM 2113 O O . GLU B 1 21 ? -24.375 -19.5 -7.363 1 94.5 21 GLU B O 1
ATOM 2118 N N . ALA B 1 22 ? -22.719 -18.031 -7.184 1 95.25 22 ALA B N 1
ATOM 2119 C CA . ALA B 1 22 ? -21.688 -19.047 -7.25 1 95.25 22 ALA B CA 1
ATOM 2120 C C . ALA B 1 22 ? -21.719 -19.953 -6.016 1 95.25 22 ALA B C 1
ATOM 2122 O O . ALA B 1 22 ? -21.391 -21.141 -6.09 1 95.25 22 ALA B O 1
ATOM 2123 N N . PHE B 1 23 ? -22.188 -19.406 -4.898 1 93.75 23 PHE B N 1
ATOM 2124 C CA . PHE B 1 23 ? -22.047 -20.234 -3.707 1 93.75 23 PHE B CA 1
ATOM 2125 C C . PHE B 1 23 ? -23.297 -20.188 -2.85 1 93.75 23 PHE B C 1
ATOM 2127 O O . PHE B 1 23 ? -23.469 -21 -1.94 1 93.75 23 PHE B O 1
ATOM 2134 N N . ALA B 1 24 ? -24.109 -19.188 -3.121 1 93.88 24 ALA B N 1
ATOM 2135 C CA . ALA B 1 24 ? -25.281 -19.031 -2.268 1 93.88 24 ALA B CA 1
ATOM 2136 C C . ALA B 1 24 ? -26.125 -20.297 -2.262 1 93.88 24 ALA B C 1
ATOM 2138 O O . ALA B 1 24 ? -26.328 -20.922 -3.307 1 93.88 24 ALA B O 1
ATOM 2139 N N . TYR B 1 25 ? -26.547 -20.672 -0.999 1 93.12 25 TYR B N 1
ATOM 2140 C CA . TYR B 1 25 ? -27.438 -21.781 -0.735 1 93.12 25 TYR B CA 1
ATOM 2141 C C . TYR B 1 25 ? -26.797 -23.109 -1.109 1 93.12 25 TYR B C 1
ATOM 2143 O O . TYR B 1 25 ? -27.484 -24.109 -1.344 1 93.12 25 TYR B O 1
ATOM 2151 N N . LYS B 1 26 ? -25.5 -23.109 -1.282 1 90.69 26 LYS B N 1
ATOM 2152 C CA . LYS B 1 26 ? -24.719 -24.328 -1.458 1 90.69 26 LYS B CA 1
ATOM 2153 C C . LYS B 1 26 ? -23.906 -24.641 -0.207 1 90.69 26 LYS B C 1
ATOM 2155 O O . LYS B 1 26 ? -23.391 -23.734 0.458 1 90.69 26 LYS B O 1
ATOM 2160 N N . GLY B 1 27 ? -23.859 -25.953 0.091 1 86.5 27 GLY B N 1
ATOM 2161 C CA . GLY B 1 27 ? -22.906 -26.328 1.126 1 86.5 27 GLY B CA 1
ATOM 2162 C C . GLY B 1 27 ? -21.484 -25.938 0.796 1 86.5 27 GLY B C 1
ATOM 2163 O O . GLY B 1 27 ? -21.078 -25.953 -0.369 1 86.5 27 GLY B O 1
ATOM 2164 N N . PRO B 1 28 ? -20.703 -25.5 1.768 1 83.06 28 PRO B N 1
ATOM 2165 C CA . PRO B 1 28 ? -19.359 -24.969 1.526 1 83.06 28 PRO B CA 1
ATOM 2166 C C . PRO B 1 28 ? -18.469 -25.938 0.762 1 83.06 28 PRO B C 1
ATOM 2168 O O . PRO B 1 28 ? -17.562 -25.516 0.037 1 83.06 28 PRO B O 1
ATOM 2171 N N . CYS B 1 29 ? -18.75 -27.203 0.845 1 87.19 29 CYS B N 1
ATOM 2172 C CA . CYS B 1 29 ? -17.875 -28.203 0.221 1 87.19 29 CYS B CA 1
ATOM 2173 C C . CYS B 1 29 ? -18.359 -28.547 -1.178 1 87.19 29 CYS B C 1
ATOM 2175 O O . CYS B 1 29 ? -17.734 -29.344 -1.879 1 87.19 29 CYS B O 1
ATOM 2177 N N . TYR B 1 30 ? -19.422 -27.891 -1.606 1 89.25 30 TYR B N 1
ATOM 2178 C CA . TYR B 1 30 ? -20.016 -28.266 -2.889 1 89.25 30 TYR B CA 1
ATOM 2179 C C . TYR B 1 30 ? -19.734 -27.188 -3.941 1 89.25 30 TYR B C 1
ATOM 2181 O O . TYR B 1 30 ? -20.172 -27.312 -5.09 1 89.25 30 TYR B O 1
ATOM 2189 N N . VAL B 1 31 ? -19.094 -26.203 -3.627 1 92.75 31 VAL B N 1
ATOM 2190 C CA . VAL B 1 31 ? -18.766 -25.125 -4.547 1 92.75 31 VAL B CA 1
ATOM 2191 C C . VAL B 1 31 ? -17.5 -25.484 -5.336 1 92.75 31 VAL B C 1
ATOM 2193 O O . VAL B 1 31 ? -16.516 -25.922 -4.758 1 92.75 31 VAL B O 1
ATOM 2196 N N . THR B 1 32 ? -17.516 -25.312 -6.664 1 94.31 32 THR B N 1
ATOM 2197 C CA . THR B 1 32 ? -16.406 -25.703 -7.523 1 94.31 32 THR B CA 1
ATOM 2198 C C . THR B 1 32 ? -15.898 -24.516 -8.336 1 94.31 32 THR B C 1
ATOM 2200 O O . THR B 1 32 ? -16.516 -23.453 -8.32 1 94.31 32 THR B O 1
ATOM 2203 N N . GLN B 1 33 ? -14.828 -24.703 -9.086 1 95.69 33 GLN B N 1
ATOM 2204 C CA . GLN B 1 33 ? -14.266 -23.688 -9.961 1 95.69 33 GLN B CA 1
ATOM 2205 C C . GLN B 1 33 ? -15.273 -23.25 -11.023 1 95.69 33 GLN B C 1
ATOM 2207 O O . GLN B 1 33 ? -15.367 -22.062 -11.344 1 95.69 33 GLN B O 1
ATOM 2212 N N . LYS B 1 34 ? -16.031 -24.203 -11.5 1 96.44 34 LYS B N 1
ATOM 2213 C CA . LYS B 1 34 ? -17 -23.938 -12.555 1 96.44 34 LYS B CA 1
ATOM 2214 C C . LYS B 1 34 ? -18.031 -22.891 -12.109 1 96.44 34 LYS B C 1
ATOM 2216 O O . LYS B 1 34 ? -18.5 -22.078 -12.906 1 96.44 34 LYS B O 1
ATOM 2221 N N . ASP B 1 35 ? -18.297 -22.922 -10.875 1 96.88 35 ASP B N 1
ATOM 2222 C CA . ASP B 1 35 ? -19.297 -22 -10.328 1 96.88 35 ASP B CA 1
ATOM 2223 C C . ASP B 1 35 ? -18.828 -20.547 -10.438 1 96.88 35 ASP B C 1
ATOM 2225 O O . ASP B 1 35 ? -19.641 -19.641 -10.562 1 96.88 35 ASP B O 1
ATOM 2229 N N . TYR B 1 36 ? -17.531 -20.359 -10.43 1 97.25 36 TYR B N 1
ATOM 2230 C CA . TYR B 1 36 ? -17 -19 -10.398 1 97.25 36 TYR B CA 1
ATOM 2231 C C . TYR B 1 36 ? -16.531 -18.562 -11.781 1 97.25 36 TYR B C 1
ATOM 2233 O O . TYR B 1 36 ? -16.188 -17.391 -11.992 1 97.25 36 TYR B O 1
ATOM 2241 N N . GLU B 1 37 ? -16.547 -19.422 -12.766 1 97.06 37 GLU B N 1
ATOM 2242 C CA . GLU B 1 37 ? -15.977 -19.141 -14.086 1 97.06 37 GLU B CA 1
ATOM 2243 C C . GLU B 1 37 ? -16.688 -17.969 -14.742 1 97.06 37 GLU B C 1
ATOM 2245 O O . GLU B 1 37 ? -16.047 -17.078 -15.32 1 97.06 37 GLU B O 1
ATOM 2250 N N . GLY B 1 38 ? -18.016 -17.984 -14.664 1 96.25 38 GLY B N 1
ATOM 2251 C CA . GLY B 1 38 ? -18.781 -16.891 -15.25 1 96.25 38 GLY B CA 1
ATOM 2252 C C . GLY B 1 38 ? -18.438 -15.531 -14.672 1 96.25 38 GLY B C 1
ATOM 2253 O O . GLY B 1 38 ? -18.297 -14.555 -15.406 1 96.25 38 GLY B O 1
ATOM 2254 N N . LEU B 1 39 ? -18.328 -15.508 -13.414 1 97.44 39 LEU B N 1
ATOM 2255 C CA . LEU B 1 39 ? -18 -14.273 -12.719 1 97.44 39 LEU B CA 1
ATOM 2256 C C . LEU B 1 39 ? -16.609 -13.789 -13.102 1 97.44 39 LEU B C 1
ATOM 2258 O O . LEU B 1 39 ? -16.422 -12.633 -13.477 1 97.44 39 LEU B O 1
ATOM 2262 N N . ILE B 1 40 ? -15.602 -14.664 -13.055 1 97.38 40 ILE B N 1
ATOM 2263 C CA . ILE B 1 40 ? -14.211 -14.312 -13.289 1 97.38 40 ILE B CA 1
ATOM 2264 C C . ILE B 1 40 ? -14.031 -13.852 -14.727 1 97.38 40 ILE B C 1
ATOM 2266 O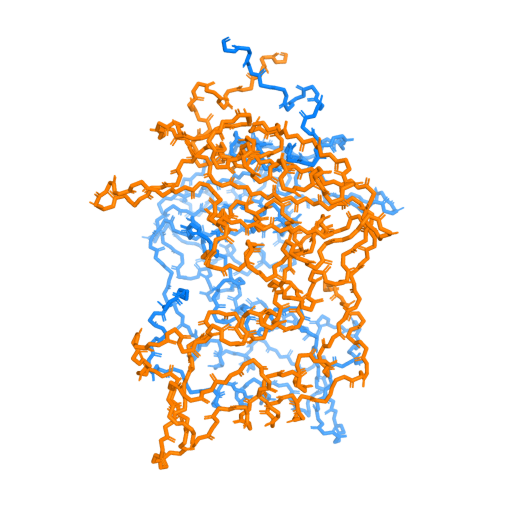 O . ILE B 1 40 ? -13.297 -12.891 -14.992 1 97.38 40 ILE B O 1
ATOM 2270 N N . ASN B 1 41 ? -14.766 -14.469 -15.625 1 95.12 41 ASN B N 1
ATOM 2271 C CA . ASN B 1 41 ? -14.719 -14.047 -17.031 1 95.12 41 ASN B CA 1
ATOM 2272 C C . ASN B 1 41 ? -15.336 -12.672 -17.219 1 95.12 41 ASN B C 1
ATOM 2274 O O . ASN B 1 41 ? -14.844 -11.867 -18.016 1 95.12 41 ASN B O 1
ATOM 2278 N N . TYR B 1 42 ? -16.391 -12.469 -16.484 1 95.19 42 TYR B N 1
ATOM 2279 C CA . TYR B 1 42 ? -17.078 -11.188 -16.578 1 95.19 42 TYR B CA 1
ATOM 2280 C C . TYR B 1 42 ? -16.188 -10.055 -16.078 1 95.19 42 TYR B C 1
ATOM 2282 O O . TYR B 1 42 ? -16.234 -8.945 -16.625 1 95.19 42 TYR B O 1
ATOM 2290 N N . MET B 1 43 ? -15.344 -10.328 -15.086 1 95.19 43 MET B N 1
ATOM 2291 C CA . MET B 1 43 ? -14.5 -9.312 -14.461 1 95.19 43 MET B CA 1
ATOM 2292 C C . MET B 1 43 ? -13.133 -9.242 -15.125 1 95.19 43 MET B C 1
ATOM 2294 O O . MET B 1 43 ? -12.25 -8.508 -14.68 1 95.19 43 MET B O 1
ATOM 2298 N N . ALA B 1 44 ? -12.992 -9.992 -16.156 1 91.69 44 ALA B N 1
ATOM 2299 C CA . ALA B 1 44 ? -11.672 -10.156 -16.766 1 91.69 44 ALA B CA 1
ATOM 2300 C C . ALA B 1 44 ? -11.117 -8.812 -17.234 1 91.69 44 ALA B C 1
ATOM 2302 O O . ALA B 1 44 ? -11.852 -7.996 -17.797 1 91.69 44 ALA B O 1
ATOM 2303 N N . GLU B 1 45 ? -9.852 -8.531 -16.922 1 93.38 45 GLU B N 1
ATOM 2304 C CA . GLU B 1 45 ? -9.133 -7.332 -17.344 1 93.38 45 GLU B CA 1
ATOM 2305 C C . GLU B 1 45 ? -7.801 -7.684 -18 1 93.38 45 GLU B C 1
ATOM 2307 O O . GLU B 1 45 ? -7.246 -8.758 -17.75 1 93.38 45 GLU B O 1
ATOM 2312 N N . GLU B 1 46 ? -7.355 -6.812 -18.828 1 94 46 GLU B N 1
ATOM 2313 C CA . GLU B 1 46 ? -6.047 -7.023 -19.438 1 94 46 GLU B CA 1
ATOM 2314 C C . GLU B 1 46 ? -4.922 -6.645 -18.469 1 94 46 GLU B C 1
ATOM 2316 O O . GLU B 1 46 ? -5.086 -5.746 -17.641 1 94 46 GLU B O 1
ATOM 2321 N N . VAL B 1 47 ? -3.898 -7.387 -18.594 1 96 47 VAL B N 1
ATOM 2322 C CA . VAL B 1 47 ? -2.672 -7.07 -17.875 1 96 47 VAL B CA 1
ATOM 2323 C C . VAL B 1 47 ? -1.615 -6.551 -18.844 1 96 47 VAL B C 1
ATOM 2325 O O . VAL B 1 47 ? -1.242 -7.246 -19.797 1 96 47 VAL B O 1
ATOM 2328 N N . PRO B 1 48 ? -1.181 -5.316 -18.688 1 97.25 48 PRO B N 1
ATOM 2329 C CA . PRO B 1 48 ? -0.166 -4.781 -19.609 1 97.25 48 PRO B CA 1
ATOM 2330 C C . PRO B 1 48 ? 1.084 -5.656 -19.672 1 97.25 48 PRO B C 1
ATOM 2332 O O . PRO B 1 48 ? 1.438 -6.312 -18.688 1 97.25 48 PRO B O 1
ATOM 2335 N N . ARG B 1 49 ? 1.682 -5.609 -20.828 1 98.12 49 ARG B N 1
ATOM 2336 C CA . ARG B 1 49 ? 2.91 -6.367 -21.047 1 98.12 49 ARG B CA 1
ATOM 2337 C C . ARG B 1 49 ? 3.98 -5.973 -20.031 1 98.12 49 ARG B C 1
ATOM 2339 O O . ARG B 1 49 ? 4.117 -4.797 -19.688 1 98.12 49 ARG B O 1
ATOM 2346 N N . ASP B 1 50 ? 4.785 -6.965 -19.453 1 98.56 50 ASP B N 1
ATOM 2347 C CA . ASP B 1 50 ? 5.949 -6.801 -18.594 1 98.56 50 ASP B CA 1
ATOM 2348 C C . ASP B 1 50 ? 5.539 -6.281 -17.219 1 98.56 50 ASP B C 1
ATOM 2350 O O . ASP B 1 50 ? 6.367 -5.734 -16.484 1 98.56 50 ASP B O 1
ATOM 2354 N N . LYS B 1 51 ? 4.211 -6.488 -16.891 1 98.38 51 LYS B N 1
ATOM 2355 C CA . LYS B 1 51 ? 3.74 -5.906 -15.641 1 98.38 51 LYS B CA 1
ATOM 2356 C C . LYS B 1 51 ? 3.293 -6.992 -14.664 1 98.38 51 LYS B C 1
ATOM 2358 O O . LYS B 1 51 ? 3.064 -6.719 -13.484 1 98.38 51 LYS B O 1
ATOM 2363 N N . GLY B 1 52 ? 3.203 -8.164 -15.07 1 98.44 52 GLY B N 1
ATOM 2364 C CA . GLY B 1 52 ? 2.689 -9.242 -14.234 1 98.44 52 GLY B CA 1
ATOM 2365 C C . GLY B 1 52 ? 3.637 -9.633 -13.117 1 98.44 52 GLY B C 1
ATOM 2366 O O . GLY B 1 52 ? 4.84 -9.781 -13.336 1 98.44 52 GLY B O 1
ATOM 2367 N N . LEU B 1 53 ? 3.152 -9.734 -11.898 1 98.88 53 LEU B N 1
ATOM 2368 C CA . LEU B 1 53 ? 3.918 -10.18 -10.734 1 98.88 53 LEU B CA 1
ATOM 2369 C C . LEU B 1 53 ? 3.164 -11.258 -9.969 1 98.88 53 LEU B C 1
ATOM 2371 O O . LEU B 1 53 ? 2.008 -11.062 -9.586 1 98.88 53 LEU B O 1
ATOM 2375 N N . LEU B 1 54 ? 3.779 -12.367 -9.828 1 98.88 54 LEU B N 1
ATOM 2376 C CA . LEU B 1 54 ? 3.285 -13.508 -9.055 1 98.88 54 LEU B CA 1
ATOM 2377 C C . LEU B 1 54 ? 4.059 -13.656 -7.75 1 98.88 54 LEU B C 1
ATOM 2379 O O . LEU B 1 54 ? 5.137 -13.078 -7.59 1 98.88 54 LEU B O 1
ATOM 2383 N N . TRP B 1 55 ? 3.445 -14.438 -6.816 1 98.38 55 TRP B N 1
ATOM 2384 C CA . TRP B 1 55 ? 4.141 -14.602 -5.547 1 98.38 55 TRP B CA 1
ATOM 2385 C C . TRP B 1 55 ? 3.672 -15.867 -4.836 1 98.38 55 TRP B C 1
ATOM 2387 O O . TRP B 1 55 ? 2.613 -16.422 -5.156 1 98.38 55 TRP B O 1
ATOM 2397 N N . SER B 1 56 ? 4.5 -16.391 -3.969 1 97.25 56 SER B N 1
ATOM 2398 C CA . SER B 1 56 ? 4.199 -17.516 -3.094 1 97.25 56 SER B CA 1
ATOM 2399 C C . SER B 1 56 ? 4.848 -17.344 -1.726 1 97.25 56 SER B C 1
ATOM 2401 O O . SER B 1 56 ? 6.078 -17.344 -1.609 1 97.25 56 SER B O 1
ATOM 2403 N N . GLY B 1 57 ? 4.012 -17.281 -0.732 1 94.81 57 GLY B N 1
ATOM 2404 C CA . GLY B 1 57 ? 4.512 -17.141 0.626 1 94.81 57 GLY B CA 1
ATOM 2405 C C . GLY B 1 57 ? 5.176 -15.797 0.881 1 94.81 57 GLY B C 1
ATOM 2406 O O . GLY B 1 57 ? 5.898 -15.633 1.868 1 94.81 57 GLY B O 1
ATOM 2407 N N . SER B 1 58 ? 5.008 -14.82 -0.004 1 96.56 58 SER B N 1
ATOM 2408 C CA . SER B 1 58 ? 5.727 -13.547 0.059 1 96.56 58 SER B CA 1
ATOM 2409 C C . SER B 1 58 ? 4.785 -12.367 -0.156 1 96.56 58 SER B C 1
ATOM 2411 O O . SER B 1 58 ? 5.164 -11.375 -0.772 1 96.56 58 SER B O 1
ATOM 2413 N N . ARG B 1 59 ? 3.568 -12.469 0.271 1 94.31 59 ARG B N 1
ATOM 2414 C CA . ARG B 1 59 ? 2.506 -11.508 -0.014 1 94.31 59 ARG B CA 1
ATOM 2415 C C . ARG B 1 59 ? 2.951 -10.086 0.318 1 94.31 59 ARG B C 1
ATOM 2417 O O . ARG B 1 59 ? 2.871 -9.195 -0.527 1 94.31 59 ARG B O 1
ATOM 2424 N N . GLU B 1 60 ? 3.473 -9.891 1.511 1 94.31 60 GLU B N 1
ATOM 2425 C CA . GLU B 1 60 ? 3.795 -8.539 1.974 1 94.31 60 GLU B CA 1
ATOM 2426 C C . GLU B 1 60 ? 4.879 -7.906 1.109 1 94.31 60 GLU B C 1
ATOM 2428 O O . GLU B 1 60 ? 4.68 -6.828 0.546 1 94.31 60 GLU B O 1
ATOM 2433 N N . ILE B 1 61 ? 6.004 -8.586 0.965 1 96.75 61 ILE B N 1
ATOM 2434 C CA . ILE B 1 61 ? 7.129 -8.023 0.228 1 96.75 61 ILE B CA 1
ATOM 2435 C C . ILE B 1 61 ? 6.766 -7.895 -1.25 1 96.75 61 ILE B C 1
ATOM 2437 O O . ILE B 1 61 ? 7.191 -6.953 -1.923 1 96.75 61 ILE B O 1
ATOM 2441 N N . SER B 1 62 ? 5.91 -8.805 -1.771 1 97.5 62 SER B N 1
ATOM 2442 C CA . SER B 1 62 ? 5.492 -8.758 -3.168 1 97.5 62 SER B CA 1
ATOM 2443 C C . SER B 1 62 ? 4.664 -7.508 -3.453 1 97.5 62 SER B C 1
ATOM 2445 O O . SER B 1 62 ? 4.871 -6.832 -4.461 1 97.5 62 SER B O 1
ATOM 2447 N N . HIS B 1 63 ? 3.791 -7.191 -2.564 1 95.88 63 HIS B N 1
ATOM 2448 C CA . HIS B 1 63 ? 2.938 -6.031 -2.789 1 95.88 63 HIS B CA 1
ATOM 2449 C C . HIS B 1 63 ? 3.701 -4.734 -2.557 1 95.88 63 HIS B C 1
ATOM 2451 O O . HIS B 1 63 ? 3.447 -3.729 -3.225 1 95.88 63 HIS B O 1
ATOM 2457 N N . LYS B 1 64 ? 4.602 -4.77 -1.57 1 95.81 64 LYS B N 1
ATOM 2458 C CA . LYS B 1 64 ? 5.477 -3.611 -1.408 1 95.81 64 LYS B CA 1
ATOM 2459 C C . LYS B 1 64 ? 6.328 -3.387 -2.654 1 95.81 64 LYS B C 1
ATOM 2461 O O . LYS B 1 64 ? 6.5 -2.25 -3.098 1 95.81 64 LYS B O 1
ATOM 2466 N N . PHE B 1 65 ? 6.777 -4.461 -3.207 1 97.44 65 PHE B N 1
ATOM 2467 C CA . PHE B 1 65 ? 7.629 -4.398 -4.387 1 97.44 65 PHE B CA 1
ATOM 2468 C C . PHE B 1 65 ? 6.828 -3.982 -5.613 1 97.44 65 PHE B C 1
ATOM 2470 O O . PHE B 1 65 ? 7.305 -3.195 -6.434 1 97.44 65 PHE B O 1
ATOM 2477 N N . SER B 1 66 ? 5.621 -4.492 -5.766 1 96.5 66 SER B N 1
ATOM 2478 C CA . SER B 1 66 ? 4.785 -4.141 -6.906 1 96.5 66 SER B CA 1
ATOM 2479 C C . SER B 1 66 ? 4.418 -2.66 -6.887 1 96.5 66 SER B C 1
ATOM 2481 O O . SER B 1 66 ? 4.348 -2.018 -7.938 1 96.5 66 SER B O 1
ATOM 2483 N N . ASP B 1 67 ? 4.137 -2.172 -5.656 1 94.38 67 ASP B N 1
ATOM 2484 C CA . ASP B 1 67 ? 3.844 -0.754 -5.469 1 94.38 67 ASP B CA 1
ATOM 2485 C C . ASP B 1 67 ? 2.779 -0.279 -6.453 1 94.38 67 ASP B C 1
ATOM 2487 O O . ASP B 1 67 ? 2.904 0.799 -7.039 1 94.38 67 ASP B O 1
ATOM 2491 N N . PHE B 1 68 ? 1.77 -1.054 -6.648 1 92.12 68 PHE B N 1
ATOM 2492 C CA . PHE B 1 68 ? 0.733 -0.812 -7.645 1 92.12 68 PHE B CA 1
ATOM 2493 C C . PHE B 1 68 ? 0.056 0.532 -7.406 1 92.12 68 PHE B C 1
ATOM 2495 O O . PHE B 1 68 ? -0.177 1.291 -8.352 1 92.12 68 PHE B O 1
ATOM 2502 N N . ARG B 1 69 ? -0.144 0.908 -6.191 1 85.62 69 ARG B N 1
ATOM 2503 C CA . ARG B 1 69 ? -0.956 2.066 -5.832 1 85.62 69 ARG B CA 1
ATOM 2504 C C . ARG B 1 69 ? -0.224 3.367 -6.148 1 85.62 69 ARG B C 1
ATOM 2506 O O . ARG B 1 69 ? -0.853 4.379 -6.465 1 85.62 69 ARG B O 1
ATOM 2513 N N . TYR B 1 70 ? 1.067 3.299 -6.168 1 85.75 70 TYR B N 1
ATOM 2514 C CA . TYR B 1 70 ? 1.779 4.566 -6.254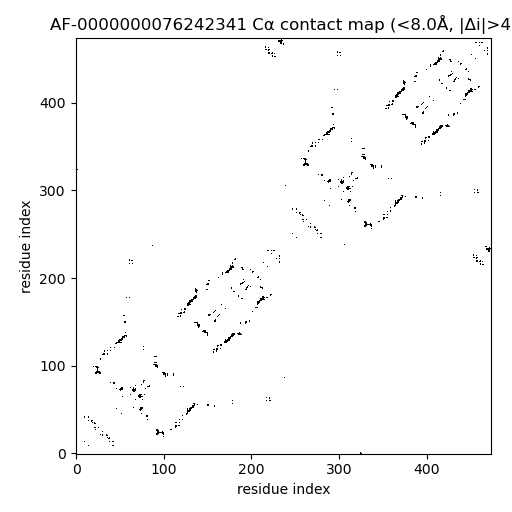 1 85.75 70 TYR B CA 1
ATOM 2515 C C . TYR B 1 70 ? 2.586 4.656 -7.543 1 85.75 70 TYR B C 1
ATOM 2517 O O . TYR B 1 70 ? 2.586 5.691 -8.211 1 85.75 70 TYR B O 1
ATOM 2525 N N . THR B 1 71 ? 3.262 3.605 -7.898 1 86.75 71 THR B N 1
ATOM 2526 C CA . THR B 1 71 ? 4.117 3.67 -9.078 1 86.75 71 THR B CA 1
ATOM 2527 C C . THR B 1 71 ? 3.627 2.713 -10.156 1 86.75 71 THR B C 1
ATOM 2529 O O . THR B 1 71 ? 4.074 2.777 -11.305 1 86.75 71 THR B O 1
ATOM 2532 N N . ASN B 1 72 ? 2.713 1.837 -9.844 1 89.38 72 ASN B N 1
ATOM 2533 C CA . ASN B 1 72 ? 2.242 0.82 -10.773 1 89.38 72 ASN B CA 1
ATOM 2534 C C . ASN B 1 72 ? 3.402 0.056 -11.406 1 89.38 72 ASN B C 1
ATOM 2536 O O . ASN B 1 72 ? 3.438 -0.136 -12.625 1 89.38 72 ASN B O 1
ATOM 2540 N N . ARG B 1 73 ? 4.379 -0.257 -10.531 1 94.12 73 ARG B N 1
ATOM 2541 C CA . ARG B 1 73 ? 5.547 -0.985 -11.023 1 94.12 73 ARG B CA 1
ATOM 2542 C C . ARG B 1 73 ? 5.148 -2.346 -11.586 1 94.12 73 ARG B C 1
ATOM 2544 O O . ARG B 1 73 ? 5.574 -2.719 -12.68 1 94.12 73 ARG B O 1
ATOM 2551 N N . PHE B 1 74 ? 4.34 -3.072 -10.875 1 97.88 74 PHE B N 1
ATOM 2552 C CA . PHE B 1 74 ? 3.816 -4.359 -11.312 1 97.88 74 PHE B CA 1
ATOM 2553 C C . PHE B 1 74 ? 2.354 -4.512 -10.914 1 97.88 74 PHE B C 1
ATOM 2555 O O . PHE B 1 74 ? 1.821 -3.695 -10.156 1 97.88 74 PHE B O 1
ATOM 2562 N N . ILE B 1 75 ? 1.72 -5.539 -11.445 1 98 75 ILE B N 1
ATOM 2563 C CA . ILE B 1 75 ? 0.319 -5.852 -11.18 1 98 75 ILE B CA 1
ATOM 2564 C C . ILE B 1 75 ? 0.194 -7.289 -10.695 1 98 75 ILE B C 1
ATOM 2566 O O . ILE B 1 75 ? 0.656 -8.219 -11.359 1 98 75 ILE B O 1
ATOM 2570 N N . THR B 1 76 ? -0.295 -7.469 -9.484 1 97.94 76 THR B N 1
ATOM 2571 C CA . THR B 1 76 ? -0.639 -8.789 -8.969 1 97.94 76 THR B CA 1
ATOM 2572 C C . THR B 1 76 ? -2.125 -9.07 -9.156 1 97.94 76 THR B C 1
ATOM 2574 O O . THR B 1 76 ? -2.887 -8.188 -9.562 1 97.94 76 THR B O 1
ATOM 2577 N N . LEU B 1 77 ? -2.514 -10.289 -8.883 1 97.75 77 LEU B N 1
ATOM 2578 C CA . LEU B 1 77 ? -3.928 -10.641 -8.977 1 97.75 77 LEU B CA 1
ATOM 2579 C C . LEU B 1 77 ? -4.773 -9.734 -8.086 1 97.75 77 LEU B C 1
ATOM 2581 O O . LEU B 1 77 ? -5.836 -9.266 -8.5 1 97.75 77 LEU B O 1
ATOM 2585 N N . GLU B 1 78 ? -4.242 -9.43 -6.922 1 96 78 GLU B N 1
ATOM 2586 C CA . GLU B 1 78 ? -4.977 -8.648 -5.934 1 96 78 GLU B CA 1
ATOM 2587 C C . GLU B 1 78 ? -5.16 -7.207 -6.398 1 96 78 GLU B C 1
ATOM 2589 O O . GLU B 1 78 ? -5.945 -6.457 -5.816 1 96 78 GLU B O 1
ATOM 2594 N N . ASP B 1 79 ? -4.426 -6.852 -7.453 1 95.06 79 ASP B N 1
ATOM 2595 C CA . ASP B 1 79 ? -4.539 -5.5 -8 1 95.06 79 ASP B CA 1
ATOM 2596 C C . ASP B 1 79 ? -5.598 -5.441 -9.102 1 95.06 79 ASP B C 1
ATOM 2598 O O . ASP B 1 79 ? -5.941 -4.359 -9.578 1 95.06 79 ASP B O 1
ATOM 2602 N N . THR B 1 80 ? -6.09 -6.543 -9.547 1 95.69 80 THR B N 1
ATOM 2603 C CA . THR B 1 80 ? -7.18 -6.625 -10.516 1 95.69 80 THR B CA 1
ATOM 2604 C C . THR B 1 80 ? -8.531 -6.617 -9.812 1 95.69 80 THR B C 1
ATOM 2606 O O . THR B 1 80 ? -8.602 -6.777 -8.594 1 95.69 80 THR B O 1
ATOM 2609 N N . LEU B 1 81 ? -9.547 -6.449 -10.609 1 94.56 81 LEU B N 1
ATOM 2610 C CA . LEU B 1 81 ? -10.891 -6.445 -10.039 1 94.56 81 LEU B CA 1
ATOM 2611 C C . LEU B 1 81 ? -11.195 -7.781 -9.367 1 94.56 81 LEU B C 1
ATOM 2613 O O . LEU B 1 81 ? -11.719 -7.816 -8.25 1 94.56 81 LEU B O 1
ATOM 2617 N N . ALA B 1 82 ? -10.844 -8.867 -9.969 1 95.81 82 ALA B N 1
ATOM 2618 C CA . ALA B 1 82 ? -11.125 -10.203 -9.453 1 95.81 82 ALA B CA 1
ATOM 2619 C C . ALA B 1 82 ? -10.445 -10.43 -8.109 1 95.81 82 ALA B C 1
ATOM 2621 O O . ALA B 1 82 ? -10.992 -11.117 -7.238 1 95.81 82 ALA B O 1
ATOM 2622 N N . GLY B 1 83 ? -9.273 -9.906 -7.98 1 95.69 83 GLY B N 1
ATOM 2623 C CA . GLY B 1 83 ? -8.562 -10.062 -6.727 1 95.69 83 GLY B CA 1
ATOM 2624 C C . GLY B 1 83 ? -8.945 -9.023 -5.688 1 95.69 83 GLY B C 1
ATOM 2625 O O . GLY B 1 83 ? -9.164 -9.352 -4.523 1 95.69 83 GLY B O 1
ATOM 2626 N N . PHE B 1 84 ? -9.086 -7.809 -6.117 1 92.5 84 PHE B N 1
ATOM 2627 C CA . PHE B 1 84 ? -9.32 -6.668 -5.242 1 92.5 84 PHE B CA 1
ATOM 2628 C C . PHE B 1 84 ? -10.68 -6.762 -4.566 1 92.5 84 PHE B C 1
ATOM 2630 O O . PHE B 1 84 ? -10.812 -6.473 -3.377 1 92.5 84 PHE B O 1
ATOM 2637 N N . LEU B 1 85 ? -11.594 -7.207 -5.281 1 90.88 85 LEU B N 1
ATOM 2638 C CA . LEU B 1 85 ? -12.992 -7.191 -4.859 1 90.88 85 LEU B CA 1
ATOM 2639 C C . LEU B 1 85 ? -13.188 -8.031 -3.602 1 90.88 85 LEU B C 1
ATOM 2641 O O . LEU B 1 85 ? -13.93 -7.641 -2.697 1 90.88 85 LEU B O 1
ATOM 2645 N N . VAL B 1 86 ? -12.539 -9.117 -3.537 1 91.75 86 VAL B N 1
ATOM 2646 C CA . VAL B 1 86 ? -12.859 -10.047 -2.457 1 91.75 86 VAL B CA 1
ATOM 2647 C C . VAL B 1 86 ? -11.633 -10.25 -1.567 1 91.75 86 VAL B C 1
ATOM 2649 O O . VAL B 1 86 ? -11.594 -11.18 -0.759 1 91.75 86 VAL B O 1
ATOM 2652 N N . ASN B 1 87 ? -10.711 -9.336 -1.821 1 87.62 87 ASN B N 1
ATOM 2653 C CA . ASN B 1 87 ? -9.492 -9.438 -1.018 1 87.62 87 ASN B CA 1
ATOM 2654 C C . ASN B 1 87 ? -9.797 -9.305 0.472 1 87.62 87 ASN B C 1
ATOM 2656 O O . ASN B 1 87 ? -10.477 -8.367 0.89 1 87.62 87 ASN B O 1
ATOM 2660 N N . LYS B 1 88 ? -9.414 -10.273 1.355 1 81.25 88 LYS B N 1
ATOM 2661 C CA . LYS B 1 88 ? -9.555 -10.312 2.809 1 81.25 88 LYS B CA 1
ATOM 2662 C C . LYS B 1 88 ? -10.992 -10.617 3.215 1 81.25 88 LYS B C 1
ATOM 2664 O O . LYS B 1 88 ? -11.359 -10.461 4.383 1 81.25 88 LYS B O 1
ATOM 2669 N N . LEU B 1 89 ? -11.781 -11 2.293 1 85.5 89 LEU B N 1
ATOM 2670 C CA . LEU B 1 89 ? -13.148 -11.422 2.607 1 85.5 89 LEU B CA 1
ATOM 2671 C C . LEU B 1 89 ? -13.211 -12.93 2.828 1 85.5 89 LEU B C 1
ATOM 2673 O O . LEU B 1 89 ? -12.484 -13.688 2.18 1 85.5 89 LEU B O 1
ATOM 2677 N N . SER B 1 90 ? -13.953 -13.273 3.799 1 86.81 90 SER B N 1
ATOM 2678 C CA . SER B 1 90 ? -14.336 -14.68 3.977 1 86.81 90 SER B CA 1
ATOM 2679 C C . SER B 1 90 ? -15.805 -14.898 3.635 1 86.81 90 SER B C 1
ATOM 2681 O O . SER B 1 90 ? -16.672 -14.117 4.043 1 86.81 90 SER B O 1
ATOM 2683 N N . TRP B 1 91 ? -16 -15.844 2.869 1 90.62 91 TRP B N 1
ATOM 2684 C CA . TRP B 1 91 ? -17.391 -16.109 2.494 1 90.62 91 TRP B CA 1
ATOM 2685 C C . TRP B 1 91 ? -17.625 -17.609 2.301 1 90.62 91 TRP B C 1
ATOM 2687 O O . TRP B 1 91 ? -16.688 -18.359 1.989 1 90.62 91 TRP B O 1
ATOM 2697 N N . CYS B 1 92 ? -18.828 -18.031 2.594 1 91.31 92 CYS B N 1
ATOM 2698 C CA . CYS B 1 92 ? -19.266 -19.375 2.287 1 91.31 92 CYS B CA 1
ATOM 2699 C C . CYS B 1 92 ? -20.781 -19.453 2.174 1 91.31 92 CYS B C 1
ATOM 2701 O O . CYS B 1 92 ? -21.484 -18.5 2.553 1 91.31 92 CYS B O 1
ATOM 2703 N N . GLY B 1 93 ? -21.219 -20.469 1.474 1 89.62 93 GLY B N 1
ATOM 2704 C CA . GLY B 1 93 ? -22.641 -20.703 1.361 1 89.62 93 GLY B CA 1
ATOM 2705 C C . GLY B 1 93 ? -23.203 -21.531 2.504 1 89.62 93 GLY B C 1
ATOM 2706 O O . GLY B 1 93 ? -22.453 -22.203 3.217 1 89.62 93 GLY B O 1
ATOM 2707 N N . THR B 1 94 ? -24.453 -21.328 2.732 1 87.38 94 THR B N 1
ATOM 2708 C CA . THR B 1 94 ? -25.219 -22.156 3.654 1 87.38 94 THR B CA 1
ATOM 2709 C C . THR B 1 94 ? -26.562 -22.547 3.053 1 87.38 94 THR B C 1
ATOM 2711 O O . THR B 1 94 ? -27.125 -21.797 2.252 1 87.38 94 THR B O 1
ATOM 2714 N N . GLU B 1 95 ? -26.922 -23.719 3.463 1 87.88 95 GLU B N 1
ATOM 2715 C CA . GLU B 1 95 ? -28.156 -24.234 2.893 1 87.88 95 GLU B CA 1
ATOM 2716 C C . GLU B 1 95 ? -29.375 -23.484 3.449 1 87.88 95 GLU B C 1
ATOM 2718 O O . GLU B 1 95 ? -30.422 -23.438 2.807 1 87.88 95 GLU B O 1
ATOM 2723 N N . LYS B 1 96 ? -29.281 -22.953 4.559 1 88.5 96 LYS B N 1
ATOM 2724 C CA . LYS B 1 96 ? -30.375 -22.25 5.207 1 88.5 96 LYS B CA 1
ATOM 2725 C C . LYS B 1 96 ? -30.375 -20.766 4.844 1 88.5 96 LYS B C 1
ATOM 2727 O O . LYS B 1 96 ? -29.344 -20.203 4.496 1 88.5 96 LYS B O 1
ATOM 2732 N N . ASP B 1 97 ? -31.547 -20.188 4.977 1 89.38 97 ASP B N 1
ATOM 2733 C CA . ASP B 1 97 ? -31.625 -18.734 4.75 1 89.38 97 ASP B CA 1
ATOM 2734 C C . ASP B 1 97 ? -30.703 -17.984 5.703 1 89.38 97 ASP B C 1
ATOM 2736 O O . ASP B 1 97 ? -30.609 -18.328 6.883 1 89.38 97 ASP B O 1
ATOM 2740 N N . PRO B 1 98 ? -29.891 -17 5.066 1 90 98 PRO B N 1
ATOM 2741 C CA . PRO B 1 98 ? -30.016 -16.297 3.781 1 90 98 PRO B CA 1
ATOM 2742 C C . PRO B 1 98 ? -29.141 -16.906 2.695 1 90 98 PRO B C 1
ATOM 2744 O O . PRO B 1 98 ? -29 -16.344 1.607 1 90 98 PRO B O 1
ATOM 2747 N N . GLY B 1 99 ? -28.578 -18.031 3 1 92.12 99 GLY B N 1
ATOM 2748 C CA . GLY B 1 99 ? -27.828 -18.797 2.021 1 92.12 99 GLY B CA 1
ATOM 2749 C C . GLY B 1 99 ? -26.359 -18.406 1.965 1 92.12 99 GLY B C 1
ATOM 2750 O O . GLY B 1 99 ? -25.578 -19.016 1.217 1 92.12 99 GLY B O 1
ATOM 2751 N N . ILE B 1 100 ? -26.062 -17.344 2.625 1 90.62 100 ILE B N 1
ATOM 2752 C CA . ILE B 1 100 ? -24.703 -16.844 2.592 1 90.62 100 ILE B CA 1
ATOM 2753 C C . ILE B 1 100 ? -24.188 -16.656 4.016 1 90.62 100 ILE B C 1
ATOM 2755 O O . ILE B 1 100 ? -24.953 -16.406 4.938 1 90.62 100 ILE B O 1
ATOM 2759 N N . ASP B 1 101 ? -22.906 -16.891 4.234 1 85.56 101 ASP B N 1
ATOM 2760 C CA . ASP B 1 101 ? -22.25 -16.656 5.512 1 85.56 101 ASP B CA 1
ATOM 2761 C C . ASP B 1 101 ? -20.875 -16 5.309 1 85.56 101 ASP B C 1
ATOM 2763 O O . ASP B 1 101 ? -20 -16.578 4.676 1 85.56 101 ASP B O 1
ATOM 2767 N N . PHE B 1 102 ? -20.766 -14.789 5.867 1 81.94 102 PHE B N 1
ATOM 2768 C CA . PHE B 1 102 ? -19.516 -14.047 5.723 1 81.94 102 PHE B CA 1
ATOM 2769 C C . PHE B 1 102 ? -18.734 -14.07 7.023 1 81.94 102 PHE B C 1
ATOM 2771 O O . PHE B 1 102 ? -17.609 -13.547 7.086 1 81.94 102 PHE B O 1
ATOM 2778 N N . THR B 1 103 ? -19.188 -14.641 8 1 78.44 103 THR B N 1
ATOM 2779 C CA . THR B 1 103 ? -18.578 -14.484 9.32 1 78.44 103 THR B CA 1
ATOM 2780 C C . THR B 1 103 ? -18.141 -15.836 9.875 1 78.44 103 THR B C 1
ATOM 2782 O O . THR B 1 103 ? -17.188 -15.914 10.664 1 78.44 103 THR B O 1
ATOM 2785 N N . GLN B 1 104 ? -18.844 -16.875 9.602 1 73.38 104 GLN B N 1
ATOM 2786 C CA . GLN B 1 104 ? -18.562 -18.156 10.242 1 73.38 104 GLN B CA 1
ATOM 2787 C C . GLN B 1 104 ? -18.344 -19.266 9.203 1 73.38 104 GLN B C 1
ATOM 2789 O O . GLN B 1 104 ? -19.219 -20.109 8.992 1 73.38 104 GLN B O 1
ATOM 2794 N N . CYS B 1 105 ? -17.359 -19.062 8.461 1 79.5 105 CYS B N 1
ATOM 2795 C CA . CYS B 1 105 ? -17.047 -20.125 7.5 1 79.5 105 CYS B CA 1
ATOM 2796 C C . CYS B 1 105 ? -16.141 -21.172 8.125 1 79.5 105 CYS B C 1
ATOM 2798 O O . CYS B 1 105 ? -15.195 -20.828 8.852 1 79.5 105 CYS B O 1
ATOM 2800 N N . THR B 1 106 ? -16.578 -22.375 8.047 1 73.12 106 THR B N 1
ATOM 2801 C CA . THR B 1 106 ? -15.758 -23.469 8.562 1 73.12 106 THR B CA 1
ATOM 2802 C C . THR B 1 106 ? -14.492 -23.625 7.73 1 73.12 106 THR B C 1
ATOM 2804 O O . THR B 1 106 ? -14.445 -23.188 6.574 1 73.12 106 THR B O 1
ATOM 2807 N N . TRP B 1 107 ? -13.445 -23.969 8.383 1 69.69 107 TRP B N 1
ATOM 2808 C CA . TRP B 1 107 ? -12.18 -24.188 7.695 1 69.69 107 TRP B CA 1
ATOM 2809 C C . TRP B 1 107 ? -12.195 -25.516 6.938 1 69.69 107 TRP B C 1
ATOM 2811 O O . TRP B 1 107 ? -11.211 -25.875 6.277 1 69.69 107 TRP B O 1
ATOM 2821 N N . GLU B 1 108 ? -13.445 -26.062 6.973 1 70.44 108 GLU B N 1
ATOM 2822 C CA . GLU B 1 108 ? -13.531 -27.344 6.285 1 70.44 108 GLU B CA 1
ATOM 2823 C C . GLU B 1 108 ? -13.555 -27.156 4.77 1 70.44 108 GLU B C 1
ATOM 2825 O O . GLU B 1 108 ? -14.031 -26.125 4.273 1 70.44 108 GLU B O 1
ATOM 2830 N N . CYS B 1 109 ? -12.867 -28.031 3.807 1 74.44 109 CYS B N 1
ATOM 2831 C CA . CYS B 1 109 ? -12.875 -28.203 2.359 1 74.44 109 CYS B CA 1
ATOM 2832 C C . CYS B 1 109 ? -12.289 -26.984 1.659 1 74.44 109 CYS B C 1
ATOM 2834 O O . CYS B 1 109 ? -12.531 -26.766 0.471 1 74.44 109 CYS B O 1
ATOM 2836 N N . SER B 1 110 ? -11.508 -26.156 2.145 1 75.5 110 SER B N 1
ATOM 2837 C CA . SER B 1 110 ? -10.891 -25 1.502 1 75.5 110 SER B CA 1
ATOM 2838 C C . SER B 1 110 ? -11.93 -24.141 0.805 1 75.5 110 SER B C 1
ATOM 2840 O O . SER B 1 110 ? -11.867 -23.938 -0.411 1 75.5 110 SER B O 1
ATOM 2842 N N . ILE B 1 111 ? -12.883 -23.562 1.473 1 80.25 111 ILE B N 1
ATOM 2843 C CA . ILE B 1 111 ? -14.156 -23 1.05 1 80.25 111 ILE B CA 1
ATOM 2844 C C . ILE B 1 111 ? -13.93 -21.922 -0.008 1 80.25 111 ILE B C 1
ATOM 2846 O O . ILE B 1 111 ? -14.734 -21.766 -0.927 1 80.25 111 ILE B O 1
ATOM 2850 N N . GLN B 1 112 ? -12.883 -21.281 -0.049 1 90.69 112 GLN B N 1
ATOM 2851 C CA . GLN B 1 112 ? -12.719 -20.203 -1.02 1 90.69 112 GLN B CA 1
ATOM 2852 C C . GLN B 1 112 ? -11.711 -20.578 -2.1 1 90.69 112 GLN B C 1
ATOM 2854 O O . GLN B 1 112 ? -11.469 -19.812 -3.029 1 90.69 112 GLN B O 1
ATOM 2859 N N . ALA B 1 113 ? -11.203 -21.781 -2.055 1 92.12 113 ALA B N 1
ATOM 2860 C CA . ALA B 1 113 ? -10.18 -22.25 -2.988 1 92.12 113 ALA B CA 1
ATOM 2861 C C . ALA B 1 113 ? -10.703 -22.25 -4.422 1 92.12 113 ALA B C 1
ATOM 2863 O O . ALA B 1 113 ? -9.984 -21.875 -5.352 1 92.12 113 ALA B O 1
ATOM 2864 N N . PRO B 1 114 ? -11.992 -22.578 -4.59 1 94.25 114 PRO B N 1
ATOM 2865 C CA . PRO B 1 114 ? -12.492 -22.578 -5.965 1 94.25 114 PRO B CA 1
ATOM 2866 C C . PRO B 1 114 ? -12.43 -21.188 -6.609 1 94.25 114 PRO B C 1
ATOM 2868 O O . PRO B 1 114 ? -12.117 -21.078 -7.797 1 94.25 114 PRO B O 1
ATOM 2871 N N . TYR B 1 115 ? -12.742 -20.25 -5.879 1 96.19 115 TYR B N 1
ATOM 2872 C CA . TYR B 1 115 ? -12.68 -18.891 -6.41 1 96.19 115 TYR B CA 1
ATOM 2873 C C . TYR B 1 115 ? -11.25 -18.5 -6.746 1 96.19 115 TYR B C 1
ATOM 2875 O O . TYR B 1 115 ? -10.953 -18.109 -7.879 1 96.19 115 TYR B O 1
ATOM 2883 N N . TRP B 1 116 ? -10.367 -18.641 -5.805 1 96.5 116 TRP B N 1
ATOM 2884 C CA . TRP B 1 116 ? -8.992 -18.156 -5.941 1 96.5 116 TRP B CA 1
ATOM 2885 C C . TRP B 1 116 ? -8.227 -19 -6.965 1 96.5 116 TRP B C 1
ATOM 2887 O O . TRP B 1 116 ? -7.355 -18.484 -7.668 1 96.5 116 TRP B O 1
ATOM 2897 N N . SER B 1 117 ? -8.523 -20.25 -7.027 1 96.88 117 SER B N 1
ATOM 2898 C CA . SER B 1 117 ? -7.906 -21.078 -8.062 1 96.88 117 SER B CA 1
ATOM 2899 C C . SER B 1 117 ? -8.297 -20.594 -9.453 1 96.88 117 SER B C 1
ATOM 2901 O O . SER B 1 117 ? -7.441 -20.469 -10.336 1 96.88 117 SER B O 1
ATOM 2903 N N . THR B 1 118 ? -9.586 -20.297 -9.602 1 97.94 118 THR B N 1
ATOM 2904 C CA . THR B 1 118 ? -10.078 -19.828 -10.898 1 97.94 118 THR B CA 1
ATOM 2905 C C . THR B 1 118 ? -9.484 -18.453 -11.234 1 97.94 118 THR B C 1
ATOM 2907 O O . THR B 1 118 ? -9.062 -18.219 -12.375 1 97.94 118 THR B O 1
ATOM 2910 N N . ALA B 1 119 ? -9.453 -17.609 -10.281 1 98.12 119 ALA B N 1
ATOM 2911 C CA . ALA B 1 119 ? -8.922 -16.266 -10.484 1 98.12 119 ALA B CA 1
ATOM 2912 C C . ALA B 1 119 ? -7.434 -16.297 -10.836 1 98.12 119 ALA B C 1
ATOM 2914 O O . ALA B 1 119 ? -6.984 -15.594 -11.734 1 98.12 119 ALA B O 1
ATOM 2915 N N . ASN B 1 120 ? -6.672 -17.156 -10.156 1 98.25 120 ASN B N 1
ATOM 2916 C CA . ASN B 1 120 ? -5.246 -17.297 -10.43 1 98.25 120 ASN B CA 1
ATOM 2917 C C . ASN B 1 120 ? -4.996 -17.844 -11.828 1 98.25 120 ASN B C 1
ATOM 2919 O O . ASN B 1 120 ? -4.098 -17.391 -12.539 1 98.25 120 ASN B O 1
ATOM 2923 N N . LYS B 1 121 ? -5.754 -18.828 -12.172 1 98 121 LYS B N 1
ATOM 2924 C CA . LYS B 1 121 ? -5.645 -19.406 -13.508 1 98 121 LYS B CA 1
ATOM 2925 C C . LYS B 1 121 ? -5.867 -18.359 -14.594 1 98 121 LYS B C 1
ATOM 2927 O O . LYS B 1 121 ? -5.062 -18.234 -15.516 1 98 121 LYS B O 1
ATOM 2932 N N . LYS B 1 122 ? -6.965 -17.656 -14.453 1 97.81 122 LYS B N 1
ATOM 2933 C CA . LYS B 1 122 ? -7.32 -16.641 -15.445 1 97.81 122 LYS B CA 1
ATOM 2934 C C . LYS B 1 122 ? -6.285 -15.516 -15.484 1 97.81 122 LYS B C 1
ATOM 2936 O O . LYS B 1 122 ? -5.953 -15.008 -16.547 1 97.81 122 LYS B O 1
ATOM 2941 N N . PHE B 1 123 ? -5.805 -15.117 -14.383 1 98.12 123 PHE B N 1
ATOM 2942 C CA . PHE B 1 123 ? -4.766 -14.102 -14.297 1 98.12 123 PHE B CA 1
ATOM 2943 C C . PHE B 1 123 ? -3.508 -14.555 -15.031 1 98.12 123 PHE B C 1
ATOM 2945 O O . PHE B 1 123 ? -2.922 -13.789 -15.797 1 98.12 123 PHE B O 1
ATOM 2952 N N . ALA B 1 124 ? -3.123 -15.781 -14.789 1 98.5 124 ALA B N 1
ATOM 2953 C CA . ALA B 1 124 ? -1.936 -16.344 -15.422 1 98.5 124 ALA B CA 1
ATOM 2954 C C . ALA B 1 124 ? -2.055 -16.312 -16.938 1 98.5 124 ALA B C 1
ATOM 2956 O O . ALA B 1 124 ? -1.078 -16.031 -17.641 1 98.5 124 ALA B O 1
ATOM 2957 N N . GLN B 1 125 ? -3.232 -16.516 -17.422 1 97.94 125 GLN B N 1
ATOM 2958 C CA . GLN B 1 125 ? -3.482 -16.578 -18.859 1 97.94 125 GLN B CA 1
ATOM 2959 C C . GLN B 1 125 ? -3.289 -15.203 -19.5 1 97.94 125 GLN B C 1
ATOM 2961 O O . GLN B 1 125 ? -3.135 -15.109 -20.719 1 97.94 125 GLN B O 1
ATOM 2966 N N . LYS B 1 126 ? -3.293 -14.195 -18.734 1 97.56 126 LYS B N 1
ATOM 2967 C CA . LYS B 1 126 ? -3.234 -12.836 -19.266 1 97.56 126 LYS B CA 1
ATOM 2968 C C . LYS B 1 126 ? -1.809 -12.289 -19.234 1 97.56 126 LYS B C 1
ATOM 2970 O O . LYS B 1 126 ? -1.537 -11.211 -19.75 1 97.56 126 LYS B O 1
ATOM 2975 N N . LEU B 1 127 ? -0.925 -13.016 -18.609 1 98.56 127 LEU B N 1
ATOM 2976 C CA . LEU B 1 127 ? 0.441 -12.539 -18.438 1 98.56 127 LEU B CA 1
ATOM 2977 C C . LEU B 1 127 ? 1.205 -12.578 -19.75 1 98.56 127 LEU B C 1
ATOM 2979 O O . LEU B 1 127 ? 1.078 -13.539 -20.516 1 98.56 127 LEU B O 1
ATOM 2983 N N . ARG B 1 128 ? 1.897 -11.508 -20.062 1 98.56 128 ARG B N 1
ATOM 2984 C CA . ARG B 1 128 ? 2.688 -11.383 -21.281 1 98.56 128 ARG B CA 1
ATOM 2985 C C . ARG B 1 128 ? 4.023 -10.703 -21 1 98.56 128 ARG B C 1
ATOM 2987 O O . ARG B 1 128 ? 4.125 -9.875 -20.094 1 98.56 128 ARG B O 1
ATOM 2994 N N . GLY B 1 129 ? 5.07 -11.047 -21.859 1 98.69 129 GLY B N 1
ATOM 2995 C CA . GLY B 1 129 ? 6.379 -10.422 -21.719 1 98.69 129 GLY B CA 1
ATOM 2996 C C . GLY B 1 129 ? 7.172 -10.961 -20.547 1 98.69 129 GLY B C 1
ATOM 2997 O O . GLY B 1 129 ? 7.211 -12.172 -20.312 1 98.69 129 GLY B O 1
ATOM 2998 N N . THR B 1 130 ? 7.812 -10.141 -19.859 1 98.81 130 THR B N 1
ATOM 2999 C CA . THR B 1 130 ? 8.57 -10.539 -18.672 1 98.81 130 THR B CA 1
ATOM 3000 C C . THR B 1 130 ? 7.664 -10.602 -17.453 1 98.81 130 THR B C 1
ATOM 3002 O O . THR B 1 130 ? 6.965 -9.633 -17.141 1 98.81 130 THR B O 1
ATOM 3005 N N . VAL B 1 131 ? 7.633 -11.68 -16.797 1 98.88 131 VAL B N 1
ATOM 3006 C CA . VAL B 1 131 ? 6.82 -11.883 -15.609 1 98.88 131 VAL B CA 1
ATOM 3007 C C . VAL B 1 131 ? 7.73 -12.125 -14.406 1 98.88 131 VAL B C 1
ATOM 3009 O O . VAL B 1 131 ? 8.742 -12.812 -14.508 1 98.88 131 VAL B O 1
ATOM 3012 N N . HIS B 1 132 ? 7.375 -11.547 -13.273 1 98.88 132 HIS B N 1
ATOM 3013 C CA . HIS B 1 132 ? 8.164 -11.711 -12.055 1 98.88 132 HIS B CA 1
ATOM 3014 C C . HIS B 1 132 ? 7.457 -12.625 -11.062 1 98.88 132 HIS B C 1
ATOM 3016 O O . HIS B 1 132 ? 6.223 -12.648 -11 1 98.88 132 HIS B O 1
ATOM 3022 N N . ILE B 1 133 ? 8.195 -13.375 -10.336 1 98.94 133 ILE B N 1
ATOM 3023 C CA . ILE B 1 133 ? 7.723 -14.188 -9.219 1 98.94 133 ILE B CA 1
ATOM 3024 C C . ILE B 1 133 ? 8.562 -13.898 -7.977 1 98.94 133 ILE B C 1
ATOM 3026 O O . ILE B 1 133 ? 9.789 -14.031 -8.008 1 98.94 133 ILE B O 1
ATOM 3030 N N . ILE B 1 134 ? 7.914 -13.523 -6.902 1 98.88 134 ILE B N 1
ATOM 3031 C CA . ILE B 1 134 ? 8.641 -13.32 -5.656 1 98.88 134 ILE B CA 1
ATOM 3032 C C . ILE B 1 134 ? 8.336 -14.453 -4.688 1 98.88 134 ILE B C 1
ATOM 3034 O O . ILE B 1 134 ? 7.176 -14.711 -4.363 1 98.88 134 ILE B O 1
ATOM 3038 N N . LEU B 1 135 ? 9.367 -15.109 -4.227 1 98.75 135 LEU B N 1
ATOM 3039 C CA . LEU B 1 135 ? 9.273 -16.219 -3.279 1 98.75 135 LEU B CA 1
ATOM 3040 C C . LEU B 1 135 ? 9.836 -15.82 -1.921 1 98.75 135 LEU B C 1
ATOM 3042 O O . LEU B 1 135 ? 10.586 -14.844 -1.817 1 98.75 135 LEU B O 1
ATOM 3046 N N . ASN B 1 136 ? 9.398 -16.547 -0.958 1 98.06 136 ASN B N 1
ATOM 3047 C CA . ASN B 1 136 ? 9.898 -16.375 0.401 1 98.06 136 ASN B CA 1
ATOM 3048 C C . ASN B 1 136 ? 10.953 -17.422 0.744 1 98.06 136 ASN B C 1
ATOM 3050 O O . ASN B 1 136 ? 10.633 -18.578 0.982 1 98.06 136 ASN B O 1
ATOM 3054 N N . GLY B 1 137 ? 12.172 -17.031 0.82 1 97.94 137 GLY B N 1
ATOM 3055 C CA . GLY B 1 137 ? 13.266 -17.938 1.099 1 97.94 137 GLY B CA 1
ATOM 3056 C C . GLY B 1 137 ? 13.438 -18.234 2.576 1 97.94 137 GLY B C 1
ATOM 3057 O O . GLY B 1 137 ? 14.289 -19.031 2.961 1 97.94 137 GLY B O 1
ATOM 3058 N N . THR B 1 138 ? 12.656 -17.594 3.441 1 96.06 138 THR B N 1
ATOM 3059 C CA . THR B 1 138 ? 12.672 -17.797 4.887 1 96.06 138 THR B CA 1
ATOM 3060 C C . THR B 1 138 ? 11.297 -18.219 5.391 1 96.06 138 THR B C 1
ATOM 3062 O O . THR B 1 138 ? 10.938 -17.953 6.539 1 96.06 138 THR B O 1
ATOM 3065 N N . ARG B 1 139 ? 10.57 -18.859 4.613 1 93.31 139 ARG B N 1
ATOM 3066 C CA . ARG B 1 139 ? 9.188 -19.188 4.922 1 93.31 139 ARG B CA 1
ATOM 3067 C C . ARG B 1 139 ? 9.102 -20.109 6.141 1 93.31 139 ARG B C 1
ATOM 3069 O O . ARG B 1 139 ? 9.445 -21.281 6.066 1 93.31 139 ARG B O 1
ATOM 3076 N N . GLN B 1 140 ? 8.695 -19.484 7.215 1 87.06 140 GLN B N 1
ATOM 3077 C CA . GLN B 1 140 ? 8.594 -20.219 8.477 1 87.06 140 GLN B CA 1
ATOM 3078 C C . GLN B 1 140 ? 7.488 -19.641 9.359 1 87.06 140 GLN B C 1
ATOM 3080 O O . GLN B 1 140 ? 7.098 -18.484 9.203 1 87.06 140 GLN B O 1
ATOM 3085 N N . HIS B 1 141 ? 6.883 -20.562 10.062 1 77.12 141 HIS B N 1
ATOM 3086 C CA . HIS B 1 141 ? 5.938 -20.109 11.07 1 77.12 141 HIS B CA 1
ATOM 3087 C C . HIS B 1 141 ? 6.656 -19.656 12.344 1 77.12 141 HIS B C 1
ATOM 3089 O O . HIS B 1 141 ? 7.414 -20.422 12.938 1 77.12 141 HIS B O 1
ATOM 3095 N N . LEU B 1 142 ? 6.457 -18.453 12.695 1 68.06 142 LEU B N 1
ATOM 3096 C CA . LEU B 1 142 ? 7.215 -17.891 13.797 1 68.06 142 LEU B CA 1
ATOM 3097 C C . LEU B 1 142 ? 6.805 -18.531 15.125 1 68.06 142 LEU B C 1
ATOM 3099 O O . LEU B 1 142 ? 7.641 -18.703 16.016 1 68.06 142 LEU B O 1
ATOM 3103 N N . ASP B 1 143 ? 5.602 -18.938 15.164 1 67.5 143 ASP B N 1
ATOM 3104 C CA . ASP B 1 143 ? 5.094 -19.453 16.438 1 67.5 143 ASP B CA 1
ATOM 3105 C C . ASP B 1 143 ? 5.551 -20.891 16.688 1 67.5 143 ASP B C 1
ATOM 3107 O O . ASP B 1 143 ? 6.023 -21.219 17.766 1 67.5 143 ASP B O 1
ATOM 3111 N N . ASP B 1 144 ? 5.438 -21.703 15.625 1 72.75 144 ASP B N 1
ATOM 3112 C CA . ASP B 1 144 ? 5.77 -23.094 15.836 1 72.75 144 ASP B CA 1
ATOM 3113 C C . ASP B 1 144 ? 7.039 -23.484 15.078 1 72.75 144 ASP B C 1
ATOM 3115 O O . ASP B 1 144 ? 7.434 -24.656 15.062 1 72.75 144 ASP B O 1
ATOM 3119 N N . LYS B 1 145 ? 7.707 -22.625 14.5 1 74.81 145 LYS B N 1
ATOM 3120 C CA . LYS B 1 145 ? 9 -22.75 13.828 1 74.81 145 LYS B CA 1
ATOM 3121 C C . LYS B 1 145 ? 8.93 -23.781 12.703 1 74.81 145 LYS B C 1
ATOM 3123 O O . LYS B 1 145 ? 9.961 -24.312 12.273 1 74.81 145 LYS B O 1
ATOM 3128 N N . ASN B 1 146 ? 7.664 -24 12.367 1 85.69 146 ASN B N 1
ATOM 3129 C CA . ASN B 1 146 ? 7.52 -24.875 11.195 1 85.69 146 ASN B CA 1
ATOM 3130 C C . ASN B 1 146 ? 8.047 -24.188 9.93 1 85.69 146 ASN B C 1
ATOM 3132 O O . ASN B 1 146 ? 7.863 -22.984 9.742 1 85.69 146 ASN B O 1
ATOM 3136 N N . VAL B 1 147 ? 8.773 -25.016 9.18 1 88.06 147 VAL B N 1
ATOM 3137 C CA . VAL B 1 147 ? 9.375 -24.516 7.949 1 88.06 147 VAL B CA 1
ATOM 3138 C C . VAL B 1 147 ? 8.539 -24.969 6.75 1 88.06 147 VAL B C 1
ATOM 3140 O O . VAL B 1 147 ? 8.062 -26.109 6.711 1 88.06 147 VAL B O 1
ATOM 3143 N N . TYR B 1 148 ? 8.352 -24.062 5.863 1 90.44 148 TYR B N 1
ATOM 3144 C CA . TYR B 1 148 ? 7.625 -24.359 4.637 1 90.44 148 TYR B CA 1
ATOM 3145 C C . TYR B 1 148 ? 8.492 -24.094 3.412 1 90.44 148 TYR B C 1
ATOM 3147 O O . TYR B 1 148 ? 9.383 -23.234 3.439 1 90.44 148 TYR B O 1
ATOM 3155 N N . PRO B 1 149 ? 8.203 -24.938 2.367 1 95 149 PRO B N 1
ATOM 3156 C CA . PRO B 1 149 ? 8.953 -24.688 1.134 1 95 149 PRO B CA 1
ATOM 3157 C C . PRO B 1 149 ? 8.602 -23.328 0.511 1 95 149 PRO B C 1
ATOM 3159 O O . PRO B 1 149 ? 7.488 -22.828 0.688 1 95 149 PRO B O 1
ATOM 3162 N N . SER B 1 150 ? 9.594 -22.703 -0.208 1 97 150 SER B N 1
ATOM 3163 C CA . SER B 1 150 ? 9.359 -21.438 -0.909 1 97 150 SER B CA 1
ATOM 3164 C C . SER B 1 150 ? 8.336 -21.609 -2.025 1 97 150 SER B C 1
ATOM 3166 O O . SER B 1 150 ? 7.582 -20.688 -2.324 1 97 150 SER B O 1
ATOM 3168 N N . PHE B 1 151 ? 8.344 -22.766 -2.57 1 97.75 151 PHE B N 1
ATOM 3169 C CA . PHE B 1 151 ? 7.445 -23.125 -3.658 1 97.75 151 PHE B CA 1
ATOM 3170 C C . PHE B 1 151 ? 6.812 -24.484 -3.408 1 97.75 151 PHE B C 1
ATOM 3172 O O . PHE B 1 151 ? 7.5 -25.438 -3.025 1 97.75 151 PHE B O 1
ATOM 3179 N N . MET B 1 152 ? 5.52 -24.531 -3.58 1 95.81 152 MET B N 1
ATOM 3180 C CA . MET B 1 152 ? 4.789 -25.781 -3.459 1 95.81 152 MET B CA 1
ATOM 3181 C C . MET B 1 152 ? 4.086 -26.141 -4.77 1 95.81 152 MET B C 1
ATOM 3183 O O . MET B 1 152 ? 3.102 -25.5 -5.137 1 95.81 152 MET B O 1
ATOM 3187 N N . GLN B 1 153 ? 4.504 -27.156 -5.344 1 95.81 153 GLN B N 1
ATOM 3188 C CA . GLN B 1 153 ? 4.074 -27.516 -6.691 1 95.81 153 GLN B CA 1
ATOM 3189 C C . GLN B 1 153 ? 2.602 -27.922 -6.711 1 95.81 153 GLN B C 1
ATOM 3191 O O . GLN B 1 153 ? 1.886 -27.641 -7.672 1 95.81 153 GLN B O 1
ATOM 3196 N N . ASN B 1 154 ? 2.139 -28.609 -5.637 1 94.56 154 ASN B N 1
ATOM 3197 C CA . ASN B 1 154 ? 0.808 -29.203 -5.688 1 94.56 154 ASN B CA 1
ATOM 3198 C C . ASN B 1 154 ? -0.129 -28.562 -4.664 1 94.56 154 ASN B C 1
ATOM 3200 O O . ASN B 1 154 ? -1.202 -29.094 -4.383 1 94.56 154 ASN B O 1
ATOM 3204 N N . ARG B 1 155 ? 0.371 -27.562 -4.082 1 92 155 ARG B N 1
ATOM 3205 C CA . ARG B 1 155 ? -0.427 -26.891 -3.061 1 92 155 ARG B CA 1
ATOM 3206 C C . ARG B 1 155 ? -0.549 -25.406 -3.354 1 92 155 ARG B C 1
ATOM 3208 O O . ARG B 1 155 ? 0.289 -24.828 -4.055 1 92 155 ARG B O 1
ATOM 3215 N N . TYR B 1 156 ? -1.634 -24.812 -2.895 1 91.81 156 TYR B N 1
ATOM 3216 C CA . TYR B 1 156 ? -1.929 -23.391 -3.043 1 91.81 156 TYR B CA 1
ATOM 3217 C C . TYR B 1 156 ? -2.188 -23.031 -4.504 1 91.81 156 TYR B C 1
ATOM 3219 O O . TYR B 1 156 ? -2.922 -23.734 -5.199 1 91.81 156 TYR B O 1
ATOM 3227 N N . TYR B 1 157 ? -1.59 -21.906 -4.965 1 96.69 157 TYR B N 1
ATOM 3228 C CA . TYR B 1 157 ? -2.146 -21.438 -6.23 1 96.69 157 TYR B CA 1
ATOM 3229 C C . TYR B 1 157 ? -1.074 -21.391 -7.312 1 96.69 157 TYR B C 1
ATOM 3231 O O . TYR B 1 157 ? -1.338 -21.734 -8.469 1 96.69 157 TYR B O 1
ATOM 3239 N N . LEU B 1 158 ? 0.191 -21.062 -7.008 1 98.31 158 LEU B N 1
ATOM 3240 C CA . LEU B 1 158 ? 1.238 -20.859 -8.008 1 98.31 158 LEU B CA 1
ATOM 3241 C C . LEU B 1 158 ? 1.526 -22.156 -8.758 1 98.31 158 LEU B C 1
ATOM 3243 O O . LEU B 1 158 ? 1.587 -22.156 -9.992 1 98.31 158 LEU B O 1
ATOM 3247 N N . GLY B 1 159 ? 1.644 -23.203 -8.055 1 97.94 159 GLY B N 1
ATOM 3248 C CA . GLY B 1 159 ? 1.995 -24.484 -8.656 1 97.94 159 GLY B CA 1
ATOM 3249 C C . GLY B 1 159 ? 0.877 -25.078 -9.484 1 97.94 159 GLY B C 1
ATOM 3250 O O . GLY B 1 159 ? 0.999 -25.188 -10.711 1 97.94 159 GLY B O 1
ATOM 3251 N N . PRO B 1 160 ? -0.24 -25.312 -8.867 1 97.44 160 PRO B N 1
ATOM 3252 C CA . PRO B 1 160 ? -1.273 -26.094 -9.547 1 97.44 160 PRO B CA 1
ATOM 3253 C C . PRO B 1 160 ? -2.084 -25.266 -10.539 1 97.44 160 PRO B C 1
ATOM 3255 O O . PRO B 1 160 ? -2.607 -25.797 -11.516 1 97.44 160 PRO B O 1
ATOM 3258 N N . TYR B 1 161 ? -2.146 -24 -10.375 1 97.75 161 TYR B N 1
ATOM 3259 C CA . TYR B 1 161 ? -3.139 -23.281 -11.164 1 97.75 161 TYR B CA 1
ATOM 3260 C C . TYR B 1 161 ? -2.48 -22.188 -12 1 97.75 161 TYR B C 1
ATOM 3262 O O . TYR B 1 161 ? -3.004 -21.797 -13.047 1 97.75 161 TYR B O 1
ATOM 3270 N N . VAL B 1 162 ? -1.353 -21.672 -11.57 1 98.69 162 VAL B N 1
ATOM 3271 C CA . VAL B 1 162 ? -0.682 -20.594 -12.305 1 98.69 162 VAL B CA 1
ATOM 3272 C C . VAL B 1 162 ? 0.323 -21.188 -13.289 1 98.69 162 VAL B C 1
ATOM 3274 O O . VAL B 1 162 ? 0.257 -20.922 -14.484 1 98.69 162 VAL B O 1
ATOM 3277 N N . LEU B 1 163 ? 1.16 -22.078 -12.836 1 98.44 163 LEU B N 1
ATOM 3278 C CA . LEU B 1 163 ? 2.279 -22.609 -13.609 1 98.44 163 LEU B CA 1
ATOM 3279 C C . LEU B 1 163 ? 1.79 -23.297 -14.883 1 98.44 163 LEU B C 1
ATOM 3281 O O . LEU B 1 163 ? 2.326 -23.062 -15.969 1 98.44 163 LEU B O 1
ATOM 3285 N N . PRO B 1 164 ? 0.731 -24.109 -14.805 1 98.06 164 PRO B N 1
ATOM 3286 C CA . PRO B 1 164 ? 0.283 -24.797 -16.016 1 98.06 164 PRO B CA 1
ATOM 3287 C C . PRO B 1 164 ? -0.19 -23.828 -17.109 1 98.06 164 PRO B C 1
ATOM 3289 O O . PRO B 1 164 ? -0.178 -24.172 -18.297 1 98.06 164 PRO B O 1
ATOM 3292 N N . GLU B 1 165 ? -0.569 -22.656 -16.703 1 98.31 165 GLU B N 1
ATOM 3293 C CA . GLU B 1 165 ? -1.159 -21.719 -17.656 1 98.31 165 GLU B CA 1
ATOM 3294 C C . GLU B 1 165 ? -0.087 -20.859 -18.328 1 98.31 165 GLU B C 1
ATOM 3296 O O . GLU B 1 165 ? -0.357 -20.188 -19.328 1 98.31 165 GLU B O 1
ATOM 3301 N N . LEU B 1 166 ? 1.12 -20.844 -17.75 1 98.19 166 LEU B N 1
ATOM 3302 C CA . LEU B 1 166 ? 2.209 -20.062 -18.328 1 98.19 166 LEU B CA 1
ATOM 3303 C C . LEU B 1 166 ? 2.713 -20.703 -19.609 1 98.19 166 LEU B C 1
ATOM 3305 O O . LEU B 1 166 ? 2.85 -21.938 -19.688 1 98.19 166 LEU B O 1
ATOM 3309 N N . ASN B 1 167 ? 2.873 -19.859 -20.656 1 94.44 167 ASN B N 1
ATOM 3310 C CA . ASN B 1 167 ? 3.344 -20.438 -21.922 1 94.44 167 ASN B CA 1
ATOM 3311 C C . ASN B 1 167 ? 4.34 -19.516 -22.625 1 94.44 167 ASN B C 1
ATOM 3313 O O . ASN B 1 167 ? 4.262 -18.297 -22.5 1 94.44 167 ASN B O 1
ATOM 3317 N N . SER B 1 168 ? 5.227 -20.109 -23.422 1 96.94 168 SER B N 1
ATOM 3318 C CA . SER B 1 168 ? 6.352 -19.422 -24.031 1 96.94 168 SER B CA 1
ATOM 3319 C C . SER B 1 168 ? 5.895 -18.562 -25.203 1 96.94 168 SER B C 1
ATOM 3321 O O . SER B 1 168 ? 6.652 -17.719 -25.688 1 96.94 168 SER B O 1
ATOM 3323 N N . LYS B 1 169 ? 4.711 -18.75 -25.641 1 97.44 169 LYS B N 1
ATOM 3324 C CA . LYS B 1 169 ? 4.195 -17.922 -26.734 1 97.44 169 LYS B CA 1
ATOM 3325 C C . LYS B 1 169 ? 3.953 -16.484 -26.266 1 97.44 169 LYS B C 1
ATOM 3327 O O . LYS B 1 169 ? 4.145 -15.539 -27.031 1 97.44 169 LYS B O 1
ATOM 3332 N N . ASN B 1 170 ? 3.535 -16.344 -25.047 1 97.75 170 ASN B N 1
ATOM 3333 C CA . ASN B 1 170 ? 3.162 -15.031 -24.516 1 97.75 170 ASN B CA 1
ATOM 3334 C C . ASN B 1 170 ? 4.223 -14.492 -23.562 1 97.75 170 ASN B C 1
ATOM 3336 O O . ASN B 1 170 ? 4.336 -13.281 -23.375 1 97.75 170 ASN B O 1
ATOM 3340 N N . ILE B 1 171 ? 4.941 -15.406 -22.891 1 98.75 171 ILE B N 1
ATOM 3341 C CA . ILE B 1 171 ? 5.898 -15.008 -21.875 1 98.75 171 ILE B CA 1
ATOM 3342 C C . ILE B 1 171 ? 7.32 -15.125 -22.422 1 98.75 171 ILE B C 1
ATOM 3344 O O . ILE B 1 171 ? 7.762 -16.219 -22.781 1 98.75 171 ILE B O 1
ATOM 3348 N N . ASP B 1 172 ? 8.031 -14.039 -22.453 1 98.75 172 ASP B N 1
ATOM 3349 C CA . ASP B 1 172 ? 9.391 -14 -22.969 1 98.75 172 ASP B CA 1
ATOM 3350 C C . ASP B 1 172 ? 10.391 -14.523 -21.938 1 98.75 172 ASP B C 1
ATOM 3352 O O . ASP B 1 172 ? 11.406 -15.125 -22.297 1 98.75 172 ASP B O 1
ATOM 3356 N N . LYS B 1 173 ? 10.094 -14.219 -20.703 1 98.69 173 LYS B N 1
ATOM 3357 C CA . LYS B 1 173 ? 11.008 -14.578 -19.625 1 98.69 173 LYS B CA 1
ATOM 3358 C C . LYS B 1 173 ? 10.32 -14.492 -18.266 1 98.69 173 LYS B C 1
ATOM 3360 O O . LYS B 1 173 ? 9.383 -13.711 -18.094 1 98.69 173 LYS B O 1
ATOM 3365 N N . ILE B 1 174 ? 10.781 -15.305 -17.375 1 98.88 174 ILE B N 1
ATOM 3366 C CA . ILE B 1 174 ? 10.352 -15.227 -15.984 1 98.88 174 ILE B CA 1
ATOM 3367 C C . ILE B 1 174 ? 11.539 -14.867 -15.094 1 98.88 174 ILE B C 1
ATOM 3369 O O . ILE B 1 174 ? 12.617 -15.445 -15.219 1 98.88 174 ILE B O 1
ATOM 3373 N N . VAL B 1 175 ? 11.406 -13.867 -14.32 1 98.88 175 VAL B N 1
ATOM 3374 C CA . VAL B 1 175 ? 12.406 -13.469 -13.336 1 98.88 175 VAL B CA 1
ATOM 3375 C C . VAL B 1 175 ? 11.93 -13.844 -11.938 1 98.88 175 VAL B C 1
ATOM 3377 O O . VAL B 1 175 ? 10.922 -13.328 -11.453 1 98.88 175 VAL B O 1
ATOM 3380 N N . ILE B 1 176 ? 12.648 -14.719 -11.289 1 98.88 176 ILE B N 1
ATOM 3381 C CA . ILE B 1 176 ? 12.344 -15.133 -9.922 1 98.88 176 ILE B CA 1
ATOM 3382 C C . ILE B 1 176 ? 13.203 -14.344 -8.938 1 98.88 176 ILE B C 1
ATOM 3384 O O . ILE B 1 176 ? 14.414 -14.203 -9.133 1 98.88 176 ILE B O 1
ATOM 3388 N N . ILE B 1 177 ? 12.586 -13.773 -7.949 1 98.88 177 ILE B N 1
ATOM 3389 C CA . ILE B 1 177 ? 13.289 -13.109 -6.852 1 98.88 177 ILE B CA 1
ATOM 3390 C C . ILE B 1 177 ? 12.984 -13.836 -5.539 1 98.88 177 ILE B C 1
ATOM 3392 O O . ILE B 1 177 ? 11.828 -13.953 -5.137 1 98.88 177 ILE B O 1
ATOM 3396 N N . VAL B 1 178 ? 14 -14.359 -4.918 1 98.81 178 VAL B N 1
ATOM 3397 C CA . VAL B 1 178 ? 13.859 -14.992 -3.611 1 98.81 178 VAL B CA 1
ATOM 3398 C C . VAL B 1 178 ? 14.227 -13.992 -2.514 1 98.81 178 VAL B C 1
ATOM 3400 O O . VAL B 1 178 ? 15.383 -13.57 -2.414 1 98.81 178 VAL B O 1
ATOM 3403 N N . ALA B 1 179 ? 13.25 -13.648 -1.708 1 98.38 179 ALA B N 1
ATOM 3404 C CA . ALA B 1 179 ? 13.453 -12.68 -0.63 1 98.38 179 ALA B CA 1
ATOM 3405 C C . ALA B 1 179 ? 13.695 -13.391 0.699 1 98.38 179 ALA B C 1
ATOM 3407 O O . ALA B 1 179 ? 13.039 -14.383 1.012 1 98.38 179 ALA B O 1
ATOM 3408 N N . HIS B 1 180 ? 14.648 -12.898 1.459 1 97.25 180 HIS B N 1
ATOM 3409 C CA . HIS B 1 180 ? 14.969 -13.438 2.773 1 97.25 180 HIS B CA 1
ATOM 3410 C C . HIS B 1 180 ? 14.75 -12.398 3.867 1 97.25 180 HIS B C 1
ATOM 3412 O O . HIS B 1 180 ? 15.398 -11.352 3.875 1 97.25 180 HIS B O 1
ATOM 3418 N N . THR B 1 181 ? 13.836 -12.688 4.754 1 93.94 181 THR B N 1
ATOM 3419 C CA . THR B 1 181 ? 13.562 -11.797 5.875 1 93.94 181 THR B CA 1
ATOM 3420 C C . THR B 1 181 ? 14.812 -11.594 6.727 1 93.94 181 THR B C 1
ATOM 3422 O O . THR B 1 181 ? 15.539 -12.547 7 1 93.94 181 THR B O 1
ATOM 3425 N N . LEU B 1 182 ? 14.984 -10.352 7.211 1 93.56 182 LEU B N 1
ATOM 3426 C CA . LEU B 1 182 ? 16.156 -10.023 8.008 1 93.56 182 LEU B CA 1
ATOM 3427 C C . LEU B 1 182 ? 16.172 -10.828 9.312 1 93.56 182 LEU B C 1
ATOM 3429 O O . LEU B 1 182 ? 15.117 -11.094 9.891 1 93.56 182 LEU B O 1
ATOM 3433 N N . HIS B 1 183 ? 17.312 -11.227 9.742 1 92.06 183 HIS B N 1
ATOM 3434 C CA . HIS B 1 183 ? 17.562 -11.844 11.039 1 92.06 183 HIS B CA 1
ATOM 3435 C C . HIS B 1 183 ? 17.047 -13.273 11.086 1 92.06 183 HIS B C 1
ATOM 3437 O O . HIS B 1 183 ? 17.125 -13.938 12.125 1 92.06 183 HIS B O 1
ATOM 3443 N N . LEU B 1 184 ? 16.375 -13.758 10.039 1 91.56 184 LEU B N 1
ATOM 3444 C CA . LEU B 1 184 ? 15.953 -15.148 9.969 1 91.56 184 LEU B CA 1
ATOM 3445 C C . LEU B 1 184 ? 16.922 -15.977 9.125 1 91.56 184 LEU B C 1
ATOM 3447 O O . LEU B 1 184 ? 17.5 -15.461 8.172 1 91.56 184 LEU B O 1
ATOM 3451 N N . LYS B 1 185 ? 17.062 -17.156 9.477 1 90.88 185 LYS B N 1
ATOM 3452 C CA . LYS B 1 185 ? 17.938 -18.062 8.742 1 90.88 185 LYS B CA 1
ATOM 3453 C C . LYS B 1 185 ? 17.391 -18.359 7.348 1 90.88 185 LYS B C 1
ATOM 3455 O O . LYS B 1 185 ? 16.234 -18.734 7.203 1 90.88 185 LYS B O 1
ATOM 3460 N N . PRO B 1 186 ? 18.156 -18.078 6.328 1 94.69 186 PRO B N 1
ATOM 3461 C CA . PRO B 1 186 ? 17.719 -18.453 4.98 1 94.69 186 PRO B CA 1
ATOM 3462 C C . PRO B 1 186 ? 17.469 -19.953 4.848 1 94.69 186 PRO B C 1
ATOM 3464 O O . PRO B 1 186 ? 18.266 -20.766 5.316 1 94.69 186 PRO B O 1
ATOM 3467 N N . LEU B 1 187 ? 16.375 -20.312 4.258 1 96.31 187 LEU B N 1
ATOM 3468 C CA .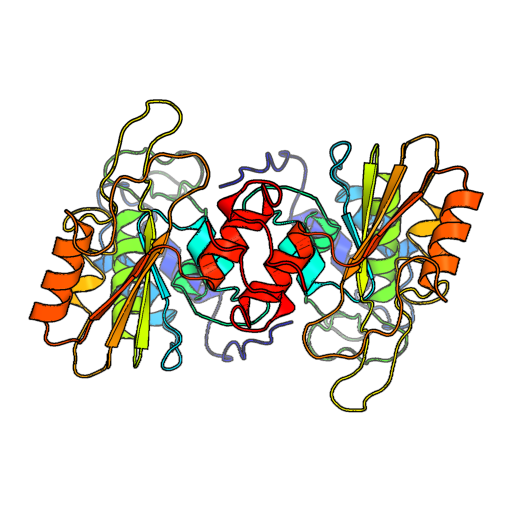 LEU B 1 187 ? 16 -21.719 4.113 1 96.31 187 LEU B CA 1
ATOM 3469 C C . LEU B 1 187 ? 16.188 -22.188 2.676 1 96.31 187 LEU B C 1
ATOM 3471 O O . LEU B 1 187 ? 16.672 -23.297 2.441 1 96.31 187 LEU B O 1
ATOM 3475 N N . GLU B 1 188 ? 15.758 -21.391 1.72 1 97.69 188 GLU B N 1
ATOM 3476 C CA . GLU B 1 188 ? 15.922 -21.719 0.306 1 97.69 188 GLU B CA 1
ATOM 3477 C C . GLU B 1 188 ? 16.406 -20.5 -0.483 1 97.69 188 GLU B C 1
ATOM 3479 O O . GLU B 1 188 ? 16.016 -19.359 -0.185 1 97.69 188 GLU B O 1
ATOM 3484 N N . SER B 1 189 ? 17.297 -20.719 -1.429 1 98.31 189 SER B N 1
ATOM 3485 C CA . SER B 1 189 ? 17.828 -19.719 -2.344 1 98.31 189 SER B CA 1
ATOM 3486 C C . SER B 1 189 ? 17.797 -20.219 -3.787 1 98.31 189 SER B C 1
ATOM 3488 O O . SER B 1 189 ? 17.406 -21.359 -4.047 1 98.31 189 SER B O 1
ATOM 3490 N N . CYS B 1 190 ? 18.141 -19.359 -4.672 1 98.62 190 CYS B N 1
ATOM 3491 C CA . CYS B 1 190 ? 18.188 -19.75 -6.074 1 98.62 190 CYS B CA 1
ATOM 3492 C C . CYS B 1 190 ? 19.078 -20.984 -6.262 1 98.62 190 CYS B C 1
ATOM 3494 O O . CYS B 1 190 ? 20.172 -21.047 -5.688 1 98.62 190 CYS B O 1
ATOM 3496 N N . GLY B 1 191 ? 18.531 -21.938 -6.992 1 98.25 191 GLY B N 1
ATOM 3497 C CA . GLY B 1 191 ? 19.297 -23.141 -7.32 1 98.25 191 GLY B CA 1
ATOM 3498 C C . GLY B 1 191 ? 19.188 -24.219 -6.266 1 98.25 191 GLY B C 1
ATOM 3499 O O . GLY B 1 191 ? 19.844 -25.25 -6.355 1 98.25 191 GLY B O 1
ATOM 3500 N N . GLU B 1 192 ? 18.297 -23.938 -5.293 1 97.88 192 GLU B N 1
ATOM 3501 C CA . GLU B 1 192 ? 18.172 -24.906 -4.207 1 97.88 192 GLU B CA 1
ATOM 3502 C C . GLU B 1 192 ? 16.734 -25.406 -4.055 1 97.88 192 GLU B C 1
ATOM 3504 O O . GLU B 1 192 ? 15.797 -24.641 -4.262 1 97.88 192 GLU B O 1
ATOM 3509 N N . LYS B 1 193 ? 16.625 -26.688 -3.781 1 97.62 193 LYS B N 1
ATOM 3510 C CA . LYS B 1 193 ? 15.391 -27.297 -3.285 1 97.62 193 LYS B CA 1
ATOM 3511 C C . LYS B 1 193 ? 14.195 -26.922 -4.156 1 97.62 193 LYS B C 1
ATOM 3513 O O . LYS B 1 193 ? 14.219 -27.109 -5.371 1 97.62 193 LYS B O 1
ATOM 3518 N N . THR B 1 194 ? 13.156 -26.328 -3.537 1 98.44 194 THR B N 1
ATOM 3519 C CA . THR B 1 194 ? 11.922 -26.109 -4.285 1 98.44 194 THR B CA 1
ATOM 3520 C C . THR B 1 194 ? 12.055 -24.922 -5.227 1 98.44 194 THR B C 1
ATOM 3522 O O . THR B 1 194 ? 11.281 -24.797 -6.18 1 98.44 194 THR B O 1
ATOM 3525 N N . VAL B 1 195 ? 12.945 -24.016 -4.945 1 98.69 195 VAL B N 1
ATOM 3526 C CA . VAL B 1 195 ? 13.211 -22.922 -5.883 1 98.69 195 VAL B CA 1
ATOM 3527 C C . VAL B 1 195 ? 13.781 -23.484 -7.18 1 98.69 195 VAL B C 1
ATOM 3529 O O . VAL B 1 195 ? 13.383 -23.078 -8.273 1 98.69 195 VAL B O 1
ATOM 3532 N N . LEU B 1 196 ? 14.734 -24.438 -7.004 1 98.62 196 LEU B N 1
ATOM 3533 C CA . LEU B 1 196 ? 15.281 -25.109 -8.172 1 98.62 196 LEU B CA 1
ATOM 3534 C C . LEU B 1 196 ? 14.188 -25.859 -8.93 1 98.62 196 LEU B C 1
ATOM 3536 O O . LEU B 1 196 ? 14.141 -25.828 -10.156 1 98.62 196 LEU B O 1
ATOM 3540 N N . LEU B 1 197 ? 13.398 -26.547 -8.172 1 98.75 197 LEU B N 1
ATOM 3541 C CA . LEU B 1 197 ? 12.289 -27.266 -8.781 1 98.75 197 LEU B CA 1
ATOM 3542 C C . LEU B 1 197 ? 11.43 -26.344 -9.633 1 98.75 197 LEU B C 1
ATOM 3544 O O . LEU B 1 197 ? 11.102 -26.672 -10.781 1 98.75 197 LEU B O 1
ATOM 3548 N N . LEU B 1 198 ? 11.023 -25.203 -9.094 1 98.75 198 LEU B N 1
ATOM 3549 C CA . LEU B 1 198 ? 10.219 -24.219 -9.828 1 98.75 198 LEU B CA 1
ATOM 3550 C C . LEU B 1 198 ? 10.938 -23.766 -11.094 1 98.75 198 LEU B C 1
ATOM 3552 O O . LEU B 1 198 ? 10.336 -23.719 -12.164 1 98.75 198 LEU B O 1
ATOM 3556 N N . THR B 1 199 ? 12.227 -23.422 -10.961 1 98.69 199 THR B N 1
ATOM 3557 C CA . THR B 1 199 ? 13.031 -22.984 -12.102 1 98.69 199 THR B CA 1
ATOM 3558 C C . THR B 1 199 ? 13.023 -24.016 -13.211 1 98.69 199 THR B C 1
ATOM 3560 O O . THR B 1 199 ? 12.828 -23.688 -14.383 1 98.69 199 THR B O 1
ATOM 3563 N N . ASP B 1 200 ? 13.156 -25.234 -12.828 1 98.5 200 ASP B N 1
ATOM 3564 C CA . ASP B 1 200 ? 13.203 -26.328 -13.797 1 98.5 200 ASP B CA 1
ATOM 3565 C C . ASP B 1 200 ? 11.852 -26.516 -14.484 1 98.5 200 ASP B C 1
ATOM 3567 O O . ASP B 1 200 ? 11.789 -26.75 -15.688 1 98.5 200 ASP B O 1
ATOM 3571 N N . LEU B 1 201 ? 10.844 -26.469 -13.688 1 98.56 201 LEU B N 1
ATOM 3572 C CA . LEU B 1 201 ? 9.508 -26.641 -14.242 1 98.56 201 LEU B CA 1
ATOM 3573 C C . LEU B 1 201 ? 9.211 -25.562 -15.281 1 98.56 201 LEU B C 1
ATOM 3575 O O . LEU B 1 201 ? 8.602 -25.844 -16.312 1 98.56 201 LEU B O 1
ATOM 3579 N N . ILE B 1 202 ? 9.641 -24.328 -15.039 1 98.62 202 ILE B N 1
ATOM 3580 C CA . ILE B 1 202 ? 9.422 -23.219 -15.961 1 98.62 202 ILE B CA 1
ATOM 3581 C C . ILE B 1 202 ? 10.273 -23.422 -17.219 1 98.62 202 ILE B C 1
ATOM 3583 O O . ILE B 1 202 ? 9.789 -23.25 -18.328 1 98.62 202 ILE B O 1
ATOM 3587 N N . ARG B 1 203 ? 11.523 -23.844 -17.047 1 98.12 203 ARG B N 1
ATOM 3588 C CA . ARG B 1 203 ? 12.414 -24.094 -18.172 1 98.12 203 ARG B CA 1
ATOM 3589 C C . ARG B 1 203 ? 11.875 -25.203 -19.062 1 98.12 203 ARG B C 1
ATOM 3591 O O . ARG B 1 203 ? 12 -25.141 -20.281 1 98.12 203 ARG B O 1
ATOM 3598 N N . ASN B 1 204 ? 11.289 -26.141 -18.422 1 97.69 204 ASN B N 1
ATOM 3599 C CA . ASN B 1 204 ? 10.734 -27.266 -19.172 1 97.69 204 ASN B CA 1
ATOM 3600 C C . ASN B 1 204 ? 9.562 -26.828 -20.047 1 97.69 204 ASN B C 1
ATOM 3602 O O . ASN B 1 204 ? 9.195 -27.516 -21 1 97.69 204 ASN B O 1
ATOM 3606 N N . LYS B 1 205 ? 9.016 -25.734 -19.781 1 97.81 205 LYS B N 1
ATOM 3607 C CA . LYS B 1 205 ? 7.941 -25.188 -20.609 1 97.81 205 LYS B CA 1
ATOM 3608 C C . LYS B 1 205 ? 8.492 -24.328 -21.75 1 97.81 205 LYS B C 1
ATOM 3610 O O . LYS B 1 205 ? 7.73 -23.766 -22.531 1 97.81 205 LYS B O 1
ATOM 3615 N N . GLY B 1 206 ? 9.828 -24.234 -21.734 1 97.94 206 GLY B N 1
ATOM 3616 C CA . GLY B 1 206 ? 10.477 -23.484 -22.797 1 97.94 206 GLY B CA 1
ATOM 3617 C C . GLY B 1 206 ? 10.594 -22 -22.5 1 97.94 206 GLY B C 1
ATOM 3618 O O . GLY B 1 206 ? 10.789 -21.188 -23.422 1 97.94 206 GLY B O 1
ATOM 3619 N N . ILE B 1 207 ? 10.383 -21.578 -21.344 1 98.69 207 ILE B N 1
ATOM 3620 C CA . ILE B 1 207 ? 10.461 -20.172 -20.969 1 98.69 207 ILE B CA 1
ATOM 3621 C C . ILE B 1 207 ? 11.797 -19.906 -20.266 1 98.69 207 ILE B C 1
ATOM 3623 O O . ILE B 1 207 ? 12.133 -20.578 -19.281 1 98.69 207 ILE B O 1
ATOM 3627 N N . PRO B 1 208 ? 12.562 -18.969 -20.797 1 98.56 208 PRO B N 1
ATOM 3628 C CA . PRO B 1 208 ? 13.789 -18.578 -20.078 1 98.56 208 PRO B CA 1
ATOM 3629 C C . PRO B 1 208 ? 13.516 -18.094 -18.656 1 98.56 208 PRO B C 1
ATOM 3631 O O . PRO B 1 208 ? 12.508 -17.438 -18.406 1 98.56 208 PRO B O 1
ATOM 3634 N N . VAL B 1 209 ? 14.445 -18.453 -17.734 1 98.44 209 VAL B N 1
ATOM 3635 C CA . VAL B 1 209 ? 14.242 -18.094 -16.328 1 98.44 209 VAL B CA 1
ATOM 3636 C C . VAL B 1 209 ? 15.531 -17.516 -15.75 1 98.44 209 VAL B C 1
ATOM 3638 O O . VAL B 1 209 ? 16.625 -18.062 -15.984 1 98.44 209 VAL B O 1
ATOM 3641 N N . ASP B 1 210 ? 15.422 -16.375 -15.055 1 98.5 210 ASP B N 1
ATOM 3642 C CA . ASP B 1 210 ? 16.469 -15.82 -14.203 1 98.5 210 ASP B CA 1
ATOM 3643 C C . ASP B 1 210 ? 16.047 -15.836 -12.734 1 98.5 210 ASP B C 1
ATOM 3645 O O . ASP B 1 210 ? 14.891 -15.562 -12.414 1 98.5 210 ASP B O 1
ATOM 3649 N N . CYS B 1 211 ? 16.969 -16.234 -11.922 1 98.75 211 CYS B N 1
ATOM 3650 C CA . CYS B 1 211 ? 16.688 -16.281 -10.492 1 98.75 211 CYS B CA 1
ATOM 3651 C C . CYS B 1 211 ? 17.703 -15.453 -9.711 1 98.75 211 CYS B C 1
ATOM 3653 O O . CYS B 1 211 ? 18.906 -15.555 -9.938 1 98.75 211 CYS B O 1
ATOM 3655 N N . HIS B 1 212 ? 17.234 -14.57 -8.82 1 98.62 212 HIS B N 1
ATOM 3656 C CA . HIS B 1 212 ? 18.094 -13.703 -8.008 1 98.62 212 HIS B CA 1
ATOM 3657 C C . HIS B 1 212 ? 17.688 -13.758 -6.539 1 98.62 212 HIS B C 1
ATOM 3659 O O . HIS B 1 212 ? 16.5 -13.766 -6.219 1 98.62 212 HIS B O 1
ATOM 3665 N N . ASP B 1 213 ? 18.703 -13.828 -5.723 1 98.19 213 ASP B N 1
ATOM 3666 C CA . ASP B 1 213 ? 18.453 -13.695 -4.293 1 98.19 213 ASP B CA 1
ATOM 3667 C C . ASP B 1 213 ? 18.547 -12.234 -3.852 1 98.19 213 ASP B C 1
ATOM 3669 O O . ASP B 1 213 ? 19.531 -11.555 -4.156 1 98.19 213 ASP B O 1
ATOM 3673 N N . ASP B 1 214 ? 17.531 -11.758 -3.137 1 97.06 214 ASP B N 1
ATOM 3674 C CA . ASP B 1 214 ? 17.562 -10.484 -2.438 1 97.06 214 ASP B CA 1
ATOM 3675 C C . ASP B 1 214 ? 18.078 -9.367 -3.348 1 97.06 214 ASP B C 1
ATOM 3677 O O . ASP B 1 214 ? 19.031 -8.672 -3 1 97.06 214 ASP B O 1
ATOM 3681 N N . THR B 1 215 ? 17.422 -9.242 -4.508 1 97.25 215 THR B N 1
ATOM 3682 C CA . THR B 1 215 ? 17.828 -8.117 -5.355 1 97.25 215 THR B CA 1
ATOM 3683 C C . THR B 1 215 ? 17.906 -6.832 -4.543 1 97.25 215 THR B C 1
ATOM 3685 O O . THR B 1 215 ? 17.281 -6.715 -3.486 1 97.25 215 THR B O 1
ATOM 3688 N N . ASP B 1 216 ? 18.641 -5.844 -5.023 1 96.94 216 ASP B N 1
ATOM 3689 C CA . ASP B 1 216 ? 18.859 -4.605 -4.281 1 96.94 216 ASP B CA 1
ATOM 3690 C C . ASP B 1 216 ? 17.531 -3.936 -3.93 1 96.94 216 ASP B C 1
ATOM 3692 O O . ASP B 1 216 ? 17.344 -3.455 -2.809 1 96.94 216 ASP B O 1
ATOM 3696 N N . ALA B 1 217 ? 16.641 -3.861 -4.887 1 97.44 217 ALA B N 1
ATOM 3697 C CA . ALA B 1 217 ? 15.344 -3.24 -4.645 1 97.44 217 ALA B CA 1
ATOM 3698 C C . ALA B 1 217 ? 14.617 -3.93 -3.496 1 97.44 217 ALA B C 1
ATOM 3700 O O . ALA B 1 217 ? 14.078 -3.268 -2.605 1 97.44 217 ALA B O 1
ATOM 3701 N N . VAL B 1 218 ? 14.617 -5.262 -3.496 1 97.75 218 VAL B N 1
ATOM 3702 C CA . VAL B 1 218 ? 13.961 -6.047 -2.455 1 97.75 218 VAL B CA 1
ATOM 3703 C C . VAL B 1 218 ? 14.68 -5.84 -1.124 1 97.75 218 VAL B C 1
ATOM 3705 O O . VAL B 1 218 ? 14.039 -5.691 -0.082 1 97.75 218 VAL B O 1
ATOM 3708 N N . ARG B 1 219 ? 15.992 -5.824 -1.162 1 97.06 219 ARG B N 1
ATOM 3709 C CA . ARG B 1 219 ? 16.781 -5.605 0.047 1 97.06 219 ARG B CA 1
ATOM 3710 C C . ARG B 1 219 ? 16.469 -4.25 0.669 1 97.06 219 ARG B C 1
ATOM 3712 O O . ARG B 1 219 ? 16.359 -4.133 1.892 1 97.06 219 ARG B O 1
ATOM 3719 N N . HIS B 1 220 ? 16.375 -3.215 -0.151 1 98.12 220 HIS B N 1
ATOM 3720 C CA . HIS B 1 220 ? 15.977 -1.902 0.352 1 98.12 220 HIS B CA 1
ATOM 3721 C C . HIS B 1 220 ? 14.641 -1.965 1.076 1 98.12 220 HIS B C 1
ATOM 3723 O O . HIS B 1 220 ? 14.469 -1.355 2.135 1 98.12 220 HIS B O 1
ATOM 3729 N N . LEU B 1 221 ? 13.68 -2.689 0.514 1 97.56 221 LEU B N 1
ATOM 3730 C CA . LEU B 1 221 ? 12.367 -2.826 1.145 1 97.56 221 LEU B CA 1
ATOM 3731 C C . LEU B 1 221 ? 12.484 -3.535 2.488 1 97.56 221 LEU B C 1
ATOM 3733 O O . LEU B 1 221 ? 11.875 -3.113 3.473 1 97.56 221 LEU B O 1
ATOM 3737 N N . LEU B 1 222 ? 13.297 -4.566 2.559 1 96.56 222 LEU B N 1
ATOM 3738 C CA . LEU B 1 222 ? 13.477 -5.332 3.787 1 96.56 222 LEU B CA 1
ATOM 3739 C C . LEU B 1 222 ? 14.172 -4.488 4.852 1 96.56 222 LEU B C 1
ATOM 3741 O O . LEU B 1 222 ? 13.922 -4.66 6.047 1 96.56 222 LEU B O 1
ATOM 3745 N N . CYS B 1 223 ? 14.953 -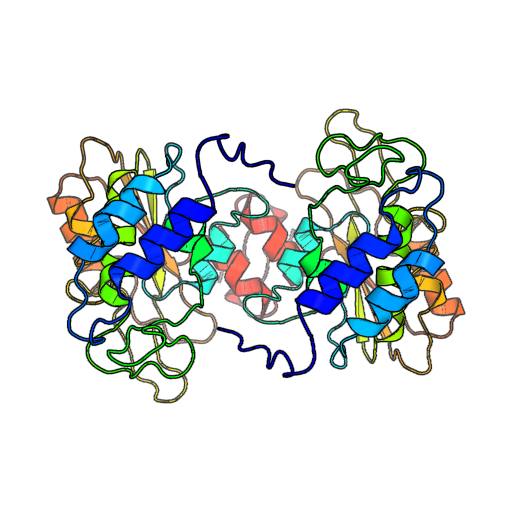3.574 4.457 1 97.44 223 CYS B N 1
ATOM 3746 C CA . CYS B 1 223 ? 15.812 -2.812 5.355 1 97.44 223 CYS B CA 1
ATOM 3747 C C . CYS B 1 223 ? 15.047 -1.67 6.012 1 97.44 223 CYS B C 1
ATOM 3749 O O . CYS B 1 223 ? 15.516 -1.076 6.98 1 97.44 223 CYS B O 1
ATOM 3751 N N . VAL B 1 224 ? 13.836 -1.363 5.559 1 96.56 224 VAL B N 1
ATOM 3752 C CA . VAL B 1 224 ? 13.07 -0.228 6.059 1 96.56 224 VAL B CA 1
ATOM 3753 C C . VAL B 1 224 ? 12.805 -0.405 7.551 1 96.56 224 VAL B C 1
ATOM 3755 O O . VAL B 1 224 ? 12.875 0.557 8.32 1 96.56 224 VAL B O 1
ATOM 3758 N N . ASP B 1 225 ? 12.609 -1.6 7.992 1 91.56 225 ASP B N 1
ATOM 3759 C CA . ASP B 1 225 ? 12.18 -1.85 9.367 1 91.56 225 ASP B CA 1
ATOM 3760 C C . ASP B 1 225 ? 13.383 -1.949 10.305 1 91.56 225 ASP B C 1
ATOM 3762 O O . ASP B 1 225 ? 13.234 -1.856 11.523 1 91.56 225 ASP B O 1
ATOM 3766 N N . ASP B 1 226 ? 14.516 -2.234 9.766 1 94.25 226 ASP B N 1
ATOM 3767 C CA . ASP B 1 226 ? 15.742 -2.258 10.562 1 94.25 226 ASP B CA 1
ATOM 3768 C C . ASP B 1 226 ? 16.922 -1.728 9.758 1 94.25 226 ASP B C 1
ATOM 3770 O O . ASP B 1 226 ? 17.859 -2.475 9.453 1 94.25 226 ASP B O 1
ATOM 3774 N N . PRO B 1 227 ? 16.906 -0.477 9.562 1 95.62 227 PRO B N 1
ATOM 3775 C CA . PRO B 1 227 ? 17.922 0.092 8.672 1 95.62 227 PRO B CA 1
ATOM 3776 C C . PRO B 1 227 ? 19.312 0.078 9.289 1 95.62 227 PRO B C 1
ATOM 3778 O O . PRO B 1 227 ? 20.312 0.262 8.578 1 95.62 227 PRO B O 1
ATOM 3781 N N . SER B 1 228 ? 19.469 -0.162 10.57 1 94 228 SER B N 1
ATOM 3782 C CA . SER B 1 228 ? 20.766 -0.079 11.242 1 94 228 SER B CA 1
ATOM 3783 C C . SER B 1 228 ? 21.484 -1.416 11.195 1 94 228 SER B C 1
ATOM 3785 O O . SER B 1 228 ? 22.672 -1.498 11.547 1 94 228 SER B O 1
ATOM 3787 N N . THR B 1 229 ? 20.828 -2.475 10.812 1 94.38 229 THR B N 1
ATOM 3788 C CA . THR B 1 229 ? 21.469 -3.779 10.727 1 94.38 229 THR B CA 1
ATOM 3789 C C . THR B 1 229 ? 22.578 -3.762 9.68 1 94.38 229 THR B C 1
ATOM 3791 O O . THR B 1 229 ? 22.5 -3.027 8.695 1 94.38 229 THR B O 1
ATOM 3794 N N . ASP B 1 230 ? 23.516 -4.562 9.781 1 92.25 230 ASP B N 1
ATOM 3795 C CA . ASP B 1 230 ? 24.75 -4.508 8.992 1 92.25 230 ASP B CA 1
ATOM 3796 C C . ASP B 1 230 ? 24.453 -4.648 7.504 1 92.25 230 ASP B C 1
ATOM 3798 O O . ASP B 1 230 ? 25 -3.9 6.688 1 92.25 230 ASP B O 1
ATOM 3802 N N . VAL B 1 231 ? 23.641 -5.492 7.145 1 93.19 231 VAL B N 1
ATOM 3803 C CA . VAL B 1 231 ? 23.375 -5.781 5.738 1 93.19 231 VAL B CA 1
ATOM 3804 C C . VAL B 1 231 ? 22.609 -4.625 5.109 1 93.19 231 VAL B C 1
ATOM 3806 O O . VAL B 1 231 ? 22.453 -4.562 3.885 1 93.19 231 VAL B O 1
ATOM 3809 N N . CYS B 1 232 ? 22.109 -3.658 5.879 1 96.38 232 CYS B N 1
ATOM 3810 C CA . CYS B 1 232 ? 21.266 -2.578 5.398 1 96.38 232 CYS B CA 1
ATOM 3811 C C . CYS B 1 232 ? 22.016 -1.249 5.406 1 96.38 232 CYS B C 1
ATOM 3813 O O . CYS B 1 232 ? 21.453 -0.219 5.016 1 96.38 232 CYS B O 1
ATOM 3815 N N . LYS B 1 233 ? 23.203 -1.233 5.832 1 96.12 233 LYS B N 1
ATOM 3816 C CA . LYS B 1 233 ? 23.984 0.003 5.91 1 96.12 233 LYS B CA 1
ATOM 3817 C C . LYS B 1 233 ? 24.406 0.475 4.523 1 96.12 233 LYS B C 1
ATOM 3819 O O . LYS B 1 233 ? 24.781 -0.337 3.674 1 96.12 233 LYS B O 1
ATOM 3824 N N . PHE B 1 234 ? 24.328 1.716 4.316 1 95.56 234 PHE B N 1
ATOM 3825 C CA . PHE B 1 234 ? 24.672 2.324 3.041 1 95.56 234 PHE B CA 1
ATOM 3826 C C . PHE B 1 234 ? 26.188 2.479 2.916 1 95.56 234 PHE B C 1
ATOM 3828 O O . PHE B 1 234 ? 26.891 2.637 3.918 1 95.56 234 PHE B O 1
ATOM 3835 N N . GLN B 1 235 ? 26.625 2.402 1.688 1 91.44 235 GLN B N 1
ATOM 3836 C CA . GLN B 1 235 ? 28.016 2.75 1.397 1 91.44 235 GLN B CA 1
ATOM 3837 C C . GLN B 1 235 ? 28.297 4.215 1.714 1 91.44 235 GLN B C 1
ATOM 3839 O O . GLN B 1 235 ? 27.453 5.082 1.458 1 91.44 235 GLN B O 1
ATOM 3844 N N . ALA B 1 236 ? 29.422 4.449 2.389 1 79.12 236 ALA B N 1
ATOM 3845 C CA . ALA B 1 236 ? 29.812 5.828 2.682 1 79.12 236 ALA B CA 1
ATOM 3846 C C . ALA B 1 236 ? 30 6.629 1.398 1 79.12 236 ALA B C 1
ATOM 3848 O O . ALA B 1 236 ? 30.531 6.117 0.408 1 79.12 236 ALA B O 1
ATOM 3849 N N . ILE B 1 237 ? 29.281 7.758 1.246 1 67.94 237 ILE B N 1
ATOM 3850 C CA . ILE B 1 237 ? 29.453 8.609 0.075 1 67.94 237 ILE B CA 1
ATOM 3851 C C . ILE B 1 237 ? 30.641 9.539 0.277 1 67.94 237 ILE B C 1
ATOM 3853 O O . ILE B 1 237 ? 30.875 10.047 1.38 1 67.94 237 ILE B O 1
#

Organism: NCBI:txid252671